Protein AF-A0A5K1JXT8-F1 (afdb_monomer)

Mean predicted aligned error: 11.16 Å

Radius of gyration: 29.11 Å; Cα contacts (8 Å, |Δi|>4): 378; chains: 1; bounding box: 68×75×96 Å

Secondary structure (DSSP, 8-state):
--PPPPS------TT-S-----HHHHHHHHHSS-TT-----TT--HHHHTT---TT-TTT-TT---GGG--PPP-TT----TGGG-------IIIIITTBGGGGGTTTT-GGGPPPPSS--TTS-HHIIIIIIHHHHHHHHHHHHHHHHHHTTSSS-BTTTB----TT----TTS-HHHHHHHHHHHHHHHHTSSS-HHHHHHHHHHHHHT---------------S-----HHHHHH--TTT-HHHHHHHHHHHHHHHHHHTSPPPPPPTT-GGGGSB-TTGGGTS--SS-PPP-PPPPHHHHHHHHHHHHHHHHHHHHHHTS--HHHHHHHHHHHHHTTPPPPPHHHHHHHHHHHEETTEETTTB-HHHHHHHHHHHHHSS-HHHHHHHHHHHS--------

Foldseek 3Di:
DDDDPDDPPDPPPVPDDPDDDCVVVVVVVVVPDDPPDDDDDVPDDVVNVVLDADPPDPQRQLLDQDPVQDDDDDDLQPFAALLLVLDDFDDACVQPLLLQQCLVCLVVLAPVPDDDDPDADLRGGSCCSSQQVSLLSLLVLLLVLLLLVLLVVPLDDDPPQGDNDDLPRHSPNVPDLVVSQVSLVVSLVVLVVGPDDPLSNVLSNLSSQLRHDDDDDDDDDDDDDDDDAAHADSCLSVDPCLPPLVVLVSRLVSNLVSLVVSPPDGDDDDPPGSSVVSGRLSCSSVGRDSGRDDRDDGDDPVVVSVLVNVLSVLSVVVSVVSVDLAPVSVVVVVVCCVVVVPDDHRSSSSSVSVCCQDDPQDGNNPHHPQVVQQRVCCVPPVGGPVVVVVVVVVVDDDDPDPDD

pLDDT: mean 77.36, std 16.13, range [25.73, 94.81]

Organism: NCBI:txid34458

InterPro domains:
  IPR007244 NAA35-like [PTHR21373] (16-374)
  IPR057983 NAA35-like, N-terminal [PF04112] (35-180)

Solvent-accessible surface area (backbone atoms only — not comparable to full-atom values): 24908 Å² total; per-residue (Å²): 140,81,82,76,82,70,97,73,81,72,84,83,52,94,83,63,91,84,77,76,93,55,66,67,60,56,55,53,55,60,67,74,52,58,96,90,65,78,94,67,60,94,91,61,51,74,75,69,54,71,74,61,76,47,83,88,38,79,80,49,18,56,75,57,79,50,78,91,71,66,72,80,86,78,63,88,74,66,67,54,46,72,78,60,68,72,72,75,77,81,66,55,60,66,58,25,56,56,16,32,47,61,70,83,39,54,78,81,37,32,64,93,78,57,76,92,70,97,81,73,50,87,80,27,48,56,60,52,45,28,39,40,50,42,25,51,48,52,26,51,33,41,39,49,33,46,48,47,60,54,44,70,66,68,70,52,51,72,80,75,60,44,69,81,68,55,46,92,55,82,34,53,81,89,54,62,66,69,58,43,28,49,41,37,47,54,25,45,56,49,46,74,70,44,95,62,53,68,71,55,36,50,54,52,38,51,56,48,21,50,39,23,50,86,89,89,89,90,79,86,90,83,95,73,93,80,93,82,85,65,36,19,50,36,37,66,66,66,52,59,62,90,80,36,50,68,58,51,53,50,23,38,53,37,38,52,56,41,50,63,63,67,64,56,88,72,80,82,75,64,93,84,42,73,59,71,66,43,49,38,70,67,41,62,47,80,38,62,74,90,65,74,75,69,73,55,83,82,71,59,59,68,60,48,52,51,51,51,47,53,52,40,49,52,54,45,52,50,46,60,54,68,77,47,100,47,68,66,59,55,53,49,52,55,50,46,44,59,75,67,67,51,80,79,72,55,49,57,55,54,18,49,54,51,44,51,50,50,44,96,78,17,35,61,78,77,35,50,66,68,50,55,54,30,47,51,34,28,74,73,72,74,44,44,42,68,63,53,51,53,53,51,60,74,65,52,78,81,75,77,78,79,80,127

Structure (mmCIF, N/CA/C/O backbone):
data_AF-A0A5K1JXT8-F1
#
_entry.id   AF-A0A5K1JXT8-F1
#
loop_
_atom_site.group_PDB
_atom_site.id
_atom_site.type_symbol
_atom_site.label_atom_id
_atom_site.label_alt_id
_atom_site.label_comp_id
_atom_site.label_asym_id
_atom_site.label_entity_id
_atom_site.label_seq_id
_atom_site.pdbx_PDB_ins_code
_atom_site.Cartn_x
_atom_site.Cartn_y
_atom_site.Cartn_z
_atom_site.occupancy
_atom_site.B_iso_or_equiv
_atom_site.auth_seq_id
_atom_site.auth_comp_id
_atom_site.auth_asym_id
_atom_site.auth_atom_id
_atom_site.pdbx_PDB_model_num
ATOM 1 N N . MET A 1 1 ? 33.597 -36.239 -38.605 1.00 34.12 1 MET A N 1
ATOM 2 C CA . MET A 1 1 ? 32.131 -36.196 -38.440 1.00 34.12 1 MET A CA 1
ATOM 3 C C . MET A 1 1 ? 31.838 -36.568 -37.001 1.00 34.12 1 MET A C 1
ATOM 5 O O . MET A 1 1 ? 31.703 -37.741 -36.693 1.00 34.12 1 MET A O 1
ATOM 9 N N . ALA A 1 2 ? 31.895 -35.574 -36.119 1.00 29.23 2 ALA A N 1
ATOM 10 C CA . ALA A 1 2 ? 31.495 -35.704 -34.727 1.00 29.23 2 ALA A CA 1
ATOM 11 C C . ALA A 1 2 ? 30.156 -34.974 -34.619 1.00 29.23 2 ALA A C 1
ATOM 13 O O . ALA A 1 2 ? 30.080 -33.784 -34.921 1.00 29.23 2 ALA A O 1
ATOM 14 N N . SER A 1 3 ? 29.100 -35.723 -34.334 1.00 33.31 3 SER A N 1
ATOM 15 C CA . SER A 1 3 ? 27.769 -35.202 -34.050 1.00 33.31 3 SER A CA 1
ATOM 16 C C . SER A 1 3 ? 27.807 -34.491 -32.700 1.00 33.31 3 SER A C 1
ATOM 18 O O . SER A 1 3 ? 28.103 -35.123 -31.687 1.00 33.31 3 SER A O 1
ATOM 20 N N . ASN A 1 4 ? 27.533 -33.185 -32.704 1.00 32.41 4 ASN A N 1
ATOM 21 C CA . ASN A 1 4 ? 27.204 -32.430 -31.497 1.00 32.41 4 ASN A CA 1
ATOM 22 C C . ASN A 1 4 ? 26.047 -33.137 -30.775 1.00 32.41 4 ASN A C 1
ATOM 24 O O . ASN A 1 4 ? 25.025 -33.373 -31.427 1.00 32.41 4 ASN A O 1
ATOM 28 N N . PRO A 1 5 ? 26.152 -33.447 -29.473 1.00 36.16 5 PRO A N 1
ATOM 29 C CA . PRO A 1 5 ? 24.964 -33.724 -28.692 1.00 36.16 5 PRO A CA 1
ATOM 30 C C . PRO A 1 5 ? 24.212 -32.397 -28.566 1.00 36.16 5 PRO A C 1
ATOM 32 O O . PRO A 1 5 ? 24.756 -31.391 -28.106 1.00 36.16 5 PRO A O 1
ATOM 35 N N . GLY A 1 6 ? 23.006 -32.374 -29.123 1.00 32.16 6 GLY A N 1
ATOM 36 C CA . GLY A 1 6 ? 22.100 -31.248 -29.004 1.00 32.16 6 GLY A CA 1
ATOM 37 C C . GLY A 1 6 ? 21.683 -31.057 -27.552 1.00 32.16 6 GLY A C 1
ATOM 38 O O . GLY A 1 6 ? 21.592 -32.018 -26.801 1.00 32.16 6 GLY A O 1
ATOM 39 N N . PHE A 1 7 ? 21.498 -29.787 -27.209 1.00 35.97 7 PHE A N 1
ATOM 40 C CA . PHE A 1 7 ? 20.481 -29.161 -26.356 1.00 35.97 7 PHE A CA 1
ATOM 41 C C . PHE A 1 7 ? 19.275 -30.031 -25.894 1.00 35.97 7 PHE A C 1
ATOM 43 O O . PHE A 1 7 ? 18.126 -29.629 -26.030 1.00 35.97 7 PHE A O 1
ATOM 50 N N . GLU A 1 8 ? 19.514 -31.212 -25.337 1.00 38.28 8 GLU A N 1
ATOM 51 C CA . GLU A 1 8 ? 18.548 -32.058 -24.625 1.00 38.28 8 GLU A CA 1
ATOM 52 C C . GLU A 1 8 ? 19.026 -32.249 -23.177 1.00 38.28 8 GLU A C 1
ATOM 54 O O . GLU A 1 8 ? 19.012 -33.349 -22.640 1.00 38.28 8 GLU A O 1
ATOM 59 N N . ASP A 1 9 ? 19.500 -31.179 -22.534 1.00 42.75 9 ASP A N 1
ATOM 60 C CA . ASP A 1 9 ? 19.782 -31.209 -21.099 1.00 42.75 9 ASP A CA 1
ATOM 61 C C . ASP A 1 9 ? 18.530 -30.765 -20.326 1.00 42.75 9 ASP A C 1
ATOM 63 O O . ASP A 1 9 ? 18.243 -29.579 -20.171 1.00 42.75 9 ASP A O 1
ATOM 67 N N . PHE A 1 10 ? 17.793 -31.783 -19.876 1.00 42.56 10 PHE A N 1
ATOM 68 C CA . PHE A 1 10 ? 17.032 -31.850 -18.626 1.00 42.56 10 PHE A CA 1
ATOM 69 C C . PHE A 1 10 ? 16.010 -30.735 -18.346 1.00 42.56 10 PHE A C 1
ATOM 71 O O . PHE A 1 10 ? 16.213 -29.866 -17.499 1.00 42.56 10 PHE A O 1
ATOM 78 N N . PHE A 1 11 ? 14.815 -30.869 -18.928 1.00 49.38 11 PHE A N 1
ATOM 79 C CA . PHE A 1 11 ? 13.617 -30.556 -18.147 1.00 49.38 11 PHE A CA 1
ATOM 80 C C . PHE A 1 11 ? 13.450 -31.682 -17.125 1.00 49.38 11 PHE A C 1
ATOM 82 O O . PHE A 1 11 ? 12.983 -32.761 -17.473 1.00 49.38 11 PHE A O 1
ATOM 89 N N . ASP A 1 12 ? 13.883 -31.452 -15.886 1.00 55.47 12 ASP A N 1
ATOM 90 C CA . ASP A 1 12 ? 13.604 -32.348 -14.762 1.00 55.47 12 ASP A CA 1
ATOM 91 C C . ASP A 1 12 ? 12.093 -32.279 -14.485 1.00 55.47 12 ASP A C 1
ATOM 93 O O . ASP A 1 12 ? 11.599 -31.397 -13.777 1.00 55.47 12 ASP A O 1
ATOM 97 N N . VAL A 1 13 ? 11.322 -33.118 -15.183 1.00 58.91 13 VAL A N 1
ATOM 98 C CA . VAL A 1 13 ? 9.868 -33.161 -15.030 1.00 58.91 13 VAL A CA 1
ATOM 99 C C . VAL A 1 13 ? 9.581 -33.699 -13.626 1.00 58.91 13 VAL A C 1
ATOM 101 O O . VAL A 1 13 ? 10.073 -34.780 -13.283 1.00 58.91 13 VAL A O 1
ATOM 104 N N . PRO A 1 14 ? 8.779 -33.003 -12.797 1.00 55.31 14 PRO A N 1
ATOM 105 C CA . PRO A 1 14 ? 8.413 -33.513 -11.483 1.00 55.31 14 PRO A CA 1
ATOM 106 C C . PRO A 1 14 ? 7.762 -34.899 -11.626 1.00 55.31 14 PRO A C 1
ATOM 108 O O . PRO A 1 14 ? 6.666 -35.015 -12.170 1.00 55.31 14 PRO A O 1
ATOM 111 N N . GLY A 1 15 ? 8.450 -35.954 -11.171 1.00 65.81 15 GLY A N 1
ATOM 112 C CA . GLY A 1 15 ? 8.000 -37.349 -11.305 1.00 65.81 15 GLY A CA 1
ATOM 113 C C . GLY A 1 15 ? 8.966 -38.304 -12.023 1.00 65.81 15 GLY A C 1
ATOM 114 O O . GLY A 1 15 ? 8.753 -39.514 -11.949 1.00 65.81 15 GLY A O 1
ATOM 115 N N . GLY A 1 16 ? 10.046 -37.799 -12.637 1.00 74.88 16 GLY A N 1
ATOM 116 C CA . GLY A 1 16 ? 11.044 -38.603 -13.365 1.00 74.88 16 GLY A CA 1
ATOM 117 C C . GLY A 1 16 ? 10.560 -39.080 -14.741 1.00 74.88 16 GLY A C 1
ATOM 118 O O . GLY A 1 16 ? 9.449 -38.778 -15.144 1.00 74.88 16 GLY A O 1
ATOM 119 N N . ASP A 1 17 ? 11.363 -39.860 -15.469 1.00 76.38 17 ASP A N 1
ATOM 120 C CA . ASP A 1 17 ? 11.096 -40.174 -16.892 1.00 76.38 17 ASP A CA 1
ATOM 121 C C . ASP A 1 17 ? 10.109 -41.336 -17.134 1.00 76.38 17 ASP A C 1
ATOM 123 O O . ASP A 1 17 ? 9.858 -41.739 -18.272 1.00 76.38 17 ASP A O 1
ATOM 127 N N . ALA A 1 18 ? 9.548 -41.922 -16.074 1.00 83.25 18 ALA A N 1
ATOM 128 C CA . ALA A 1 18 ? 8.727 -43.132 -16.142 1.00 83.25 18 ALA A CA 1
ATOM 129 C C . ALA A 1 18 ? 7.235 -42.840 -16.405 1.00 83.25 18 ALA A C 1
ATOM 131 O O . ALA A 1 18 ? 6.359 -43.347 -15.701 1.00 83.25 18 ALA A O 1
ATOM 132 N N . PHE A 1 19 ? 6.925 -42.032 -17.420 1.00 85.12 19 PHE A N 1
ATOM 133 C CA . PHE A 1 19 ? 5.542 -41.750 -17.809 1.00 85.12 19 PHE A CA 1
ATOM 134 C C . PHE A 1 19 ? 4.995 -42.817 -18.767 1.00 85.12 19 PHE A C 1
ATOM 136 O O . PHE A 1 19 ? 5.681 -43.270 -19.681 1.00 85.12 19 PHE A O 1
ATOM 143 N N . THR A 1 20 ? 3.738 -43.220 -18.568 1.00 88.69 20 THR A N 1
ATOM 144 C CA . THR A 1 20 ? 2.995 -44.089 -19.496 1.00 88.69 20 THR A CA 1
ATOM 145 C C . THR A 1 20 ? 1.799 -43.318 -20.033 1.00 88.69 20 THR A C 1
ATOM 147 O O . THR A 1 20 ? 1.029 -42.758 -19.253 1.00 88.69 20 THR A O 1
ATOM 150 N N . GLU A 1 21 ? 1.634 -43.286 -21.354 1.00 88.50 21 GLU A N 1
ATOM 151 C CA . GLU A 1 21 ? 0.461 -42.673 -21.971 1.00 88.50 21 GLU A CA 1
ATOM 152 C C . GLU A 1 21 ? -0.796 -43.497 -21.654 1.00 88.50 21 GLU A C 1
ATOM 154 O O . GLU A 1 21 ? -0.838 -44.705 -21.882 1.00 88.50 21 GLU A O 1
ATOM 159 N N . VAL A 1 22 ? -1.827 -42.837 -21.123 1.00 94.50 22 VAL A N 1
ATOM 160 C CA . VAL A 1 22 ? -3.093 -43.472 -20.712 1.00 94.50 22 VAL A CA 1
ATOM 161 C C . VAL A 1 22 ? -4.321 -42.860 -21.394 1.00 94.50 22 VAL A C 1
ATOM 163 O O . VAL A 1 22 ? -5.449 -43.177 -21.021 1.00 94.50 22 VAL A O 1
ATOM 166 N N . THR A 1 23 ? -4.128 -42.013 -22.410 1.00 94.69 23 THR A N 1
ATOM 167 C CA . THR A 1 23 ? -5.194 -41.283 -23.121 1.00 94.69 23 THR A CA 1
ATOM 168 C C . THR A 1 23 ? -6.326 -42.206 -23.579 1.00 94.69 23 THR A C 1
ATOM 170 O O . THR A 1 23 ? -7.493 -41.954 -23.282 1.00 94.69 23 THR A O 1
ATOM 173 N N . ASP A 1 24 ? -5.983 -43.321 -24.231 1.00 94.69 24 ASP A N 1
ATOM 174 C CA . ASP A 1 24 ? -6.961 -44.276 -24.766 1.00 94.69 24 ASP A CA 1
ATOM 175 C C . ASP A 1 24 ? -7.813 -44.934 -23.675 1.00 94.69 24 ASP A C 1
ATOM 177 O O . ASP A 1 24 ? -8.999 -45.190 -23.885 1.00 94.69 24 ASP A O 1
ATOM 181 N N . VAL A 1 25 ? -7.235 -45.169 -22.493 1.00 94.38 25 VAL A N 1
ATOM 182 C CA . VAL A 1 25 ? -7.944 -45.757 -21.347 1.00 94.38 25 VAL A CA 1
ATOM 183 C C . VAL A 1 25 ? -9.017 -44.795 -20.841 1.00 94.38 25 VAL A C 1
ATOM 185 O O . VAL A 1 25 ? -10.157 -45.207 -20.627 1.00 94.38 25 VAL A O 1
ATOM 188 N N . PHE A 1 26 ? -8.682 -43.507 -20.708 1.00 94.50 26 PHE A N 1
ATOM 189 C CA . PHE A 1 26 ? -9.635 -42.475 -20.292 1.00 94.50 26 PHE A CA 1
ATOM 190 C C . PHE A 1 26 ? -10.727 -42.240 -21.340 1.00 94.50 26 PHE A C 1
ATOM 192 O O . PHE A 1 26 ? -11.898 -42.136 -20.984 1.00 94.50 26 PHE A O 1
ATOM 199 N N . VAL A 1 27 ? -10.378 -42.209 -22.631 1.00 94.81 27 VAL A N 1
ATOM 200 C CA . VAL A 1 27 ? -11.360 -42.036 -23.716 1.00 94.81 27 VAL A CA 1
ATOM 201 C C . VAL A 1 27 ? -12.315 -43.228 -23.802 1.00 94.81 27 VAL A C 1
ATOM 203 O O . VAL A 1 27 ? -13.508 -43.028 -24.023 1.00 94.81 27 VAL A O 1
ATOM 206 N N . ALA A 1 28 ? -11.820 -44.458 -23.633 1.00 94.25 28 ALA A N 1
ATOM 207 C CA . ALA A 1 28 ? -12.667 -45.646 -23.592 1.00 94.25 28 ALA A CA 1
ATOM 208 C C . ALA A 1 28 ? -13.609 -45.617 -22.379 1.00 94.25 28 ALA A C 1
ATOM 210 O O . ALA A 1 28 ? -14.813 -45.758 -22.558 1.00 94.25 28 ALA A O 1
ATOM 211 N N . GLY A 1 29 ? -13.086 -45.337 -21.179 1.00 92.56 29 GLY A N 1
ATOM 212 C CA . GLY A 1 29 ? -13.902 -45.234 -19.966 1.00 92.56 29 GLY A CA 1
ATOM 213 C C . GLY A 1 29 ? -14.978 -44.148 -20.054 1.00 92.56 29 GLY A C 1
ATOM 214 O O . GLY A 1 29 ? -16.122 -44.394 -19.694 1.00 92.56 29 GLY A O 1
ATOM 215 N N . ALA A 1 30 ? -14.652 -42.979 -20.613 1.00 91.38 30 ALA A N 1
ATOM 216 C CA . ALA A 1 30 ? -15.611 -41.887 -20.790 1.00 91.38 30 ALA A CA 1
ATOM 217 C C . ALA A 1 30 ? -16.735 -42.211 -21.794 1.00 91.38 30 ALA A C 1
ATOM 219 O O . ALA A 1 30 ? -17.817 -41.640 -21.698 1.00 91.38 30 ALA A O 1
ATOM 220 N N . ARG A 1 31 ? -16.507 -43.113 -22.763 1.00 92.88 31 ARG A N 1
ATOM 221 C CA . ARG A 1 31 ? -17.548 -43.561 -23.711 1.00 92.88 31 ARG A CA 1
ATOM 222 C C . ARG A 1 31 ? -18.561 -44.514 -23.085 1.00 92.88 31 ARG A C 1
ATOM 224 O O . ARG A 1 31 ? -19.673 -44.600 -23.597 1.00 92.88 31 ARG A O 1
ATOM 231 N N . ASP A 1 32 ? -18.163 -45.214 -22.030 1.00 93.50 32 ASP A N 1
ATOM 232 C CA . ASP A 1 32 ? -19.014 -46.166 -21.315 1.00 93.50 32 ASP A CA 1
ATOM 233 C C . ASP A 1 32 ? -19.878 -45.482 -20.234 1.00 93.50 32 ASP A C 1
ATOM 235 O O . ASP A 1 32 ? -20.741 -46.133 -19.649 1.00 93.50 32 ASP A O 1
ATOM 239 N N . MET A 1 33 ? -19.666 -44.185 -19.972 1.00 93.94 33 MET A N 1
ATOM 240 C CA . MET A 1 33 ? -20.429 -43.391 -19.000 1.00 93.94 33 MET A CA 1
ATOM 241 C C . MET A 1 33 ? -21.766 -42.893 -19.566 1.00 93.94 33 MET A C 1
ATOM 243 O O . MET A 1 33 ? -21.870 -42.533 -20.742 1.00 93.94 33 MET A O 1
ATOM 247 N N . GLU A 1 34 ? -22.779 -42.788 -18.702 1.00 93.88 34 GLU A N 1
ATOM 248 C CA . GLU A 1 34 ? -24.048 -42.143 -19.058 1.00 93.88 34 GLU A CA 1
ATOM 249 C C . GLU A 1 34 ? -23.894 -40.603 -19.118 1.00 93.88 34 GLU A C 1
ATOM 251 O O . GLU A 1 34 ? -23.127 -40.036 -18.339 1.00 93.88 34 GLU A O 1
ATOM 256 N N . PRO A 1 35 ? -24.634 -39.874 -19.982 1.00 88.44 35 PRO A N 1
ATOM 257 C CA . PRO A 1 35 ? -24.444 -38.427 -20.180 1.00 88.44 35 PRO A CA 1
ATOM 258 C C . PRO A 1 35 ? -24.597 -37.535 -18.934 1.00 88.44 35 PRO A C 1
ATOM 260 O O . PRO A 1 35 ? -24.095 -36.414 -18.927 1.00 88.44 35 PRO A O 1
ATOM 263 N N . GLU A 1 36 ? -25.314 -37.996 -17.908 1.00 89.69 36 GLU A N 1
ATOM 264 C CA . GLU A 1 36 ? -25.539 -37.267 -16.647 1.00 89.69 36 GLU A CA 1
ATOM 265 C C . GLU A 1 36 ? -24.650 -37.778 -15.499 1.00 89.69 36 GLU A C 1
ATOM 267 O O . GLU A 1 36 ? -24.747 -37.300 -14.367 1.00 89.69 36 GLU A O 1
ATOM 272 N N . GLU A 1 37 ? -23.791 -38.760 -15.771 1.00 90.75 37 GLU A N 1
ATOM 273 C CA . GLU A 1 37 ? -22.909 -39.354 -14.779 1.00 90.75 37 GLU A CA 1
ATOM 274 C C . GLU A 1 37 ? -21.644 -38.510 -14.591 1.00 90.75 37 GLU A C 1
ATOM 276 O O . GLU A 1 37 ? -21.004 -38.069 -15.546 1.00 90.75 37 GLU A O 1
ATOM 281 N N . VAL A 1 38 ? -21.256 -38.308 -13.332 1.00 89.50 38 VAL A N 1
ATOM 282 C CA . VAL A 1 38 ? -20.015 -37.622 -12.970 1.00 89.50 38 VAL A CA 1
ATOM 283 C C . VAL A 1 38 ? -19.264 -38.483 -11.968 1.00 89.50 38 VAL A C 1
ATOM 285 O O . VAL A 1 38 ? -19.800 -38.849 -10.922 1.00 89.50 38 VAL A O 1
ATOM 288 N N . VAL A 1 39 ? -18.003 -38.784 -12.273 1.00 90.50 39 VAL A N 1
ATOM 289 C CA . VAL A 1 39 ? -17.116 -39.523 -11.372 1.00 90.50 39 VAL A CA 1
ATOM 290 C C . VAL A 1 39 ? -16.327 -38.519 -10.541 1.00 90.50 39 VAL A C 1
ATOM 292 O O . VAL A 1 39 ? -15.437 -37.843 -11.051 1.00 90.50 39 VAL A O 1
ATOM 295 N N . LEU A 1 40 ? -16.666 -38.419 -9.257 1.00 90.19 40 LEU A N 1
ATOM 296 C CA . LEU A 1 40 ? -15.996 -37.549 -8.291 1.00 90.19 40 LEU A CA 1
ATOM 297 C C . LEU A 1 40 ? -15.351 -38.385 -7.184 1.00 90.19 40 LEU A C 1
ATOM 299 O O . LEU A 1 40 ? -15.787 -39.498 -6.885 1.00 90.19 40 LEU A O 1
ATOM 303 N N . MET A 1 41 ? -14.318 -37.832 -6.551 1.00 92.19 41 MET A N 1
ATOM 304 C CA . MET A 1 41 ? -13.758 -38.413 -5.334 1.00 92.19 41 MET A CA 1
ATOM 305 C C . MET A 1 41 ? -14.784 -38.347 -4.195 1.00 92.19 41 MET A C 1
ATOM 307 O O . MET A 1 41 ? -15.564 -37.399 -4.102 1.00 92.19 41 MET A O 1
ATOM 311 N N . GLU A 1 42 ? -14.759 -39.333 -3.297 1.00 90.75 42 GLU A N 1
ATOM 312 C CA . GLU A 1 42 ? -15.591 -39.314 -2.095 1.00 90.75 42 GLU A CA 1
ATOM 313 C C . GLU A 1 42 ? -15.347 -38.023 -1.292 1.00 90.75 42 GLU A C 1
ATOM 315 O O . GLU A 1 42 ? -14.218 -37.714 -0.911 1.00 90.75 42 GLU A O 1
ATOM 320 N N . GLY A 1 43 ? -16.415 -37.253 -1.063 1.00 89.62 43 GLY A N 1
ATOM 321 C CA . GLY A 1 43 ? -16.370 -35.973 -0.351 1.00 89.62 43 GLY A CA 1
ATOM 322 C C . GLY A 1 43 ? -16.163 -34.731 -1.225 1.00 89.62 43 GLY A C 1
ATOM 323 O O . GLY A 1 43 ? -16.352 -33.632 -0.715 1.00 89.62 43 GLY A O 1
ATOM 324 N N . PHE A 1 44 ? -15.841 -34.872 -2.516 1.00 91.88 44 PHE A N 1
ATOM 325 C CA . PHE A 1 44 ? -15.774 -33.744 -3.450 1.00 91.88 44 PHE A CA 1
ATOM 326 C C . PHE A 1 44 ? -17.138 -33.509 -4.106 1.00 91.88 44 PHE A C 1
ATOM 328 O O . PHE A 1 44 ? -17.742 -34.437 -4.648 1.00 91.88 44 PHE A O 1
ATOM 335 N N . THR A 1 45 ? -17.641 -32.275 -4.061 1.00 91.12 45 THR A N 1
ATOM 336 C CA . THR A 1 45 ? -18.975 -31.933 -4.568 1.00 91.12 45 THR A CA 1
ATOM 337 C C . THR A 1 45 ? -18.911 -31.057 -5.815 1.00 91.12 45 THR A C 1
ATOM 339 O O . THR A 1 45 ? -17.926 -30.374 -6.083 1.00 91.12 45 THR A O 1
ATOM 342 N N . LEU A 1 46 ? -20.009 -31.010 -6.575 1.00 90.19 46 LEU A N 1
ATOM 343 C CA . LEU A 1 46 ? -20.126 -30.088 -7.710 1.00 90.19 46 LEU A CA 1
ATOM 344 C C . LEU A 1 46 ? -20.055 -28.615 -7.287 1.00 90.19 46 LEU A C 1
ATOM 346 O O . LEU A 1 46 ? -19.655 -27.785 -8.095 1.00 90.19 46 LEU A O 1
ATOM 350 N N . VAL A 1 47 ? -20.413 -28.287 -6.040 1.00 90.69 47 VAL A N 1
ATOM 351 C CA . VAL A 1 47 ? -20.285 -26.920 -5.510 1.00 90.69 47 VAL A CA 1
ATOM 352 C C . VAL A 1 47 ? -18.813 -26.527 -5.405 1.00 90.69 47 VAL A C 1
ATOM 354 O O . VAL A 1 47 ? -18.464 -25.404 -5.755 1.00 90.69 47 VAL A O 1
ATOM 357 N N . ASP A 1 48 ? -17.945 -27.463 -5.016 1.00 88.06 48 ASP A N 1
ATOM 358 C CA . ASP A 1 48 ? -16.495 -27.241 -4.966 1.00 88.06 48 ASP A CA 1
ATOM 359 C C . ASP A 1 48 ? -15.911 -27.043 -6.373 1.00 88.06 48 ASP A C 1
ATOM 361 O O . ASP A 1 48 ? -14.995 -26.250 -6.566 1.00 88.06 48 ASP A O 1
ATOM 365 N N . ALA A 1 49 ? -16.485 -27.709 -7.381 1.00 86.75 49 ALA A N 1
ATOM 366 C CA . ALA A 1 49 ? -16.090 -27.550 -8.779 1.00 86.75 49 ALA A CA 1
ATOM 367 C C . ALA A 1 49 ? -16.527 -26.209 -9.401 1.00 86.75 49 ALA A C 1
ATOM 369 O O . ALA A 1 49 ? -15.981 -25.816 -10.429 1.00 86.75 49 ALA A O 1
ATOM 370 N N . MET A 1 50 ? -17.481 -25.478 -8.806 1.00 87.19 50 MET A N 1
ATOM 371 C CA . MET A 1 50 ? -17.976 -24.211 -9.374 1.00 87.19 50 MET A CA 1
ATOM 372 C C . MET A 1 50 ? -16.925 -23.092 -9.402 1.00 87.19 50 MET A C 1
ATOM 374 O O . MET A 1 50 ? -17.101 -22.122 -10.137 1.00 87.19 50 MET A O 1
ATOM 378 N N . SER A 1 51 ? -15.860 -23.197 -8.604 1.00 82.69 51 SER A N 1
ATOM 379 C CA . SER A 1 51 ? -14.738 -22.249 -8.588 1.00 82.69 51 SER A CA 1
ATOM 380 C C . SER A 1 51 ? -13.560 -22.686 -9.466 1.00 82.69 51 SER A C 1
ATOM 382 O O . SER A 1 51 ? -12.545 -21.991 -9.500 1.00 82.69 51 SER A O 1
ATOM 384 N N . ALA A 1 52 ? -13.675 -23.821 -10.166 1.00 85.38 52 ALA A N 1
ATOM 385 C CA . ALA A 1 52 ? -12.617 -24.333 -11.022 1.00 85.38 52 ALA A CA 1
ATOM 386 C C . ALA A 1 52 ? -12.382 -23.439 -12.248 1.00 85.38 52 ALA A C 1
ATOM 388 O O . ALA A 1 52 ? -13.287 -22.786 -12.771 1.00 85.38 52 ALA A O 1
ATOM 389 N N . PHE A 1 53 ? -11.141 -23.454 -12.725 1.00 83.62 53 PHE A N 1
ATOM 390 C CA . PHE A 1 53 ? -10.742 -22.774 -13.948 1.00 83.62 53 PHE A CA 1
ATOM 391 C C . PHE A 1 53 ? -10.899 -23.661 -15.171 1.00 83.62 53 PHE A C 1
ATOM 393 O O . PHE A 1 53 ? -10.659 -24.866 -15.116 1.00 83.62 53 PHE A O 1
ATOM 400 N N . GLU A 1 54 ? -11.214 -23.028 -16.294 1.00 86.56 54 GLU A N 1
ATOM 401 C CA . GLU A 1 54 ? -11.227 -23.665 -17.602 1.00 86.56 54 GLU A CA 1
ATOM 402 C C . GLU A 1 54 ? -9.989 -23.230 -18.391 1.00 86.56 54 GLU A C 1
ATOM 404 O O . GLU A 1 54 ? -9.815 -22.047 -18.688 1.00 86.56 54 GLU A O 1
ATOM 409 N N . ILE A 1 55 ? -9.120 -24.192 -18.706 1.00 87.88 55 ILE A N 1
ATOM 410 C CA . ILE A 1 55 ? -7.925 -23.968 -19.527 1.00 87.88 55 ILE A CA 1
ATOM 411 C C . ILE A 1 55 ? -8.356 -23.754 -20.980 1.00 87.88 55 ILE A C 1
ATOM 413 O O . ILE A 1 55 ? -9.163 -24.515 -21.512 1.00 87.88 55 ILE A O 1
ATOM 417 N N . GLY A 1 56 ? -7.778 -22.750 -21.640 1.00 84.56 56 GLY A N 1
ATOM 418 C CA . GLY A 1 56 ? -8.083 -22.408 -23.030 1.00 84.56 56 GLY A CA 1
ATOM 419 C C . GLY A 1 56 ? -9.251 -21.437 -23.224 1.00 84.56 56 GLY A C 1
ATOM 420 O O . GLY A 1 56 ? -9.502 -21.041 -24.362 1.00 84.56 56 GLY A O 1
ATOM 421 N N . GLU A 1 57 ? -9.923 -21.007 -22.152 1.00 85.81 57 GLU A N 1
ATOM 422 C CA . GLU A 1 57 ? -10.922 -19.935 -22.214 1.00 85.81 57 GLU A CA 1
ATOM 423 C C . GLU A 1 57 ? -10.286 -18.578 -21.845 1.00 85.81 57 GLU A C 1
ATOM 425 O O . GLU A 1 57 ? -9.881 -18.404 -20.693 1.00 85.81 57 GLU A O 1
ATOM 430 N N . PRO A 1 58 ? -10.242 -17.564 -22.742 1.00 81.56 58 PRO A N 1
ATOM 431 C CA . PRO A 1 58 ? -9.512 -16.307 -22.518 1.00 81.56 58 PRO A CA 1
ATOM 432 C C . PRO A 1 58 ? -9.895 -15.516 -21.261 1.00 81.56 58 PRO A C 1
ATOM 434 O O . PRO A 1 58 ? -9.158 -14.631 -20.829 1.00 81.56 58 PRO A O 1
ATOM 437 N N . ARG A 1 59 ? -11.085 -15.762 -20.704 1.00 80.25 59 ARG A N 1
ATOM 438 C CA . ARG A 1 59 ? -11.591 -15.065 -19.513 1.00 80.25 59 ARG A CA 1
ATOM 439 C C . ARG A 1 59 ? -11.249 -15.767 -18.202 1.00 80.25 59 ARG A C 1
ATOM 441 O O . ARG A 1 59 ? -11.319 -15.117 -17.158 1.00 80.25 59 ARG A O 1
ATOM 448 N N . LEU A 1 60 ? -10.961 -17.065 -18.252 1.00 81.19 60 LEU A N 1
ATOM 449 C CA . LEU A 1 60 ? -10.736 -17.920 -17.085 1.00 81.19 60 LEU A CA 1
ATOM 450 C C . LEU A 1 60 ? -9.279 -18.385 -17.008 1.00 81.19 60 LEU A C 1
ATOM 452 O O . LEU A 1 60 ? -8.744 -18.509 -15.910 1.00 81.19 60 LEU A O 1
ATOM 456 N N . ASP A 1 61 ? -8.627 -18.557 -18.154 1.00 83.56 61 ASP A N 1
ATOM 457 C CA . ASP A 1 61 ? -7.230 -18.947 -18.266 1.00 83.56 61 ASP A CA 1
ATOM 458 C C . ASP A 1 61 ? -6.318 -17.716 -18.327 1.00 83.56 61 ASP A C 1
ATOM 460 O O . ASP A 1 61 ? -6.088 -17.125 -19.384 1.00 83.56 61 ASP A O 1
ATOM 464 N N . SER A 1 62 ? -5.755 -17.331 -17.181 1.00 76.88 62 SER A N 1
ATOM 465 C CA . SER A 1 62 ? -4.752 -16.264 -17.135 1.00 76.88 62 SER A CA 1
ATOM 466 C C . SER A 1 62 ? -3.459 -16.625 -17.873 1.00 76.88 62 SER A C 1
ATOM 468 O O . SER A 1 62 ? -2.728 -15.718 -18.258 1.00 76.88 62 SER A O 1
ATOM 470 N N . GLY A 1 63 ? -3.162 -17.912 -18.087 1.00 79.06 63 GLY A N 1
ATOM 471 C CA . GLY A 1 63 ? -2.001 -18.372 -18.852 1.00 79.06 63 GLY A CA 1
ATOM 472 C C . GLY A 1 63 ? -2.155 -18.189 -20.366 1.00 79.06 63 GLY A C 1
ATOM 473 O O . GLY A 1 63 ? -1.158 -18.198 -21.095 1.00 79.06 63 GLY A O 1
ATOM 474 N N . MET A 1 64 ? -3.377 -17.958 -20.855 1.00 83.50 64 MET A N 1
ATOM 475 C CA . MET A 1 64 ? -3.651 -17.722 -22.268 1.00 83.50 64 MET A CA 1
ATOM 476 C C . MET A 1 64 ? -3.287 -16.287 -22.679 1.00 83.50 64 MET A C 1
ATOM 478 O O . MET A 1 64 ? -4.043 -15.337 -22.491 1.00 83.50 64 MET A O 1
ATOM 482 N N . ILE A 1 65 ? -2.117 -16.121 -23.301 1.00 83.50 65 ILE A N 1
ATOM 483 C CA . ILE A 1 65 ? -1.637 -14.810 -23.765 1.00 83.50 65 ILE A CA 1
ATOM 484 C C . ILE A 1 65 ? -2.183 -14.496 -25.163 1.00 83.50 65 ILE A C 1
ATOM 486 O O . ILE A 1 65 ? -1.702 -15.034 -26.166 1.00 83.50 65 ILE A O 1
ATOM 490 N N . LEU A 1 66 ? -3.133 -13.561 -25.238 1.00 85.06 66 LEU A N 1
ATOM 491 C CA . LEU A 1 66 ? -3.665 -13.054 -26.509 1.00 85.06 66 LEU A CA 1
ATOM 492 C C . LEU A 1 66 ? -2.624 -12.197 -27.251 1.00 85.06 66 LEU A C 1
ATOM 494 O O . LEU A 1 66 ? -1.751 -11.586 -26.631 1.00 85.06 66 LEU A O 1
ATOM 498 N N . GLU A 1 67 ? -2.721 -12.112 -28.583 1.00 83.69 67 GLU A N 1
ATOM 499 C CA . GLU A 1 67 ? -1.774 -11.338 -29.406 1.00 83.69 67 GLU A CA 1
ATOM 500 C C . GLU A 1 67 ? -1.684 -9.868 -28.979 1.00 83.69 67 GLU A C 1
ATOM 502 O O . GLU A 1 67 ? -0.585 -9.334 -28.849 1.00 83.69 67 GLU A O 1
ATOM 507 N N . GLU A 1 68 ? -2.822 -9.248 -28.668 1.00 82.00 68 GLU A N 1
ATOM 508 C CA . GLU A 1 68 ? -2.923 -7.861 -28.188 1.00 82.00 68 GLU A CA 1
ATOM 509 C C . GLU A 1 68 ? -2.244 -7.621 -26.831 1.00 82.00 68 GLU A C 1
ATOM 511 O O . GLU A 1 68 ? -1.894 -6.493 -26.483 1.00 82.00 68 GLU A O 1
ATOM 516 N N . GLN A 1 69 ? -2.039 -8.685 -26.056 1.00 82.50 69 GLN A N 1
ATOM 517 C CA . GLN A 1 69 ? -1.421 -8.609 -24.741 1.00 82.50 69 GLN A CA 1
ATOM 518 C C . GLN A 1 69 ? 0.095 -8.820 -24.823 1.00 82.50 69 GLN A C 1
ATOM 520 O O . GLN A 1 69 ? 0.799 -8.534 -23.848 1.00 82.50 69 GLN A O 1
ATOM 525 N N . ARG A 1 70 ? 0.624 -9.340 -25.940 1.00 83.69 70 ARG A N 1
ATOM 526 C CA . ARG A 1 70 ? 2.054 -9.638 -26.086 1.00 83.69 70 ARG A CA 1
ATOM 527 C C . ARG A 1 70 ? 2.877 -8.358 -25.996 1.00 83.69 70 ARG A C 1
ATOM 529 O O . ARG A 1 70 ? 2.582 -7.350 -26.627 1.00 83.69 70 ARG A O 1
ATOM 536 N N . ARG A 1 71 ? 3.937 -8.421 -25.196 1.00 82.44 71 ARG A N 1
ATOM 537 C CA . ARG A 1 71 ? 4.867 -7.317 -24.950 1.00 82.44 71 ARG A CA 1
ATOM 538 C C . ARG A 1 71 ? 6.301 -7.809 -25.120 1.00 82.44 71 ARG A C 1
ATOM 540 O O . ARG A 1 71 ? 6.544 -8.996 -24.881 1.00 82.44 71 ARG A O 1
ATOM 547 N N . PRO A 1 72 ? 7.236 -6.937 -25.531 1.00 86.50 72 PRO A N 1
ATOM 548 C CA . PRO A 1 72 ? 8.646 -7.298 -25.579 1.00 86.50 72 PRO A CA 1
ATOM 549 C C . PRO A 1 72 ? 9.159 -7.682 -24.177 1.00 86.50 72 PRO A C 1
ATOM 551 O O . PRO A 1 72 ? 8.569 -7.263 -23.174 1.00 86.50 72 PRO A O 1
ATOM 554 N N . PRO A 1 73 ? 10.239 -8.480 -24.087 1.00 85.50 73 PRO A N 1
ATOM 555 C CA . PRO A 1 73 ? 10.932 -8.716 -22.827 1.00 85.50 73 PRO A CA 1
ATOM 556 C C . PRO A 1 73 ? 11.316 -7.389 -22.168 1.00 85.50 73 PRO A C 1
ATOM 558 O O . PRO A 1 73 ? 11.782 -6.471 -22.842 1.00 85.50 73 PRO A O 1
ATOM 561 N N . PHE A 1 74 ? 11.091 -7.295 -20.862 1.00 87.62 74 PHE A N 1
ATOM 562 C CA . PHE A 1 74 ? 11.475 -6.131 -20.080 1.00 87.62 74 PHE A CA 1
ATOM 563 C C . PHE A 1 74 ? 12.921 -6.292 -19.624 1.00 87.62 74 PHE A C 1
ATOM 565 O O . PHE A 1 74 ? 13.261 -7.307 -19.019 1.00 87.62 74 PHE A O 1
ATOM 572 N N . ASP A 1 75 ? 13.750 -5.297 -19.923 1.00 88.06 75 ASP A N 1
ATOM 573 C CA . ASP A 1 75 ? 15.094 -5.184 -19.375 1.00 88.06 75 ASP A CA 1
ATOM 574 C C . ASP A 1 75 ? 15.076 -4.141 -18.243 1.00 88.06 75 ASP A C 1
ATOM 576 O O . ASP A 1 75 ? 14.831 -2.957 -18.502 1.00 88.06 75 ASP A O 1
ATOM 580 N N . PRO A 1 76 ? 15.318 -4.553 -16.986 1.00 85.75 76 PRO A N 1
ATOM 581 C CA . PRO A 1 76 ? 15.218 -3.667 -15.836 1.00 85.75 76 PRO A CA 1
ATOM 582 C C . PRO A 1 76 ? 16.328 -2.615 -15.782 1.00 85.75 76 PRO A C 1
ATOM 584 O O . PRO A 1 76 ? 16.232 -1.695 -14.978 1.00 85.75 76 PRO A O 1
ATOM 587 N N . LEU A 1 77 ? 17.378 -2.726 -16.599 1.00 84.81 77 LEU A N 1
ATOM 588 C CA . LEU A 1 77 ? 18.505 -1.790 -16.605 1.00 84.81 77 LEU A CA 1
ATOM 589 C C . LEU A 1 77 ? 18.516 -0.894 -17.846 1.00 84.81 77 LEU A C 1
ATOM 591 O O . LEU A 1 77 ? 19.454 -0.115 -18.018 1.00 84.81 77 LEU A O 1
ATOM 595 N N . THR A 1 78 ? 17.458 -0.954 -18.665 1.00 84.06 78 THR A N 1
ATOM 596 C CA . THR A 1 78 ? 17.260 -0.043 -19.794 1.00 84.06 78 THR A CA 1
ATOM 597 C C . THR A 1 78 ? 17.269 1.409 -19.295 1.00 84.06 78 THR A C 1
ATOM 599 O O . THR A 1 78 ? 16.401 1.772 -18.498 1.00 84.06 78 THR A O 1
ATOM 602 N N . PRO A 1 79 ? 18.210 2.256 -19.758 1.00 78.31 79 PRO A N 1
ATOM 603 C CA . PRO A 1 79 ? 18.358 3.617 -19.256 1.00 78.31 79 PRO A CA 1
ATOM 604 C C . PRO A 1 79 ? 17.105 4.470 -19.489 1.00 78.31 79 PRO A C 1
ATOM 606 O O . PRO A 1 79 ? 16.639 4.608 -20.625 1.00 78.31 79 PRO A O 1
ATOM 609 N N . LEU A 1 80 ? 16.596 5.069 -18.411 1.00 73.38 80 LEU A N 1
ATOM 610 C CA . LEU A 1 80 ? 15.448 5.977 -18.411 1.00 73.38 80 LEU A CA 1
ATOM 611 C C . LEU A 1 80 ? 15.915 7.422 -18.235 1.00 73.38 80 LEU A C 1
ATOM 613 O O . LEU A 1 80 ? 16.919 7.685 -17.570 1.00 73.38 80 LEU A O 1
ATOM 617 N N . LEU A 1 81 ? 15.170 8.358 -18.813 1.00 65.12 81 LEU A N 1
ATOM 618 C CA . LEU A 1 81 ? 15.347 9.776 -18.523 1.00 65.12 81 LEU A CA 1
ATOM 619 C C . LEU A 1 81 ? 14.838 10.114 -17.106 1.00 65.12 81 LEU A C 1
ATOM 621 O O . LEU A 1 81 ? 13.892 9.481 -16.627 1.00 65.12 81 LEU A O 1
ATOM 625 N N . PRO A 1 82 ? 15.397 11.137 -16.440 1.00 59.12 82 PRO A N 1
ATOM 626 C CA . PRO A 1 82 ? 14.891 11.615 -15.154 1.00 59.12 82 PRO A CA 1
ATOM 627 C C . PRO A 1 82 ? 13.390 11.941 -15.177 1.00 59.12 82 PRO A C 1
ATOM 629 O O . PRO A 1 82 ? 12.678 11.567 -14.248 1.00 59.12 82 PRO A O 1
ATOM 632 N N . GLU A 1 83 ? 12.890 12.548 -16.261 1.00 55.81 83 GLU A N 1
ATOM 633 C CA . GLU A 1 83 ? 11.465 12.874 -16.437 1.00 55.81 83 GLU A CA 1
ATOM 634 C C . GLU A 1 83 ? 10.593 11.615 -16.573 1.00 55.81 83 GLU A C 1
ATOM 636 O O . GLU A 1 83 ? 9.447 11.565 -16.132 1.00 55.81 83 GLU A O 1
ATOM 641 N N . GLU A 1 84 ? 11.143 10.544 -17.151 1.00 51.25 84 GLU A N 1
ATOM 642 C CA . GLU A 1 84 ? 10.462 9.250 -17.266 1.00 51.25 84 GLU A CA 1
ATOM 643 C C . GLU A 1 84 ? 10.309 8.577 -15.893 1.00 51.25 84 GLU A C 1
ATOM 645 O O . GLU A 1 84 ? 9.377 7.805 -15.673 1.00 51.25 84 GLU A O 1
ATOM 650 N N . MET A 1 85 ? 11.167 8.919 -14.931 1.00 52.59 85 MET A N 1
ATOM 651 C CA . MET A 1 85 ? 11.133 8.390 -13.569 1.00 52.59 85 MET A CA 1
ATOM 652 C C . MET A 1 85 ? 10.162 9.115 -12.629 1.00 52.59 85 MET A C 1
ATOM 654 O O . MET A 1 85 ? 9.991 8.713 -11.474 1.00 52.59 85 MET A O 1
ATOM 658 N N . GLU A 1 86 ? 9.443 10.122 -13.124 1.00 49.75 86 GLU A N 1
ATOM 659 C CA . GLU A 1 86 ? 8.434 10.880 -12.379 1.00 49.75 86 GLU A CA 1
ATOM 660 C C . GLU A 1 86 ? 7.083 10.135 -12.234 1.00 49.75 86 GLU A C 1
ATOM 662 O O . GLU A 1 86 ? 6.036 10.732 -11.968 1.00 49.75 86 GLU A O 1
ATOM 667 N N . TRP A 1 87 ? 7.081 8.802 -12.355 1.00 54.25 87 TRP A N 1
ATOM 668 C CA . TRP A 1 87 ? 5.869 7.982 -12.385 1.00 54.25 87 TRP A CA 1
ATOM 669 C C . TRP A 1 87 ? 5.230 7.739 -11.011 1.00 54.25 87 TRP A C 1
ATOM 671 O O . TRP A 1 87 ? 5.859 7.248 -10.067 1.00 54.25 87 TRP A O 1
ATOM 681 N N . HIS A 1 88 ? 3.917 7.972 -10.926 1.00 49.91 88 HIS A N 1
ATOM 682 C CA . HIS A 1 88 ? 3.058 7.443 -9.869 1.00 49.91 88 HIS A CA 1
ATOM 683 C C . HIS A 1 88 ? 1.698 7.065 -10.448 1.00 49.91 88 HIS A C 1
ATOM 685 O O . HIS A 1 88 ? 0.953 7.928 -10.899 1.00 49.91 88 HIS A O 1
ATOM 691 N N . SER A 1 89 ? 1.335 5.789 -10.367 1.00 37.59 89 SER A N 1
ATOM 692 C CA . SER A 1 89 ? -0.047 5.364 -10.555 1.00 37.59 89 SER A CA 1
ATOM 693 C C . SER A 1 89 ? -0.401 4.327 -9.507 1.00 37.59 89 SER A C 1
ATOM 695 O O . SER A 1 89 ? 0.240 3.284 -9.421 1.00 37.59 89 SER A O 1
ATOM 697 N N . GLY A 1 90 ? -1.366 4.665 -8.654 1.00 33.97 90 GLY A N 1
ATOM 698 C CA . GLY A 1 90 ? -1.815 3.820 -7.554 1.00 33.97 90 GLY A CA 1
ATOM 699 C C . GLY A 1 90 ? -3.211 3.271 -7.813 1.00 33.97 90 GLY A C 1
ATOM 700 O O . GLY A 1 90 ? -4.124 4.049 -8.088 1.00 33.97 90 GLY A O 1
ATOM 701 N N . LYS A 1 91 ? -3.367 1.949 -7.669 1.00 39.59 91 LYS A N 1
ATOM 702 C CA . LYS A 1 91 ? -4.625 1.224 -7.397 1.00 39.59 91 LYS A CA 1
ATOM 703 C C . LYS A 1 91 ? -4.310 0.004 -6.494 1.00 39.59 91 LYS A C 1
ATOM 705 O O . LYS A 1 91 ? -3.423 0.099 -5.656 1.00 39.59 91 LYS A O 1
ATOM 710 N N . THR A 1 92 ? -5.043 -1.105 -6.564 1.00 40.22 92 THR A N 1
ATOM 711 C CA . THR A 1 92 ? -4.918 -2.294 -5.683 1.00 40.22 92 THR A CA 1
ATOM 712 C C . THR A 1 92 ? -3.590 -3.054 -5.861 1.00 40.22 92 THR A C 1
ATOM 714 O O . THR A 1 92 ? -2.919 -2.880 -6.869 1.00 40.22 92 THR A O 1
ATOM 717 N N . LEU A 1 93 ? -3.160 -3.880 -4.896 1.00 51.41 93 LEU A N 1
ATOM 718 C CA . LEU A 1 93 ? -1.804 -4.469 -4.853 1.00 51.41 93 LEU A CA 1
ATOM 719 C C . LEU A 1 93 ? -1.437 -5.287 -6.112 1.00 51.41 93 LEU A C 1
ATOM 721 O O . LEU A 1 93 ? -0.475 -4.949 -6.802 1.00 51.41 93 LEU A O 1
ATOM 725 N N . SER A 1 94 ? -2.242 -6.294 -6.463 1.00 49.16 94 SER A N 1
ATOM 726 C CA . SER A 1 94 ? -2.013 -7.163 -7.628 1.00 49.16 94 SER A CA 1
ATOM 727 C C . SER A 1 94 ? -2.370 -6.522 -8.974 1.00 49.16 94 SER A C 1
ATOM 729 O O . SER A 1 94 ? -1.781 -6.865 -9.995 1.00 49.16 94 SER A O 1
ATOM 731 N N . GLN A 1 95 ? -3.273 -5.534 -8.986 1.00 58.91 95 GLN A N 1
ATOM 732 C CA . GLN A 1 95 ? -3.704 -4.821 -10.202 1.00 58.91 95 GLN A CA 1
ATOM 733 C C . GLN A 1 95 ? -3.058 -3.438 -10.364 1.00 58.91 95 GLN A C 1
ATOM 735 O O . GLN A 1 95 ? -3.455 -2.673 -11.242 1.00 58.91 95 GLN A O 1
ATOM 740 N N . SER A 1 96 ? -2.086 -3.084 -9.519 1.00 65.19 96 SER A N 1
ATOM 741 C CA . SER A 1 96 ? -1.341 -1.830 -9.657 1.00 65.19 96 SER A CA 1
ATOM 742 C C . SER A 1 96 ? 0.125 -1.952 -9.263 1.00 65.19 96 SER A C 1
ATOM 744 O O . SER A 1 96 ? 0.976 -1.729 -10.113 1.00 65.19 96 SER A O 1
ATOM 746 N N . VAL A 1 97 ? 0.463 -2.370 -8.041 1.00 71.75 97 VAL A N 1
ATOM 747 C CA . VAL A 1 97 ? 1.862 -2.384 -7.592 1.00 71.75 97 VAL A CA 1
ATOM 748 C C . VAL A 1 97 ? 2.621 -3.481 -8.322 1.00 71.75 97 VAL A C 1
ATOM 750 O O . VAL A 1 97 ? 3.683 -3.213 -8.872 1.00 71.75 97 VAL A O 1
ATOM 753 N N . PHE A 1 98 ? 2.035 -4.674 -8.447 1.00 76.75 98 PHE A N 1
ATOM 754 C CA . PHE A 1 98 ? 2.644 -5.754 -9.226 1.00 76.75 98 PHE A CA 1
ATOM 755 C C . PHE A 1 98 ? 2.604 -5.518 -10.733 1.00 76.75 98 PHE A C 1
ATOM 757 O O . PHE A 1 98 ? 3.319 -6.200 -11.455 1.00 76.75 98 PHE A O 1
ATOM 764 N N . THR A 1 99 ? 1.839 -4.546 -11.236 1.00 78.19 99 THR A N 1
ATOM 765 C CA . THR A 1 99 ? 1.944 -4.182 -12.660 1.00 78.19 99 THR A CA 1
ATOM 766 C C . THR A 1 99 ? 3.264 -3.477 -12.963 1.00 78.19 99 THR A C 1
ATOM 768 O O . THR A 1 99 ? 3.707 -3.496 -14.106 1.00 78.19 99 THR A O 1
ATOM 771 N N . ILE A 1 100 ? 3.929 -2.900 -11.955 1.00 80.12 100 ILE A N 1
ATOM 772 C CA . ILE A 1 100 ? 5.246 -2.280 -12.097 1.00 80.12 100 ILE A CA 1
ATOM 773 C C . ILE A 1 100 ? 6.299 -3.386 -12.178 1.00 80.12 100 ILE A C 1
ATOM 775 O O . ILE A 1 100 ? 6.560 -4.083 -11.200 1.00 80.12 100 ILE A O 1
ATOM 779 N N . LEU A 1 101 ? 6.947 -3.532 -13.331 1.00 87.31 101 LEU A N 1
ATOM 780 C CA . LEU A 1 101 ? 7.867 -4.642 -13.577 1.00 87.31 101 LEU A CA 1
ATOM 781 C C . LEU A 1 101 ? 9.125 -4.589 -12.704 1.00 87.31 101 LEU A C 1
ATOM 783 O O . LEU A 1 101 ? 9.636 -5.638 -12.323 1.00 87.31 101 LEU A O 1
ATOM 787 N N . PHE A 1 102 ? 9.576 -3.400 -12.291 1.00 84.19 102 PHE A N 1
ATOM 788 C CA . PHE A 1 102 ? 10.709 -3.258 -11.366 1.00 84.19 102 PHE A CA 1
ATOM 789 C C . PHE A 1 102 ? 10.525 -4.016 -10.045 1.00 84.19 102 PHE A C 1
ATOM 791 O O . PH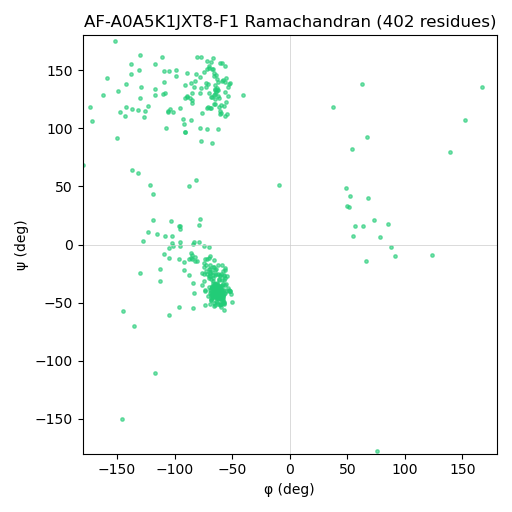E A 1 102 ? 11.514 -4.456 -9.466 1.00 84.19 102 PHE A O 1
ATOM 798 N N . VAL A 1 103 ? 9.284 -4.203 -9.579 1.00 85.56 103 VAL A N 1
ATOM 799 C CA . VAL A 1 103 ? 8.980 -4.967 -8.356 1.00 85.56 103 VAL A CA 1
ATOM 800 C C . VAL A 1 103 ? 9.443 -6.421 -8.471 1.00 85.56 103 VAL A C 1
ATOM 802 O O . VAL A 1 103 ? 9.936 -6.984 -7.496 1.00 85.56 103 VAL A O 1
ATOM 805 N N . HIS A 1 104 ? 9.351 -7.005 -9.666 1.00 90.00 104 HIS A N 1
ATOM 806 C CA . HIS A 1 104 ? 9.731 -8.398 -9.928 1.00 90.00 104 HIS A CA 1
ATOM 807 C C . HIS A 1 104 ? 11.224 -8.567 -10.231 1.00 90.00 104 HIS A C 1
ATOM 809 O O . HIS A 1 104 ? 11.727 -9.684 -10.214 1.00 90.00 104 HIS A O 1
ATOM 815 N N . HIS A 1 105 ? 11.936 -7.460 -10.462 1.00 90.69 105 HIS A N 1
ATOM 816 C CA . HIS A 1 105 ? 13.348 -7.421 -10.862 1.00 90.69 105 HIS A CA 1
ATOM 817 C C . HIS A 1 105 ? 14.239 -6.681 -9.845 1.00 90.69 105 HIS A C 1
ATOM 819 O O . HIS A 1 105 ? 15.334 -6.221 -10.167 1.00 90.69 105 HIS A O 1
ATOM 825 N N . LEU A 1 106 ? 13.795 -6.559 -8.587 1.00 89.50 106 LEU A N 1
ATOM 826 C CA . LEU A 1 106 ? 14.561 -5.913 -7.510 1.00 89.50 106 LEU A CA 1
ATOM 827 C C . LEU A 1 106 ? 15.961 -6.509 -7.249 1.00 89.50 106 LEU A C 1
ATOM 829 O O . LEU A 1 106 ? 16.853 -5.731 -6.879 1.00 89.50 106 LEU A O 1
ATOM 833 N N . PRO A 1 107 ? 16.184 -7.835 -7.382 1.00 90.00 107 PRO A N 1
ATOM 834 C CA . PRO A 1 107 ? 17.524 -8.415 -7.292 1.00 90.00 107 PRO A CA 1
ATOM 835 C C . PRO A 1 107 ? 18.431 -7.989 -8.453 1.00 90.00 107 PRO A C 1
ATOM 837 O O . PRO A 1 107 ? 19.606 -7.707 -8.224 1.00 90.00 107 PRO A O 1
ATOM 840 N N . ASP A 1 108 ? 17.872 -7.877 -9.660 1.00 89.38 108 ASP A N 1
ATOM 841 C CA . ASP A 1 108 ? 18.609 -7.582 -10.896 1.00 89.38 108 ASP A CA 1
ATOM 842 C C . ASP A 1 108 ? 19.135 -6.140 -10.927 1.00 89.38 108 ASP A C 1
ATOM 844 O O . ASP A 1 108 ? 20.174 -5.858 -11.518 1.00 89.38 108 ASP A O 1
ATOM 848 N N . ILE A 1 109 ? 18.444 -5.221 -10.245 1.00 88.25 109 ILE A N 1
ATOM 849 C CA . ILE A 1 109 ? 18.835 -3.807 -10.132 1.00 88.25 109 ILE A CA 1
ATOM 850 C C . ILE A 1 109 ? 19.639 -3.496 -8.863 1.00 88.25 109 ILE A C 1
ATOM 852 O O . ILE A 1 109 ? 19.757 -2.334 -8.477 1.00 88.25 109 ILE A O 1
ATOM 856 N N . ASN A 1 110 ? 20.176 -4.505 -8.169 1.00 89.62 110 ASN A N 1
ATOM 857 C CA . ASN A 1 110 ? 20.976 -4.273 -6.967 1.00 89.62 110 ASN A CA 1
ATOM 858 C C . ASN A 1 110 ? 22.349 -3.658 -7.313 1.00 89.62 110 ASN A C 1
ATOM 860 O O . ASN A 1 110 ? 23.150 -4.355 -7.933 1.00 89.62 110 ASN A O 1
ATOM 864 N N . PRO A 1 111 ? 22.689 -2.437 -6.847 1.00 86.19 111 PRO A N 1
ATOM 865 C CA . PRO A 1 111 ? 23.988 -1.810 -7.089 1.00 86.19 111 PRO A CA 1
ATOM 866 C C . PRO A 1 111 ? 25.189 -2.665 -6.667 1.00 86.19 111 PRO A C 1
ATOM 868 O O . PRO A 1 111 ? 26.248 -2.538 -7.267 1.00 86.19 111 PRO A O 1
ATOM 871 N N . GLU A 1 112 ? 25.044 -3.558 -5.683 1.00 86.31 112 GLU A N 1
ATOM 872 C CA . GLU A 1 112 ? 26.126 -4.460 -5.253 1.00 86.31 112 GLU A CA 1
ATOM 873 C C . GLU A 1 112 ? 26.501 -5.513 -6.308 1.00 86.31 112 GLU A C 1
ATOM 875 O O . GLU A 1 112 ? 27.610 -6.044 -6.280 1.00 86.31 112 GLU A O 1
ATOM 880 N N . TYR A 1 113 ? 25.581 -5.833 -7.222 1.00 84.38 113 TYR A N 1
ATOM 881 C CA . TYR A 1 113 ? 25.766 -6.850 -8.260 1.00 84.38 113 TYR A CA 1
ATOM 882 C C . TYR A 1 113 ? 26.007 -6.245 -9.649 1.00 84.38 113 TYR A C 1
ATOM 884 O O . TYR A 1 113 ? 26.242 -6.984 -10.605 1.00 84.38 113 TYR A O 1
ATOM 892 N N . LEU A 1 114 ? 25.970 -4.915 -9.777 1.00 84.25 114 LEU A N 1
ATOM 893 C CA . LEU A 1 114 ? 26.194 -4.235 -11.048 1.00 84.25 114 LEU A CA 1
ATOM 894 C C . LEU A 1 114 ? 27.687 -4.023 -11.301 1.00 84.25 114 LEU A C 1
ATOM 896 O O . LEU A 1 114 ? 28.421 -3.509 -10.459 1.00 84.25 114 LEU A O 1
ATOM 900 N N . SER A 1 115 ? 28.128 -4.408 -12.498 1.00 77.31 115 SER A N 1
ATOM 901 C CA . SER A 1 115 ? 29.474 -4.093 -12.978 1.00 77.31 115 SER A CA 1
ATOM 902 C C . SER A 1 115 ? 29.502 -2.674 -13.559 1.00 77.31 115 SER A C 1
ATOM 904 O O . SER A 1 115 ? 28.543 -2.292 -14.233 1.00 77.31 115 SER A O 1
ATOM 906 N N . PRO A 1 116 ? 30.575 -1.895 -13.333 1.00 70.50 116 PRO A N 1
ATOM 907 C CA . PRO A 1 116 ? 30.732 -0.592 -13.971 1.00 70.50 116 PRO A CA 1
ATOM 908 C C . PRO A 1 116 ? 30.849 -0.760 -15.493 1.00 70.50 116 PRO A C 1
ATOM 910 O O . PRO A 1 116 ? 31.630 -1.589 -15.964 1.00 70.50 116 PRO A O 1
ATOM 913 N N . GLU A 1 117 ? 30.077 0.013 -16.258 1.00 68.19 117 GLU A N 1
ATOM 914 C CA . GLU A 1 117 ? 30.137 0.024 -17.724 1.00 68.19 117 GLU A CA 1
ATOM 915 C C . GLU A 1 117 ? 30.982 1.192 -18.246 1.00 68.19 117 GLU A C 1
ATOM 917 O O . GLU A 1 117 ? 30.998 2.281 -17.680 1.00 68.19 117 GLU A O 1
ATOM 922 N N . GLU A 1 118 ? 31.700 0.963 -19.349 1.00 58.34 118 GLU A N 1
ATOM 923 C CA . GLU A 1 118 ? 32.659 1.926 -19.912 1.00 58.34 118 GLU A CA 1
ATOM 924 C C . GLU A 1 118 ? 31.999 3.044 -20.751 1.00 58.34 118 GLU A C 1
ATOM 926 O O . GLU A 1 118 ? 32.646 4.049 -21.033 1.00 58.34 118 GLU A O 1
ATOM 931 N N . ASN A 1 119 ? 30.722 2.898 -21.137 1.00 62.69 119 ASN A N 1
ATOM 932 C CA . ASN A 1 119 ? 29.971 3.838 -21.988 1.00 62.69 119 ASN A CA 1
ATOM 933 C C . ASN A 1 119 ? 28.592 4.173 -21.385 1.00 62.69 119 ASN A C 1
ATOM 935 O O . ASN A 1 119 ? 27.558 3.882 -21.987 1.00 62.69 119 ASN A O 1
ATOM 939 N N . GLU A 1 120 ? 28.563 4.772 -20.194 1.00 69.50 120 GLU A N 1
ATOM 940 C CA . GLU A 1 120 ? 27.313 5.278 -19.612 1.00 69.50 120 GLU A CA 1
ATOM 941 C C . GLU A 1 120 ? 26.891 6.606 -20.266 1.00 69.50 120 GLU A C 1
ATOM 943 O O . GLU A 1 120 ? 27.703 7.514 -20.450 1.00 69.50 120 GLU A O 1
ATOM 948 N N . ASP A 1 121 ? 25.607 6.722 -20.614 1.00 74.19 121 ASP A N 1
ATOM 949 C CA . ASP A 1 121 ? 24.999 7.977 -21.061 1.00 74.19 121 ASP A CA 1
ATOM 950 C C . ASP A 1 121 ? 24.856 8.929 -19.856 1.00 74.19 121 ASP A C 1
ATOM 952 O O . ASP A 1 121 ? 24.098 8.614 -18.931 1.00 74.19 121 ASP A O 1
ATOM 956 N N . PRO A 1 122 ? 25.522 10.103 -19.846 1.00 72.12 122 PRO A N 1
ATOM 957 C CA . PRO A 1 122 ? 25.426 11.054 -18.739 1.00 72.12 122 PRO A CA 1
ATOM 958 C C . PRO A 1 122 ? 24.000 11.565 -18.497 1.00 72.12 122 PRO A C 1
ATOM 960 O O . PRO A 1 122 ? 23.663 11.935 -17.377 1.00 72.12 122 PRO A O 1
ATOM 963 N N . ALA A 1 123 ? 23.151 11.582 -19.533 1.00 69.00 123 ALA A N 1
ATOM 964 C CA . ALA A 1 123 ? 21.756 12.002 -19.421 1.00 69.00 123 ALA A CA 1
ATOM 965 C C . ALA A 1 123 ? 20.834 10.886 -18.899 1.00 69.00 123 ALA A C 1
ATOM 967 O O . ALA A 1 123 ? 19.690 11.160 -18.530 1.00 69.00 123 ALA A O 1
ATOM 968 N N . ARG A 1 124 ? 21.303 9.631 -18.882 1.00 73.19 124 ARG A N 1
ATOM 969 C CA . ARG A 1 124 ? 20.541 8.448 -18.450 1.00 73.19 124 ARG A CA 1
ATOM 970 C C . ARG A 1 124 ? 21.402 7.533 -17.573 1.00 73.19 124 ARG A C 1
ATOM 972 O O . ARG A 1 124 ? 21.692 6.397 -17.956 1.00 73.19 124 ARG A O 1
ATOM 979 N N . PRO A 1 125 ? 21.830 8.009 -16.393 1.00 80.69 125 PRO A N 1
ATOM 980 C CA . PRO A 1 125 ? 22.712 7.234 -15.537 1.00 80.69 125 PRO A CA 1
ATOM 981 C C . PRO A 1 125 ? 22.006 5.970 -15.039 1.00 80.69 125 PRO A C 1
ATOM 983 O O . PRO A 1 125 ? 20.954 6.036 -14.404 1.00 80.69 125 PRO A O 1
ATOM 986 N N . ARG A 1 126 ? 22.611 4.798 -15.258 1.00 83.50 126 ARG A N 1
ATOM 987 C CA . ARG A 1 126 ? 22.082 3.500 -14.791 1.00 83.50 126 ARG A CA 1
ATOM 988 C C . ARG A 1 126 ? 21.920 3.452 -13.269 1.00 83.50 126 ARG A C 1
ATOM 990 O O . ARG A 1 126 ? 21.008 2.811 -12.745 1.00 83.50 126 ARG A O 1
ATOM 997 N N . TRP A 1 127 ? 22.768 4.190 -12.558 1.00 86.12 127 TRP A N 1
ATOM 998 C CA . TRP A 1 127 ? 22.702 4.382 -11.110 1.00 86.12 127 TRP A CA 1
ATOM 999 C C . TRP A 1 127 ? 21.397 5.028 -10.638 1.00 86.12 127 TRP A C 1
ATOM 1001 O O . TRP A 1 127 ? 20.941 4.731 -9.537 1.00 86.12 127 TRP A O 1
ATOM 1011 N N . LEU A 1 128 ? 20.732 5.813 -11.488 1.00 84.00 128 LEU A N 1
ATOM 1012 C CA . LEU A 1 128 ? 19.401 6.339 -11.205 1.00 84.00 128 LEU A CA 1
ATOM 1013 C C . LEU A 1 128 ? 18.385 5.192 -11.045 1.00 84.00 128 LEU A C 1
ATOM 1015 O O . LEU A 1 128 ? 17.555 5.201 -10.142 1.00 84.00 128 LEU A O 1
ATOM 1019 N N . ILE A 1 129 ? 18.501 4.125 -11.832 1.00 86.44 129 ILE A N 1
ATOM 1020 C CA . ILE A 1 129 ? 17.654 2.936 -11.677 1.00 86.44 129 ILE A CA 1
ATOM 1021 C C . ILE A 1 129 ? 18.076 2.133 -10.440 1.00 86.44 129 ILE A C 1
ATOM 1023 O O . ILE A 1 129 ? 17.256 1.837 -9.565 1.00 86.44 129 ILE A O 1
ATOM 1027 N N . ALA A 1 130 ? 19.366 1.815 -10.338 1.00 88.12 130 ALA A N 1
ATOM 1028 C CA . ALA A 1 130 ? 19.888 0.922 -9.305 1.00 88.12 130 ALA A CA 1
ATOM 1029 C C . ALA A 1 130 ? 19.754 1.482 -7.878 1.00 88.12 130 ALA A C 1
ATOM 1031 O O . ALA A 1 130 ? 19.505 0.736 -6.929 1.00 88.12 130 ALA A O 1
ATOM 1032 N N . VAL A 1 131 ? 19.908 2.798 -7.718 1.00 88.19 131 VAL A N 1
ATOM 1033 C CA . VAL A 1 131 ? 19.841 3.481 -6.421 1.00 88.19 131 VAL A CA 1
ATOM 1034 C C . VAL A 1 131 ? 18.446 4.053 -6.198 1.00 88.19 131 VAL A C 1
ATOM 1036 O O . VAL A 1 131 ? 17.812 3.745 -5.189 1.00 88.19 131 VAL A O 1
ATOM 1039 N N . VAL A 1 132 ? 17.936 4.853 -7.139 1.00 84.94 132 VAL A N 1
ATOM 1040 C CA . VAL A 1 132 ? 16.729 5.662 -6.917 1.00 84.94 132 VAL A CA 1
ATOM 1041 C C . VAL A 1 132 ? 15.448 4.872 -7.166 1.00 84.94 132 VAL A C 1
ATOM 1043 O O . VAL A 1 132 ? 14.618 4.782 -6.257 1.00 84.94 132 VAL A O 1
ATOM 1046 N N . VAL A 1 133 ? 15.282 4.249 -8.344 1.00 83.56 133 VAL A N 1
ATOM 1047 C CA . VAL A 1 133 ? 14.087 3.420 -8.629 1.00 83.56 133 VAL A CA 1
ATOM 1048 C C . VAL A 1 133 ? 13.995 2.280 -7.629 1.00 83.56 133 VAL A C 1
ATOM 1050 O O . VAL A 1 133 ? 12.938 2.069 -7.033 1.00 83.56 133 VAL A O 1
ATOM 1053 N N . ARG A 1 134 ? 15.106 1.573 -7.393 1.00 88.69 134 ARG A N 1
ATOM 1054 C CA . ARG A 1 134 ? 15.139 0.463 -6.439 1.00 88.69 134 ARG A CA 1
ATOM 1055 C C . ARG A 1 134 ? 14.694 0.898 -5.047 1.00 88.69 134 ARG A C 1
ATOM 1057 O O . ARG A 1 134 ? 13.798 0.271 -4.486 1.00 88.69 134 ARG A O 1
ATOM 1064 N N . ALA A 1 135 ? 15.268 1.970 -4.494 1.00 85.56 135 ALA A N 1
ATOM 1065 C CA . ALA A 1 135 ? 14.876 2.460 -3.174 1.00 85.56 135 ALA A CA 1
ATOM 1066 C C . ALA A 1 135 ? 13.391 2.861 -3.140 1.00 85.56 135 ALA A C 1
ATOM 1068 O O . ALA A 1 135 ? 12.676 2.494 -2.205 1.00 85.56 135 ALA A O 1
ATOM 1069 N N . ALA A 1 136 ? 12.894 3.532 -4.186 1.00 81.38 136 ALA A N 1
ATOM 1070 C CA . ALA A 1 136 ? 11.486 3.905 -4.302 1.00 81.38 136 ALA A CA 1
ATOM 1071 C C . ALA A 1 136 ? 10.545 2.686 -4.333 1.00 81.38 136 ALA A C 1
ATOM 1073 O O . ALA A 1 136 ? 9.498 2.711 -3.681 1.00 81.38 136 ALA A O 1
ATOM 1074 N N . MET A 1 137 ? 10.912 1.620 -5.052 1.00 83.81 137 MET A N 1
ATOM 1075 C CA . MET A 1 137 ? 10.137 0.375 -5.116 1.00 83.81 137 MET A CA 1
ATOM 1076 C C . MET A 1 137 ? 10.159 -0.379 -3.785 1.00 83.81 137 MET A C 1
ATOM 1078 O O . MET A 1 137 ? 9.114 -0.841 -3.329 1.00 83.81 137 MET A O 1
ATOM 1082 N N . LEU A 1 138 ? 11.314 -0.446 -3.117 1.00 86.44 138 LEU A N 1
ATOM 1083 C CA . LEU A 1 138 ? 11.425 -1.044 -1.785 1.00 86.44 138 LEU A CA 1
ATOM 1084 C C . LEU A 1 138 ? 10.558 -0.297 -0.758 1.00 86.44 138 LEU A C 1
ATOM 1086 O O . LEU A 1 138 ? 9.849 -0.925 0.028 1.00 86.44 138 LEU A O 1
ATOM 1090 N N . GLY A 1 139 ? 10.561 1.040 -0.796 1.00 79.12 139 GLY A N 1
ATOM 1091 C CA . GLY A 1 139 ? 9.687 1.880 0.027 1.00 79.12 139 GLY A CA 1
ATOM 1092 C C . GLY A 1 139 ? 8.202 1.623 -0.229 1.00 79.12 139 GLY A C 1
ATOM 1093 O O . GLY A 1 139 ? 7.427 1.468 0.717 1.00 79.12 139 GLY A O 1
ATOM 1094 N N . LEU A 1 140 ? 7.810 1.522 -1.504 1.00 79.69 140 LEU A N 1
ATOM 1095 C CA . LEU A 1 140 ? 6.438 1.212 -1.909 1.00 79.69 140 LEU A CA 1
ATOM 1096 C C . LEU A 1 140 ? 5.989 -0.160 -1.389 1.00 79.69 140 LEU A C 1
ATOM 1098 O O . LEU A 1 140 ? 4.963 -0.242 -0.715 1.00 79.69 140 LEU A O 1
ATOM 1102 N N . LEU A 1 141 ? 6.772 -1.213 -1.642 1.00 82.44 141 LEU A N 1
ATOM 1103 C CA . LEU A 1 141 ? 6.468 -2.563 -1.159 1.00 82.44 141 LEU A CA 1
ATOM 1104 C C . LEU A 1 141 ? 6.379 -2.608 0.361 1.00 82.44 141 LEU A C 1
ATOM 1106 O O . LEU A 1 141 ? 5.467 -3.230 0.901 1.00 82.44 141 LEU A O 1
ATOM 1110 N N . LYS A 1 142 ? 7.256 -1.879 1.060 1.00 85.12 142 LYS A N 1
ATOM 1111 C CA . LYS A 1 142 ? 7.215 -1.841 2.518 1.00 85.12 142 LYS A CA 1
ATOM 1112 C C . LYS A 1 142 ? 5.964 -1.149 3.062 1.00 85.12 142 LYS A C 1
ATOM 1114 O O . LYS A 1 142 ? 5.412 -1.597 4.065 1.00 85.12 142 LYS A O 1
ATOM 1119 N N . CYS A 1 143 ? 5.477 -0.099 2.398 1.00 79.06 143 CYS A N 1
ATOM 1120 C CA . CYS A 1 143 ? 4.176 0.493 2.726 1.00 79.06 143 CYS A CA 1
ATOM 1121 C C . CYS A 1 143 ? 3.043 -0.522 2.522 1.00 79.06 143 CYS A C 1
ATOM 1123 O O . CYS A 1 143 ? 2.157 -0.632 3.369 1.00 79.06 143 CYS A O 1
ATOM 1125 N N . CYS A 1 144 ? 3.091 -1.288 1.428 1.00 80.12 144 CYS A N 1
ATOM 1126 C CA . CYS A 1 144 ? 2.128 -2.350 1.155 1.00 80.12 144 CYS A CA 1
ATOM 1127 C C . CYS A 1 144 ? 2.163 -3.459 2.215 1.00 80.12 144 CYS A C 1
ATOM 1129 O O . CYS A 1 144 ? 1.096 -3.877 2.643 1.00 80.12 144 CYS A O 1
ATOM 1131 N N . ASP A 1 145 ? 3.336 -3.889 2.690 1.00 83.25 145 ASP A N 1
ATOM 1132 C CA . ASP A 1 145 ? 3.462 -4.843 3.806 1.00 83.25 145 ASP A CA 1
ATOM 1133 C C . ASP A 1 145 ? 2.771 -4.325 5.071 1.00 83.25 145 ASP A C 1
ATOM 1135 O O . ASP A 1 145 ? 1.940 -5.017 5.658 1.00 83.25 145 ASP A O 1
ATOM 1139 N N . LEU A 1 146 ? 3.054 -3.086 5.477 1.00 82.44 146 LEU A N 1
ATOM 1140 C CA . LEU A 1 146 ? 2.437 -2.509 6.674 1.00 82.44 146 LEU A CA 1
ATOM 1141 C C . LEU A 1 146 ? 0.914 -2.370 6.527 1.00 82.44 146 LEU A C 1
ATOM 1143 O O . LEU A 1 146 ? 0.175 -2.710 7.453 1.00 82.44 146 LEU A O 1
ATOM 1147 N N . ALA A 1 147 ? 0.436 -1.935 5.358 1.00 81.69 147 ALA A N 1
ATOM 1148 C CA . ALA A 1 147 ? -0.991 -1.872 5.059 1.00 81.69 147 ALA A CA 1
ATOM 1149 C C . ALA A 1 147 ? -1.639 -3.266 5.069 1.00 81.69 147 ALA A C 1
ATOM 1151 O O . ALA A 1 147 ? -2.707 -3.448 5.653 1.00 81.69 147 ALA A O 1
ATOM 1152 N N . TRP A 1 148 ? -0.980 -4.259 4.469 1.00 85.62 148 TRP A N 1
ATOM 1153 C CA . TRP A 1 148 ? -1.448 -5.641 4.406 1.00 85.62 148 TRP A CA 1
ATOM 1154 C C . TRP A 1 148 ? -1.542 -6.262 5.803 1.00 85.62 148 TRP A C 1
ATOM 1156 O O . TRP A 1 148 ? -2.547 -6.893 6.117 1.00 85.62 148 TRP A O 1
ATOM 1166 N N . ARG A 1 149 ? -0.562 -6.025 6.690 1.00 87.12 149 ARG A N 1
ATOM 1167 C CA . ARG A 1 149 ? -0.617 -6.471 8.098 1.00 87.12 149 ARG A CA 1
ATOM 1168 C C . ARG A 1 149 ? -1.797 -5.881 8.856 1.00 87.12 149 ARG A C 1
ATOM 1170 O O . ARG A 1 149 ? -2.363 -6.561 9.706 1.00 87.12 149 ARG A O 1
ATOM 1177 N N . GLU A 1 150 ? -2.138 -4.623 8.588 1.00 84.06 150 GLU A N 1
ATOM 1178 C CA . GLU A 1 150 ? -3.284 -3.966 9.214 1.00 84.06 150 GLU A CA 1
ATOM 1179 C C . GLU A 1 150 ? -4.605 -4.568 8.729 1.00 84.06 150 GLU A C 1
ATOM 1181 O O . GLU A 1 150 ? -5.463 -4.931 9.534 1.00 84.06 150 GLU A O 1
ATOM 1186 N N . LEU A 1 151 ? -4.739 -4.729 7.413 1.00 83.69 151 LEU A N 1
ATOM 1187 C CA . LEU A 1 151 ? -5.923 -5.293 6.768 1.00 83.69 151 LEU A CA 1
ATOM 1188 C C . LEU A 1 151 ? -6.142 -6.770 7.135 1.00 83.69 151 LEU A C 1
ATOM 1190 O O . LEU A 1 151 ? -7.274 -7.196 7.359 1.00 83.69 151 LEU A O 1
ATOM 1194 N N . SER A 1 152 ? -5.056 -7.523 7.325 1.00 89.56 152 SER A N 1
ATOM 1195 C CA . SER A 1 152 ? -5.081 -8.943 7.706 1.00 89.56 152 SER A CA 1
ATOM 1196 C C . SER A 1 152 ? -5.560 -9.206 9.139 1.00 89.56 152 SER A C 1
ATOM 1198 O O . SER A 1 152 ? -5.672 -10.358 9.546 1.00 89.56 152 SER A O 1
ATOM 1200 N N . LYS A 1 153 ? -5.876 -8.169 9.928 1.00 89.62 153 LYS A N 1
ATOM 1201 C CA . LYS A 1 153 ? -6.440 -8.323 11.283 1.00 89.62 153 LYS A CA 1
ATOM 1202 C C . LYS A 1 153 ? -7.918 -8.738 11.294 1.00 89.62 153 LYS A C 1
ATOM 1204 O O . LYS A 1 153 ? -8.488 -8.878 12.372 1.00 89.62 153 LYS A O 1
ATOM 1209 N N . GLY A 1 154 ? -8.554 -8.891 10.128 1.00 90.06 154 GLY A N 1
ATOM 1210 C CA . GLY A 1 154 ? -9.952 -9.329 10.012 1.00 90.06 154 GLY A CA 1
ATOM 1211 C C . GLY A 1 154 ? -10.982 -8.266 10.409 1.00 90.06 154 GLY A C 1
ATOM 1212 O O . GLY A 1 154 ? -12.114 -8.595 10.747 1.00 90.06 154 GLY A O 1
ATOM 1213 N N . ARG A 1 155 ? -10.593 -6.982 10.396 1.00 90.19 155 ARG A N 1
ATOM 1214 C CA . ARG A 1 155 ? -11.485 -5.845 10.708 1.00 90.19 155 ARG A CA 1
ATOM 1215 C C . ARG A 1 155 ? -12.304 -5.350 9.512 1.00 90.19 155 ARG A C 1
ATOM 1217 O O . ARG A 1 155 ? -13.210 -4.534 9.662 1.00 90.19 155 ARG A O 1
ATOM 1224 N N . VAL A 1 156 ? -11.941 -5.806 8.323 1.00 88.75 156 VAL A N 1
ATOM 1225 C CA . VAL A 1 156 ? -12.602 -5.545 7.042 1.00 88.75 156 VAL A CA 1
ATOM 1226 C C . VAL A 1 156 ? -12.647 -6.856 6.265 1.00 88.75 156 VAL A C 1
ATOM 1228 O O . VAL A 1 156 ? -11.832 -7.746 6.527 1.00 88.75 156 VAL A O 1
ATOM 1231 N N . GLN A 1 157 ? -13.596 -6.988 5.343 1.00 87.69 157 GLN A N 1
ATOM 1232 C CA . GLN A 1 157 ? -13.816 -8.244 4.626 1.00 87.69 157 GLN A CA 1
ATOM 1233 C C . GLN A 1 157 ? -12.882 -8.360 3.419 1.00 87.69 157 GLN A C 1
ATOM 1235 O O . GLN A 1 157 ? -12.851 -7.480 2.558 1.00 87.69 157 GLN A O 1
ATOM 1240 N N . ASP A 1 158 ? -12.105 -9.440 3.357 1.00 83.31 158 ASP A N 1
ATOM 1241 C CA . ASP A 1 158 ? -11.296 -9.753 2.175 1.00 83.31 158 ASP A CA 1
ATOM 1242 C C . ASP A 1 158 ? -12.200 -10.093 0.979 1.00 83.31 158 ASP A C 1
ATOM 1244 O O . ASP A 1 158 ? -13.328 -10.555 1.152 1.00 83.31 158 ASP A O 1
ATOM 1248 N N . VAL A 1 159 ? -11.725 -9.821 -0.234 1.00 81.56 159 VAL A N 1
ATOM 1249 C CA . VAL A 1 159 ? -12.434 -9.954 -1.521 1.00 81.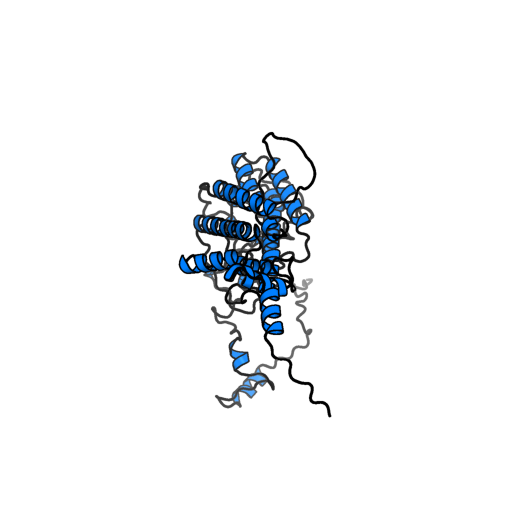56 159 VAL A CA 1
ATOM 1250 C C . VAL A 1 159 ? -13.629 -8.992 -1.708 1.00 81.56 159 VAL A C 1
ATOM 1252 O O . VAL A 1 159 ? -14.061 -8.773 -2.841 1.00 81.56 159 VAL A O 1
ATOM 1255 N N . GLU A 1 160 ? -14.120 -8.341 -0.649 1.00 83.00 160 GLU A N 1
ATOM 1256 C CA . GLU A 1 160 ? -15.159 -7.298 -0.708 1.00 83.00 160 GLU A CA 1
ATOM 1257 C C . GLU A 1 160 ? -14.578 -5.887 -0.517 1.00 83.00 160 GLU A C 1
ATOM 1259 O O . GLU A 1 160 ? -14.685 -5.032 -1.398 1.00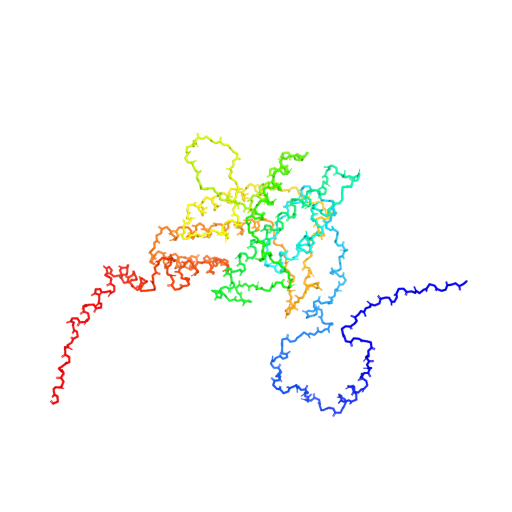 83.00 160 GLU A O 1
ATOM 1264 N N . ASP A 1 161 ? -13.953 -5.637 0.638 1.00 76.88 161 ASP A N 1
ATOM 1265 C CA . ASP A 1 161 ? -13.426 -4.323 1.016 1.00 76.88 161 ASP A CA 1
ATOM 1266 C C . ASP A 1 161 ? -12.026 -4.068 0.446 1.00 76.88 161 ASP A C 1
ATOM 1268 O O . ASP A 1 161 ? -11.644 -2.926 0.168 1.00 76.88 161 ASP A O 1
ATOM 1272 N N . TRP A 1 162 ? -11.240 -5.134 0.328 1.00 77.75 162 TRP A N 1
ATOM 1273 C CA . TRP A 1 162 ? -9.865 -5.142 -0.155 1.00 77.75 162 TRP A CA 1
ATOM 1274 C C . TRP A 1 162 ? -9.550 -6.502 -0.792 1.00 77.75 162 TRP A C 1
ATOM 1276 O O . TRP A 1 162 ? -10.393 -7.390 -0.792 1.00 77.75 162 TRP A O 1
ATOM 1286 N N . GLN A 1 163 ? -8.360 -6.648 -1.372 1.00 79.12 163 GLN A N 1
ATOM 1287 C CA . GLN A 1 163 ? -7.889 -7.907 -1.950 1.00 79.12 163 GLN A CA 1
ATOM 1288 C C . GLN A 1 163 ? -6.542 -8.259 -1.321 1.00 79.12 163 GLN A C 1
ATOM 1290 O O . GLN A 1 163 ? -5.573 -7.512 -1.508 1.00 79.12 163 GLN A O 1
ATOM 1295 N N . GLY A 1 164 ? -6.506 -9.358 -0.568 1.00 78.12 164 GLY A N 1
ATOM 1296 C CA . GLY A 1 164 ? -5.333 -9.826 0.165 1.00 78.12 164 GLY A CA 1
ATOM 1297 C C . GLY A 1 164 ? -4.320 -10.630 -0.644 1.00 78.12 164 GLY A C 1
ATOM 1298 O O . GLY A 1 164 ? -3.212 -10.848 -0.144 1.00 78.12 164 GLY A O 1
ATOM 1299 N N . GLU A 1 165 ? -4.663 -11.033 -1.870 1.00 82.94 165 GLU A N 1
ATOM 1300 C CA . GLU A 1 165 ? -3.822 -11.905 -2.691 1.00 82.94 165 GLU A CA 1
ATOM 1301 C C . GLU A 1 165 ? -2.486 -11.262 -3.108 1.00 82.94 165 GLU A C 1
ATOM 1303 O O . GLU A 1 165 ? -2.449 -10.146 -3.642 1.00 82.94 165 GLU A O 1
ATOM 1308 N N . LYS A 1 166 ? -1.382 -11.989 -2.879 1.00 83.69 166 LYS A N 1
ATOM 1309 C CA . LYS A 1 166 ? -0.004 -11.536 -3.153 1.00 83.69 166 LYS A CA 1
ATOM 1310 C C . LYS A 1 166 ? 0.623 -12.179 -4.390 1.00 83.69 166 LYS A C 1
ATOM 1312 O O . LYS A 1 166 ? 1.682 -11.734 -4.819 1.00 83.69 166 LYS A O 1
ATOM 1317 N N . CYS A 1 167 ? 0.011 -13.218 -4.942 1.00 84.62 167 CYS A N 1
ATOM 1318 C CA . CYS A 1 167 ? 0.505 -13.983 -6.077 1.00 84.62 167 CYS A CA 1
ATOM 1319 C C . CYS A 1 167 ? 1.955 -14.474 -5.889 1.00 84.62 167 CYS A C 1
ATOM 1321 O O . CYS A 1 167 ? 2.775 -14.343 -6.795 1.00 84.62 167 CYS A O 1
ATOM 1323 N N . ASP A 1 168 ? 2.290 -14.946 -4.681 1.00 86.06 168 ASP A N 1
ATOM 1324 C CA . ASP A 1 168 ? 3.646 -15.337 -4.248 1.00 86.06 168 ASP A CA 1
ATOM 1325 C C . ASP A 1 168 ? 4.738 -14.253 -4.371 1.00 86.06 168 ASP A C 1
ATOM 1327 O O . ASP A 1 168 ? 5.933 -14.532 -4.250 1.00 86.06 168 ASP A O 1
ATOM 1331 N N . VAL A 1 169 ? 4.357 -12.985 -4.536 1.00 87.31 169 VAL A N 1
ATOM 1332 C CA . VAL A 1 169 ? 5.294 -11.856 -4.547 1.00 87.31 169 VAL A CA 1
ATOM 1333 C C . VAL A 1 169 ? 5.495 -11.335 -3.122 1.00 87.31 169 VAL A C 1
ATOM 1335 O O . VAL A 1 169 ? 4.540 -11.001 -2.417 1.00 87.31 169 VAL A O 1
ATOM 1338 N N . SER A 1 170 ? 6.753 -11.225 -2.686 1.00 89.44 170 SER A N 1
ATOM 1339 C CA . SER A 1 170 ? 7.072 -10.692 -1.356 1.00 89.44 170 SER A CA 1
ATOM 1340 C C . SER A 1 170 ? 6.826 -9.185 -1.266 1.00 89.44 170 SER A C 1
ATOM 1342 O O . SER A 1 170 ? 7.222 -8.412 -2.138 1.00 89.44 170 SER A O 1
ATOM 1344 N N . LEU A 1 171 ? 6.253 -8.757 -0.138 1.00 84.56 171 LEU A N 1
ATOM 1345 C CA . LEU A 1 171 ? 6.103 -7.346 0.231 1.00 84.56 171 LEU A CA 1
ATOM 1346 C C . LEU A 1 171 ? 7.235 -6.846 1.140 1.00 84.56 171 LEU A C 1
ATOM 1348 O O . LEU A 1 171 ? 7.139 -5.764 1.713 1.00 84.56 171 LEU A O 1
ATOM 1352 N N . LEU A 1 172 ? 8.326 -7.609 1.270 1.00 88.00 172 LEU A N 1
ATOM 1353 C CA . LEU A 1 172 ? 9.434 -7.336 2.193 1.00 88.00 172 LEU A CA 1
ATOM 1354 C C . LEU A 1 172 ? 9.028 -7.500 3.668 1.00 88.00 172 LEU A C 1
ATOM 1356 O O . LEU A 1 172 ? 9.454 -6.739 4.548 1.00 88.00 172 LEU A O 1
ATOM 1360 N N . GLU A 1 173 ? 8.222 -8.524 3.960 1.00 87.88 173 GLU A N 1
ATOM 1361 C CA . GLU A 1 173 ? 7.696 -8.815 5.297 1.00 87.88 173 GLU A CA 1
ATOM 1362 C C . GLU A 1 173 ? 8.815 -9.053 6.332 1.00 87.88 173 GLU A C 1
ATOM 1364 O O . GLU A 1 173 ? 8.700 -8.652 7.494 1.00 87.88 173 GLU A O 1
ATOM 1369 N N . GLY A 1 174 ? 9.926 -9.662 5.906 1.00 88.38 174 GLY A N 1
ATOM 1370 C CA . GLY A 1 174 ? 11.100 -9.928 6.745 1.00 88.38 174 GLY A CA 1
ATOM 1371 C C . GLY A 1 174 ? 12.098 -8.771 6.852 1.00 88.38 174 GLY A C 1
ATOM 1372 O O . GLY A 1 174 ? 13.026 -8.837 7.655 1.00 88.38 174 GLY A O 1
ATOM 1373 N N . VAL A 1 175 ? 11.936 -7.708 6.060 1.00 89.38 175 VAL A N 1
ATOM 1374 C CA . VAL A 1 175 ? 12.908 -6.608 6.000 1.00 89.38 175 VAL A CA 1
ATOM 1375 C C . VAL A 1 175 ? 12.550 -5.530 7.018 1.00 89.38 175 VAL A C 1
ATOM 1377 O O . VAL A 1 175 ? 11.386 -5.156 7.167 1.00 89.38 175 VAL A O 1
ATOM 1380 N N . ASN A 1 176 ? 13.543 -4.998 7.731 1.00 88.31 176 ASN A N 1
ATOM 1381 C CA . ASN A 1 176 ? 13.315 -3.902 8.670 1.00 88.31 176 ASN A CA 1
ATOM 1382 C C . ASN A 1 176 ? 12.983 -2.603 7.910 1.00 88.31 176 ASN A C 1
ATOM 1384 O O . ASN A 1 176 ? 13.727 -2.199 7.018 1.00 88.31 176 ASN A O 1
ATOM 1388 N N . SER A 1 177 ? 11.902 -1.921 8.297 1.00 84.56 177 SER A N 1
ATOM 1389 C CA . SER A 1 177 ? 11.535 -0.612 7.746 1.00 84.56 177 SER A CA 1
ATOM 1390 C C . SER A 1 177 ? 12.657 0.425 7.880 1.00 84.56 177 SER A C 1
ATOM 1392 O O . SER A 1 177 ? 12.821 1.234 6.976 1.00 84.56 177 SER A O 1
ATOM 1394 N N . ASP A 1 178 ? 13.460 0.382 8.950 1.00 85.69 178 ASP A N 1
ATOM 1395 C CA . ASP A 1 178 ? 14.573 1.323 9.168 1.00 85.69 178 ASP A CA 1
ATOM 1396 C C . ASP A 1 178 ? 15.669 1.195 8.102 1.00 85.69 178 ASP A C 1
ATOM 1398 O O . ASP A 1 178 ? 16.226 2.200 7.665 1.00 85.69 178 ASP A O 1
ATOM 1402 N N . LEU A 1 179 ? 15.921 -0.026 7.617 1.00 88.75 179 LEU A N 1
ATOM 1403 C CA . LEU A 1 179 ? 16.831 -0.257 6.495 1.00 88.75 179 LEU A CA 1
ATOM 1404 C C . LEU A 1 179 ? 16.284 0.368 5.207 1.00 88.75 179 LEU A C 1
ATOM 1406 O O . LEU A 1 179 ? 17.022 1.012 4.470 1.00 88.75 179 LEU A O 1
ATOM 1410 N N . ILE A 1 180 ? 14.986 0.196 4.942 1.00 86.00 180 ILE A N 1
ATOM 1411 C CA . ILE A 1 180 ? 14.346 0.757 3.745 1.00 86.00 180 ILE A CA 1
ATOM 1412 C C . ILE A 1 180 ? 14.397 2.286 3.766 1.00 86.00 180 ILE A C 1
ATOM 1414 O O . ILE A 1 180 ? 14.676 2.909 2.744 1.00 86.00 180 ILE A O 1
ATOM 1418 N N . ILE A 1 181 ? 14.192 2.889 4.937 1.00 82.75 181 ILE A N 1
ATOM 1419 C CA . ILE A 1 181 ? 14.308 4.337 5.101 1.00 82.75 181 ILE A CA 1
ATOM 1420 C C . ILE A 1 181 ? 15.740 4.800 4.821 1.00 82.75 181 ILE A C 1
ATOM 1422 O O . ILE A 1 181 ? 15.921 5.730 4.040 1.00 82.75 181 ILE A O 1
ATOM 1426 N N . HIS A 1 182 ? 16.743 4.109 5.367 1.00 86.44 182 HIS A N 1
ATOM 1427 C CA . HIS A 1 182 ? 18.147 4.420 5.098 1.00 86.44 182 HIS A CA 1
ATOM 1428 C C . HIS A 1 182 ? 18.497 4.314 3.603 1.00 86.44 182 HIS A C 1
ATOM 1430 O O . HIS A 1 182 ? 19.227 5.147 3.073 1.00 86.44 182 HIS A O 1
ATOM 1436 N N . LEU A 1 183 ? 17.975 3.313 2.886 1.00 87.44 183 LEU A N 1
ATOM 1437 C CA . LEU A 1 183 ? 18.194 3.185 1.438 1.00 87.44 183 LEU A CA 1
ATOM 1438 C C . LEU A 1 183 ? 17.595 4.361 0.661 1.00 87.44 183 LEU A C 1
ATOM 1440 O O . LEU A 1 183 ? 18.205 4.869 -0.276 1.00 87.44 183 LEU A O 1
ATOM 1444 N N . LEU A 1 184 ? 16.423 4.825 1.079 1.00 82.81 184 LEU A N 1
ATOM 1445 C CA . LEU A 1 184 ? 15.803 6.030 0.544 1.00 82.81 184 LEU A CA 1
ATOM 1446 C C . LEU A 1 184 ? 16.581 7.311 0.948 1.00 82.81 184 LEU A C 1
ATOM 1448 O O . LEU A 1 184 ? 16.517 8.298 0.222 1.00 82.81 184 LEU A O 1
ATOM 1452 N N . ASP A 1 185 ? 17.314 7.329 2.075 1.00 84.19 185 ASP A N 1
ATOM 1453 C CA . ASP A 1 185 ? 18.277 8.392 2.460 1.00 84.19 185 ASP A CA 1
ATOM 1454 C C . ASP A 1 185 ? 19.450 8.429 1.511 1.00 84.19 185 ASP A C 1
ATOM 1456 O O . ASP A 1 185 ? 19.672 9.439 0.850 1.00 84.19 185 ASP A O 1
ATOM 1460 N N . THR A 1 186 ? 20.080 7.279 1.330 1.00 88.50 186 THR A N 1
ATOM 1461 C CA . THR A 1 186 ? 21.187 7.132 0.392 1.00 88.50 186 THR A CA 1
ATOM 1462 C C . THR A 1 186 ? 20.774 7.536 -1.028 1.00 88.50 186 THR A C 1
ATOM 1464 O O . THR A 1 186 ? 21.541 8.191 -1.727 1.00 88.50 186 THR A O 1
ATOM 1467 N N . ALA A 1 187 ? 19.551 7.201 -1.453 1.00 87.00 187 ALA A N 1
ATOM 1468 C CA . ALA A 1 187 ? 19.039 7.600 -2.760 1.00 87.00 187 ALA A CA 1
ATOM 1469 C C . ALA A 1 187 ? 18.818 9.112 -2.889 1.00 87.00 187 ALA A C 1
ATOM 1471 O O . ALA A 1 187 ? 19.197 9.686 -3.906 1.00 87.00 187 ALA A O 1
ATOM 1472 N N . SER A 1 188 ? 18.240 9.766 -1.877 1.00 86.38 188 SER A N 1
ATOM 1473 C CA . SER A 1 188 ? 18.093 11.228 -1.868 1.00 86.38 188 SER A CA 1
ATOM 1474 C C . SER A 1 188 ? 19.452 11.930 -1.919 1.00 86.38 188 SER A C 1
ATOM 1476 O O . SER A 1 188 ? 19.636 12.834 -2.732 1.00 86.38 188 SER A O 1
ATOM 1478 N N . ASP A 1 189 ? 20.411 11.482 -1.106 1.00 87.69 189 ASP A N 1
ATOM 1479 C CA . ASP A 1 189 ? 21.758 12.057 -1.052 1.00 87.69 189 ASP A CA 1
ATOM 1480 C C . ASP A 1 189 ? 22.493 11.886 -2.386 1.00 87.69 189 ASP A C 1
ATOM 1482 O O . ASP A 1 189 ? 23.168 12.804 -2.852 1.00 87.69 189 ASP A O 1
ATOM 1486 N N . TRP A 1 190 ? 22.326 10.727 -3.030 1.00 88.38 190 TRP A N 1
ATOM 1487 C CA . TRP A 1 190 ? 22.892 10.461 -4.349 1.00 88.38 190 TRP A CA 1
ATOM 1488 C C . TRP A 1 190 ? 22.312 11.398 -5.417 1.00 88.38 190 TRP A C 1
ATOM 1490 O O . TRP A 1 190 ? 23.069 11.976 -6.192 1.00 88.38 190 TRP A O 1
ATOM 1500 N N . VAL A 1 191 ? 20.989 11.613 -5.430 1.00 86.06 191 VAL A N 1
ATOM 1501 C CA . VAL A 1 191 ? 20.337 12.538 -6.379 1.00 86.06 191 VAL A CA 1
ATOM 1502 C C . VAL A 1 191 ? 20.839 13.968 -6.177 1.00 86.06 191 VAL A C 1
ATOM 1504 O O . VAL A 1 191 ? 21.135 14.650 -7.154 1.00 86.06 191 VAL A O 1
ATOM 1507 N N . GLN A 1 192 ? 21.007 14.413 -4.930 1.00 87.81 192 GLN A N 1
ATOM 1508 C CA . GLN A 1 192 ? 21.536 15.748 -4.619 1.00 87.81 192 GLN A CA 1
ATOM 1509 C C . GLN A 1 192 ? 22.989 15.958 -5.067 1.00 87.81 192 GLN A C 1
ATOM 1511 O O . GLN A 1 192 ? 23.396 17.093 -5.301 1.00 87.81 192 GLN A O 1
ATOM 1516 N N . GLN A 1 193 ? 23.775 14.884 -5.162 1.00 87.00 193 GLN A N 1
ATOM 1517 C CA . GLN A 1 193 ? 25.179 14.915 -5.589 1.00 87.00 193 GLN A CA 1
ATOM 1518 C C . GLN A 1 193 ? 25.360 14.630 -7.087 1.00 87.00 193 GLN A C 1
ATOM 1520 O O . GLN A 1 193 ? 26.491 14.620 -7.569 1.00 87.00 193 GLN A O 1
ATOM 1525 N N . SER A 1 194 ? 24.272 14.363 -7.811 1.00 85.81 194 SER A N 1
ATOM 1526 C CA . SER A 1 194 ? 24.304 14.039 -9.237 1.00 85.81 194 SER A CA 1
ATOM 1527 C C . SER A 1 194 ? 24.417 15.287 -10.120 1.00 85.81 194 SER A C 1
ATOM 1529 O O . SER A 1 194 ? 24.066 16.390 -9.706 1.00 85.81 194 SER A O 1
ATOM 1531 N N . ASP A 1 195 ? 24.841 15.101 -11.372 1.00 85.19 195 ASP A N 1
ATOM 1532 C CA . ASP A 1 195 ? 24.941 16.169 -12.383 1.00 85.19 195 ASP A CA 1
ATOM 1533 C C . ASP A 1 195 ? 23.581 16.538 -13.026 1.00 85.19 195 ASP A C 1
ATOM 1535 O O . ASP A 1 195 ? 23.527 17.144 -14.100 1.00 85.19 195 ASP A O 1
ATOM 1539 N N . LEU A 1 196 ? 22.464 16.148 -12.400 1.00 82.56 196 LEU A N 1
ATOM 1540 C CA . LEU A 1 196 ? 21.112 16.439 -12.879 1.00 82.56 196 LEU A CA 1
ATOM 1541 C C . LEU A 1 196 ? 20.758 17.923 -12.702 1.00 82.56 196 LEU A C 1
ATOM 1543 O O . LEU A 1 196 ? 21.313 18.632 -11.863 1.00 82.56 196 LEU A O 1
ATOM 1547 N N . ALA A 1 197 ? 19.788 18.406 -13.482 1.00 84.62 197 ALA A N 1
ATOM 1548 C CA . ALA A 1 197 ? 19.308 19.774 -13.328 1.00 84.62 197 ALA A CA 1
ATOM 1549 C C . ALA A 1 197 ? 18.619 19.963 -11.964 1.00 84.62 197 ALA A C 1
ATOM 1551 O O . ALA A 1 197 ? 17.893 19.083 -11.508 1.00 84.62 197 ALA A O 1
ATOM 1552 N N . GLU A 1 198 ? 18.762 21.143 -11.351 1.00 84.12 198 GLU A N 1
ATOM 1553 C CA . GLU A 1 198 ? 18.190 21.459 -10.027 1.00 84.12 198 GLU A CA 1
ATOM 1554 C C . GLU A 1 198 ? 16.682 21.152 -9.946 1.00 84.12 198 GLU A C 1
ATOM 1556 O O . GLU A 1 198 ? 16.215 20.543 -8.989 1.00 84.12 198 GLU A O 1
ATOM 1561 N N . ALA A 1 199 ? 15.929 21.457 -11.008 1.00 80.50 199 ALA A N 1
ATOM 1562 C CA . ALA A 1 199 ? 14.502 21.144 -11.084 1.00 80.50 199 ALA A CA 1
ATOM 1563 C C . ALA A 1 199 ? 14.200 19.630 -11.059 1.00 80.50 199 ALA A C 1
ATOM 1565 O O . ALA A 1 199 ? 13.208 19.217 -10.459 1.00 80.50 199 ALA A O 1
ATOM 1566 N N . GLN A 1 200 ? 15.046 18.805 -11.689 1.00 78.25 200 GLN A N 1
ATOM 1567 C CA . GLN A 1 200 ? 14.911 17.342 -11.692 1.00 78.25 200 GLN A CA 1
ATOM 1568 C C . GLN A 1 200 ? 15.305 16.759 -10.330 1.00 78.25 200 GLN A C 1
ATOM 1570 O O . GLN A 1 200 ? 14.635 15.860 -9.823 1.00 78.25 200 GLN A O 1
ATOM 1575 N N . VAL A 1 201 ? 16.364 17.298 -9.714 1.00 82.38 201 VAL A N 1
ATOM 1576 C CA . VAL A 1 201 ? 16.795 16.938 -8.356 1.00 82.38 201 VAL A CA 1
ATOM 1577 C C . VAL A 1 201 ? 15.661 17.175 -7.364 1.00 82.38 201 VAL A C 1
ATOM 1579 O O . VAL A 1 201 ? 15.301 16.253 -6.630 1.00 82.38 201 V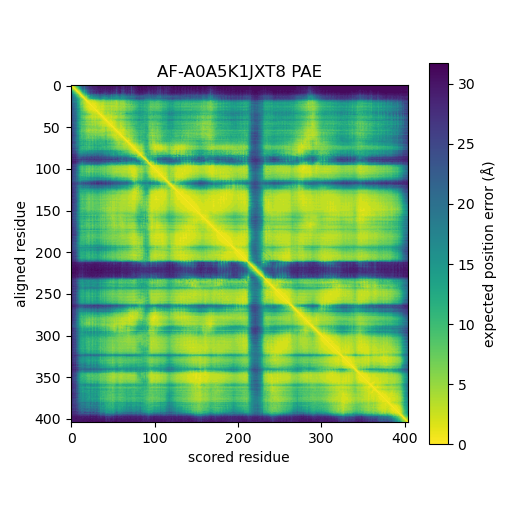AL A O 1
ATOM 1582 N N . ASP A 1 202 ? 15.053 18.362 -7.389 1.00 81.31 202 ASP A N 1
ATOM 1583 C CA . ASP A 1 202 ? 13.928 18.717 -6.522 1.00 81.31 202 ASP A CA 1
ATOM 1584 C C . ASP A 1 202 ? 12.728 17.788 -6.738 1.00 81.31 202 ASP A C 1
ATOM 1586 O O . ASP A 1 202 ? 12.181 17.249 -5.774 1.00 81.31 202 ASP A O 1
ATOM 1590 N N . ALA A 1 203 ? 12.345 17.539 -7.994 1.00 75.38 203 ALA A N 1
ATOM 1591 C CA . ALA A 1 203 ? 11.198 16.696 -8.321 1.00 75.38 203 ALA A CA 1
ATOM 1592 C C . ALA A 1 203 ? 11.389 15.238 -7.868 1.00 75.38 203 ALA A C 1
ATOM 1594 O O . ALA A 1 203 ? 10.500 14.648 -7.244 1.00 75.38 203 ALA A O 1
ATOM 1595 N N . ILE A 1 204 ? 12.561 14.652 -8.127 1.00 76.62 204 ILE A N 1
ATOM 1596 C CA . ILE A 1 204 ? 12.888 13.284 -7.707 1.00 76.62 204 ILE A CA 1
ATOM 1597 C C . ILE A 1 204 ? 12.974 13.204 -6.181 1.00 76.62 204 ILE A C 1
ATOM 1599 O O . ILE A 1 204 ? 12.426 12.274 -5.578 1.00 76.62 204 ILE A O 1
ATOM 1603 N N . CYS A 1 205 ? 13.605 14.189 -5.539 1.00 81.94 205 CYS A N 1
ATOM 1604 C CA . CYS A 1 205 ? 13.684 14.260 -4.087 1.00 81.94 205 CYS A CA 1
ATOM 1605 C C . CYS A 1 205 ? 12.291 14.347 -3.460 1.00 81.94 205 CYS A C 1
ATOM 1607 O O . CYS A 1 205 ? 11.976 13.515 -2.615 1.00 81.94 205 CYS A O 1
ATOM 1609 N N . ASP A 1 206 ? 11.425 15.268 -3.891 1.00 76.06 206 ASP A N 1
ATOM 1610 C CA . ASP A 1 206 ? 10.048 15.404 -3.386 1.00 76.06 206 ASP A CA 1
ATOM 1611 C C . ASP A 1 206 ? 9.267 14.075 -3.483 1.00 76.06 206 ASP A C 1
ATOM 1613 O O . ASP A 1 206 ? 8.532 13.690 -2.565 1.00 76.06 206 ASP A O 1
ATOM 1617 N N . ARG A 1 207 ? 9.487 13.302 -4.553 1.00 74.75 207 ARG A N 1
ATOM 1618 C CA . ARG A 1 207 ? 8.874 11.980 -4.765 1.00 74.75 207 ARG A CA 1
ATOM 1619 C C . ARG A 1 207 ? 9.455 10.876 -3.883 1.00 74.75 207 ARG A C 1
ATOM 1621 O O . ARG A 1 207 ? 8.699 10.008 -3.431 1.00 74.75 207 ARG A O 1
ATOM 1628 N N . LEU A 1 208 ? 10.766 10.858 -3.652 1.00 71.56 208 LEU A N 1
ATOM 1629 C CA . LEU A 1 208 ? 11.399 9.944 -2.693 1.00 71.56 208 LEU A CA 1
ATOM 1630 C C . LEU A 1 208 ? 10.947 10.266 -1.267 1.00 71.56 208 LEU A C 1
ATOM 1632 O O . LEU A 1 208 ? 10.593 9.372 -0.500 1.00 71.56 208 LEU A O 1
ATOM 1636 N N . HIS A 1 209 ? 10.875 11.552 -0.938 1.00 73.00 209 HIS A N 1
ATOM 1637 C CA . HIS A 1 209 ? 10.433 12.078 0.348 1.00 73.00 209 HIS A CA 1
ATOM 1638 C C . HIS A 1 209 ? 8.986 11.704 0.678 1.00 73.00 209 HIS A C 1
ATOM 1640 O O . HIS A 1 209 ? 8.687 11.324 1.816 1.00 73.00 209 HIS A O 1
ATOM 1646 N N . LEU A 1 210 ? 8.103 11.696 -0.324 1.00 68.19 210 LEU A N 1
ATOM 1647 C CA . LEU A 1 210 ? 6.739 11.183 -0.180 1.00 68.19 210 LEU A CA 1
ATOM 1648 C C . LEU A 1 210 ? 6.709 9.711 0.301 1.00 68.19 210 LEU A C 1
ATOM 1650 O O . LEU A 1 210 ? 5.762 9.311 0.974 1.00 68.19 210 LEU A O 1
ATOM 1654 N N . ARG A 1 211 ? 7.750 8.908 0.023 1.00 66.88 211 ARG A N 1
ATOM 1655 C CA . ARG A 1 211 ? 7.802 7.448 0.264 1.00 66.88 211 ARG A CA 1
ATOM 1656 C C . ARG A 1 211 ? 8.581 6.995 1.521 1.00 66.88 211 ARG A C 1
ATOM 1658 O O . ARG A 1 211 ? 8.635 5.796 1.768 1.00 66.88 211 ARG A O 1
ATOM 1665 N N . LYS A 1 212 ? 9.190 7.897 2.305 1.00 57.41 212 LYS A N 1
ATOM 1666 C CA . LYS A 1 212 ? 10.366 7.584 3.164 1.00 57.41 212 LYS A CA 1
ATOM 1667 C C . LYS A 1 212 ? 10.202 7.739 4.696 1.00 57.41 212 L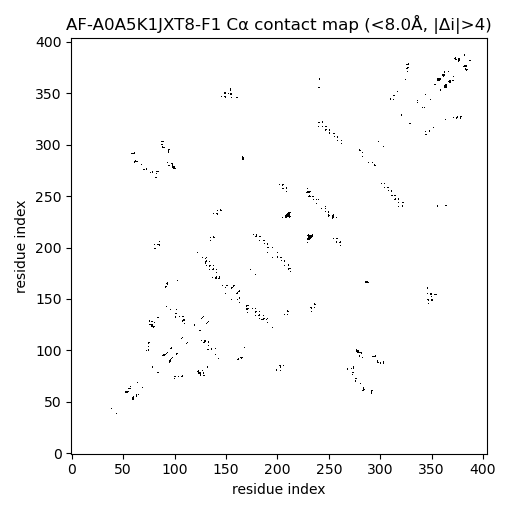YS A C 1
ATOM 1669 O O . LYS A 1 212 ? 9.519 6.975 5.343 1.00 57.41 212 LYS A O 1
ATOM 1674 N N . VAL A 1 213 ? 10.852 8.729 5.291 1.00 48.19 213 VAL A N 1
ATOM 1675 C CA . VAL A 1 213 ? 10.926 9.160 6.698 1.00 48.19 213 VAL A CA 1
ATOM 1676 C C . VAL A 1 213 ? 11.504 8.261 7.793 1.00 48.19 213 VAL A C 1
ATOM 1678 O O . VAL A 1 213 ? 11.115 7.110 7.921 1.00 48.19 213 VAL A O 1
ATOM 1681 N N . LEU A 1 214 ? 12.295 8.886 8.686 1.00 33.44 214 LEU A N 1
ATOM 1682 C CA . LEU A 1 214 ? 12.767 8.430 10.005 1.00 33.44 214 LEU A CA 1
ATOM 1683 C C . LEU A 1 214 ? 12.536 9.493 11.116 1.00 33.44 214 LEU A C 1
ATOM 1685 O O . LEU A 1 214 ? 12.318 10.669 10.850 1.00 33.44 214 LEU A O 1
ATOM 1689 N N . PHE A 1 215 ? 12.611 9.019 12.361 1.00 27.48 215 PHE A N 1
ATOM 1690 C CA . PHE A 1 215 ? 12.362 9.642 13.671 1.00 27.48 215 PHE A CA 1
ATOM 1691 C C . PHE A 1 215 ? 13.510 10.557 14.165 1.00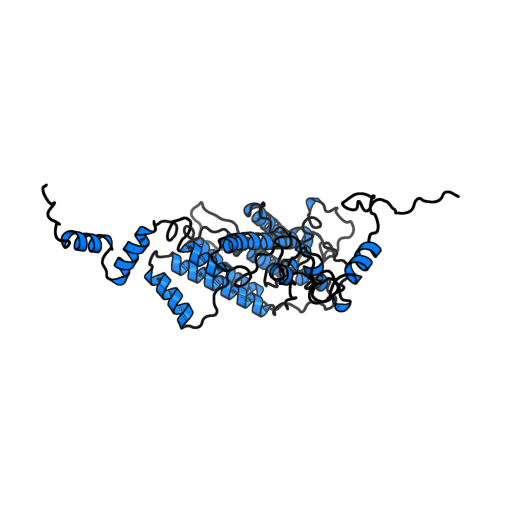 27.48 215 PHE A C 1
ATOM 1693 O O . PHE A 1 215 ? 14.673 10.184 14.032 1.00 27.48 215 PHE A O 1
ATOM 1700 N N . TYR A 1 216 ? 13.213 11.671 14.856 1.00 28.53 216 TYR A N 1
ATOM 1701 C CA . TYR A 1 216 ? 14.173 12.331 15.762 1.00 28.53 216 TYR A CA 1
ATOM 1702 C C . TYR A 1 216 ? 13.525 12.642 17.115 1.00 28.53 216 TYR A C 1
ATOM 1704 O O . TYR A 1 216 ? 12.627 13.474 17.221 1.00 28.53 216 TYR A O 1
ATOM 1712 N N . ARG A 1 217 ? 14.036 12.015 18.180 1.00 28.88 217 ARG A N 1
ATOM 1713 C CA . ARG A 1 217 ? 13.782 12.416 19.566 1.00 28.88 217 ARG A CA 1
ATOM 1714 C C . ARG A 1 217 ? 15.125 12.596 20.266 1.00 28.88 217 ARG A C 1
ATOM 1716 O O . ARG A 1 217 ? 15.799 11.614 20.556 1.00 28.88 217 ARG A O 1
ATOM 1723 N N . GLY A 1 218 ? 15.475 13.848 20.569 1.00 25.73 218 GLY A N 1
ATOM 1724 C CA . GLY A 1 218 ? 16.522 14.181 21.542 1.00 25.73 218 GLY A CA 1
ATOM 1725 C C . GLY A 1 218 ? 17.459 15.328 21.157 1.00 25.73 218 GLY A C 1
ATOM 1726 O O . GLY A 1 218 ? 18.573 15.070 20.728 1.00 25.73 218 GLY A O 1
ATOM 1727 N N . LEU A 1 219 ? 17.007 16.575 21.336 1.00 27.22 219 LEU A N 1
ATOM 1728 C CA . LEU A 1 219 ? 17.679 17.700 22.028 1.00 27.22 219 LEU A CA 1
ATOM 1729 C C . LEU A 1 219 ? 17.223 19.060 21.459 1.00 27.22 219 LEU A C 1
ATOM 1731 O O . LEU A 1 219 ? 17.580 19.447 20.359 1.00 27.22 219 LEU A O 1
ATOM 1735 N N . VAL A 1 220 ? 16.418 19.766 22.257 1.00 30.38 220 VAL A N 1
ATOM 1736 C CA . VAL A 1 220 ? 16.683 21.122 22.771 1.00 30.38 220 VAL A CA 1
ATOM 1737 C C . VAL A 1 220 ? 17.393 22.125 21.828 1.00 30.38 220 VAL A C 1
ATOM 1739 O O . VAL A 1 220 ? 18.579 21.997 21.559 1.00 30.38 220 VAL A O 1
ATOM 1742 N N . LEU A 1 221 ? 16.675 23.222 21.526 1.00 30.27 221 LEU A N 1
ATOM 1743 C CA . LEU A 1 221 ? 17.158 24.555 21.102 1.00 30.27 221 LEU A CA 1
ATOM 1744 C C . LEU A 1 221 ? 17.838 24.678 19.719 1.00 30.27 221 LEU A C 1
ATOM 1746 O O . LEU A 1 221 ? 19.060 24.708 19.639 1.00 30.27 221 LEU A O 1
ATOM 1750 N N . HIS A 1 222 ? 17.064 24.997 18.671 1.00 29.55 222 HIS A N 1
ATOM 1751 C CA . HIS A 1 222 ? 17.379 26.178 17.845 1.00 29.55 222 HIS A CA 1
ATOM 1752 C C . HIS A 1 222 ? 16.193 26.645 16.973 1.00 29.55 222 HIS A C 1
ATOM 1754 O O . HIS A 1 222 ? 15.635 25.843 16.226 1.00 29.55 222 HIS A O 1
ATOM 1760 N N . PRO A 1 223 ? 15.820 27.939 17.009 1.00 39.34 223 PRO A N 1
ATOM 1761 C CA . PRO A 1 223 ? 14.961 28.559 16.015 1.00 39.34 223 PRO A CA 1
ATOM 1762 C C . PRO A 1 223 ? 15.859 29.155 14.929 1.00 39.34 223 PRO A C 1
ATOM 1764 O O . PRO A 1 223 ? 16.503 30.169 15.164 1.00 39.34 223 PRO A O 1
ATOM 1767 N N . LEU A 1 224 ? 15.957 28.511 13.769 1.00 27.61 224 LEU A N 1
ATOM 1768 C CA . LEU A 1 224 ? 16.296 29.147 12.491 1.00 27.61 224 LEU A CA 1
ATOM 1769 C C . LEU A 1 224 ? 16.134 28.100 11.389 1.00 27.61 224 LEU A C 1
ATOM 1771 O O . LEU A 1 224 ? 16.773 27.054 11.398 1.00 27.61 224 LEU A O 1
ATOM 1775 N N . MET A 1 225 ? 15.220 28.404 10.478 1.00 37.50 225 MET A N 1
ATOM 1776 C CA . MET A 1 225 ? 14.991 27.725 9.210 1.00 37.50 225 MET A CA 1
ATOM 1777 C C . MET A 1 225 ? 16.307 27.347 8.513 1.00 37.50 225 MET A C 1
ATOM 1779 O O . MET A 1 225 ? 17.155 28.218 8.324 1.00 37.50 225 MET A O 1
ATOM 1783 N N . ASN A 1 226 ? 16.446 26.081 8.104 1.00 31.41 226 ASN A N 1
ATOM 1784 C CA . ASN A 1 226 ? 16.701 25.647 6.720 1.00 31.41 226 ASN A CA 1
ATOM 1785 C C . ASN A 1 226 ? 17.119 24.157 6.664 1.00 31.41 226 ASN A C 1
ATOM 1787 O O . ASN A 1 226 ? 17.979 23.715 7.416 1.00 31.41 226 ASN A O 1
ATOM 1791 N N . LEU A 1 227 ? 16.526 23.434 5.703 1.00 32.25 227 LEU A N 1
ATOM 1792 C CA . LEU A 1 227 ? 17.013 22.203 5.048 1.00 32.25 227 LEU A CA 1
ATOM 1793 C C . LEU A 1 227 ? 16.800 20.780 5.613 1.00 32.25 227 LEU A C 1
ATOM 1795 O O . LEU A 1 227 ? 17.411 19.850 5.097 1.00 32.25 227 LEU A O 1
ATOM 1799 N N . ALA A 1 228 ? 15.883 20.521 6.544 1.00 31.94 228 ALA A N 1
ATOM 1800 C CA . ALA A 1 228 ? 15.574 19.125 6.897 1.00 31.94 228 ALA A CA 1
ATOM 1801 C C . ALA A 1 228 ? 14.131 18.954 7.363 1.00 31.94 228 ALA A C 1
ATOM 1803 O O . ALA A 1 228 ? 13.890 19.143 8.549 1.00 31.94 228 ALA A O 1
ATOM 1804 N N . SER A 1 229 ? 13.170 18.646 6.475 1.00 33.97 229 SER A N 1
ATOM 1805 C CA . SER A 1 229 ? 11.796 18.253 6.875 1.00 33.97 229 SER A CA 1
ATOM 1806 C C . SER A 1 229 ? 10.865 17.931 5.692 1.00 33.97 229 SER A C 1
ATOM 1808 O O . SER A 1 229 ? 9.928 18.685 5.497 1.00 33.97 229 SER A O 1
ATOM 1810 N N . PHE A 1 230 ? 11.028 16.856 4.904 1.00 41.34 230 PHE A N 1
ATOM 1811 C CA . PHE A 1 230 ? 9.937 16.446 3.986 1.00 41.34 230 PHE A CA 1
ATOM 1812 C C . PHE A 1 230 ? 9.815 14.921 3.856 1.00 41.34 230 PHE A C 1
ATOM 1814 O O . PHE A 1 230 ? 10.728 14.249 3.390 1.00 41.34 230 PHE A O 1
ATOM 1821 N N . GLN A 1 231 ? 8.731 14.363 4.403 1.00 57.34 231 GLN A N 1
ATOM 1822 C CA . GLN A 1 231 ? 8.755 13.040 5.011 1.00 57.34 231 GLN A CA 1
ATOM 1823 C C . GLN A 1 231 ? 7.326 12.539 5.382 1.00 57.34 231 GLN A C 1
ATOM 1825 O O . GLN A 1 231 ? 6.828 12.976 6.422 1.00 57.34 231 GLN A O 1
ATOM 1830 N N . THR A 1 232 ? 6.685 11.576 4.670 1.00 54.94 232 THR A N 1
ATOM 1831 C CA . THR A 1 232 ? 5.328 11.103 5.088 1.00 54.94 232 THR A CA 1
ATOM 1832 C C . THR A 1 232 ? 4.921 9.621 5.133 1.00 54.94 232 THR A C 1
ATOM 1834 O O . THR A 1 232 ? 4.630 9.132 6.223 1.00 54.94 232 THR A O 1
ATOM 1837 N N . LEU A 1 233 ? 4.754 8.912 4.007 1.00 56.81 233 LEU A N 1
ATOM 1838 C CA . LEU A 1 233 ? 3.816 7.770 3.983 1.00 56.81 233 LEU A CA 1
ATOM 1839 C C . LEU A 1 233 ? 4.263 6.560 4.813 1.00 56.81 233 LEU A C 1
ATOM 1841 O O . LEU A 1 233 ? 3.502 6.091 5.654 1.00 56.81 233 LEU A O 1
ATOM 1845 N N . LEU A 1 234 ? 5.490 6.069 4.628 1.00 60.44 234 LEU A N 1
ATOM 1846 C CA . LEU A 1 234 ? 5.969 4.866 5.319 1.00 60.44 234 LEU A CA 1
ATOM 1847 C C . LEU A 1 234 ? 5.998 5.030 6.853 1.00 60.44 234 LEU A C 1
ATOM 1849 O O . LEU A 1 234 ? 5.748 4.062 7.572 1.00 60.44 234 LEU A O 1
ATOM 1853 N N . GLN A 1 235 ? 6.220 6.242 7.376 1.00 69.50 235 GLN A N 1
ATOM 1854 C CA . GLN A 1 235 ? 6.114 6.478 8.822 1.00 69.50 235 GLN A CA 1
ATOM 1855 C C . GLN A 1 235 ? 4.691 6.558 9.322 1.00 69.50 235 GLN A C 1
ATOM 1857 O O . GLN A 1 235 ? 4.449 6.042 10.405 1.00 69.50 235 GLN A O 1
ATOM 1862 N N . LEU A 1 236 ? 3.743 7.107 8.557 1.00 65.94 236 LEU A N 1
ATOM 1863 C CA . LEU A 1 236 ? 2.330 7.032 8.944 1.00 65.94 236 LEU A CA 1
ATOM 1864 C C . LEU A 1 236 ? 1.907 5.574 9.173 1.00 65.94 236 LEU A C 1
ATOM 1866 O O . LEU A 1 236 ? 1.246 5.275 10.162 1.00 65.94 236 LEU A O 1
ATOM 1870 N N . TYR A 1 237 ? 2.380 4.654 8.328 1.00 67.62 237 TYR A N 1
ATOM 1871 C CA . TYR A 1 237 ? 2.142 3.219 8.497 1.00 67.62 237 TYR A CA 1
ATOM 1872 C C . TYR A 1 237 ? 2.929 2.569 9.658 1.00 67.62 237 TYR A C 1
ATOM 1874 O O . TYR A 1 237 ? 2.495 1.540 10.173 1.00 67.62 237 TYR A O 1
ATOM 1882 N N . LYS A 1 238 ? 4.081 3.122 10.074 1.00 76.25 238 LYS A N 1
ATOM 1883 C CA . LYS A 1 238 ? 4.905 2.605 11.193 1.00 76.25 238 LYS A CA 1
ATOM 1884 C C . LYS A 1 238 ? 4.479 3.165 12.560 1.00 76.25 238 LYS A C 1
ATOM 1886 O O . LYS A 1 238 ? 4.767 2.551 13.588 1.00 76.25 238 LYS A O 1
ATOM 1891 N N . LEU A 1 239 ? 3.870 4.346 12.581 1.00 75.44 239 LEU A N 1
ATOM 1892 C CA . LEU A 1 239 ? 3.668 5.152 13.779 1.00 75.44 239 LEU A CA 1
ATOM 1893 C C . LEU A 1 239 ? 2.732 4.471 14.787 1.00 75.44 239 LEU A C 1
ATOM 1895 O O . LEU A 1 239 ? 1.641 4.017 14.448 1.00 75.44 239 LEU A O 1
ATOM 1899 N N . ASP A 1 240 ? 3.131 4.468 16.061 1.00 80.00 240 ASP A N 1
ATOM 1900 C CA . ASP A 1 240 ? 2.217 4.166 17.164 1.00 80.00 240 ASP A CA 1
ATOM 1901 C C . ASP A 1 240 ? 1.337 5.396 17.419 1.00 80.00 240 ASP A C 1
ATOM 1903 O O . ASP A 1 240 ? 1.679 6.289 18.199 1.00 80.00 240 ASP A O 1
ATOM 1907 N N . LEU A 1 241 ? 0.208 5.455 16.713 1.00 80.31 241 LEU A N 1
ATOM 1908 C CA . LEU A 1 241 ? -0.689 6.615 16.684 1.00 80.31 241 LEU A CA 1
ATOM 1909 C C . LEU A 1 241 ? -1.237 6.987 18.066 1.00 80.31 241 LEU A C 1
ATOM 1911 O O . LEU A 1 241 ? -1.561 8.145 18.305 1.00 80.31 241 LEU A O 1
ATOM 1915 N N . LEU A 1 242 ? -1.305 6.030 18.993 1.00 76.94 242 LEU A N 1
ATOM 1916 C CA . LEU A 1 242 ? -1.766 6.273 20.360 1.00 76.94 242 LEU A CA 1
ATOM 1917 C C . LEU A 1 242 ? -0.730 7.021 21.209 1.00 76.94 242 LEU A C 1
ATOM 1919 O O . LEU A 1 242 ? -1.084 7.596 22.237 1.00 76.94 242 LEU A O 1
ATOM 1923 N N . LYS A 1 243 ? 0.547 7.012 20.804 1.00 78.88 243 LYS A N 1
ATOM 1924 C CA . LYS A 1 243 ? 1.646 7.680 21.518 1.00 78.88 243 LYS A CA 1
ATOM 1925 C C . LYS A 1 243 ? 2.250 8.860 20.762 1.00 78.88 243 LYS A C 1
ATOM 1927 O O . LYS A 1 243 ? 2.882 9.692 21.406 1.00 78.88 243 LYS A O 1
ATOM 1932 N N . GLY A 1 244 ? 2.080 8.916 19.442 1.00 81.44 244 GLY A N 1
ATOM 1933 C CA . GLY A 1 244 ? 2.743 9.884 18.567 1.00 81.44 244 GLY A CA 1
ATOM 1934 C C . GLY A 1 244 ? 1.787 10.759 17.760 1.00 81.44 244 GLY A C 1
ATOM 1935 O O . GLY A 1 244 ? 1.883 10.828 16.538 1.00 81.44 244 GLY A O 1
ATOM 1936 N N . VAL A 1 245 ? 0.809 11.392 18.416 1.00 83.50 245 VAL A N 1
ATOM 1937 C CA . VAL A 1 245 ? -0.168 12.257 17.726 1.00 83.50 245 VAL A CA 1
ATOM 1938 C C . VAL A 1 245 ? 0.510 13.494 17.117 1.00 83.50 245 VAL A C 1
ATOM 1940 O O . VAL A 1 245 ? 0.117 13.933 16.038 1.00 83.50 245 VAL A O 1
ATOM 1943 N N . ASP A 1 246 ? 1.552 14.031 17.753 1.00 83.62 246 ASP A N 1
ATOM 1944 C CA . ASP A 1 246 ? 2.302 15.182 17.232 1.00 83.62 246 ASP A CA 1
ATOM 1945 C C . ASP A 1 246 ? 3.062 14.817 15.946 1.00 83.62 246 ASP A C 1
ATOM 1947 O O . ASP A 1 246 ? 3.030 15.559 14.961 1.00 83.62 246 ASP A O 1
ATOM 1951 N N . GLU A 1 247 ? 3.681 13.635 15.913 1.00 82.19 247 GLU A N 1
ATOM 1952 C CA . GLU A 1 247 ? 4.343 13.094 14.726 1.00 82.19 247 GLU A CA 1
ATOM 1953 C C . GLU A 1 247 ? 3.342 12.841 13.589 1.00 82.19 247 GLU A C 1
ATOM 1955 O O . GLU A 1 247 ? 3.625 13.154 12.432 1.00 82.19 247 GLU A O 1
ATOM 1960 N N . LEU A 1 248 ? 2.135 12.356 13.902 1.00 83.94 248 LEU A N 1
ATOM 1961 C CA . LEU A 1 248 ? 1.051 12.206 12.928 1.00 83.94 248 LEU A CA 1
ATOM 1962 C C . LEU A 1 248 ? 0.686 13.552 12.279 1.00 83.94 248 LEU A C 1
ATOM 1964 O O . LEU A 1 248 ? 0.553 13.635 11.054 1.00 83.94 248 LEU A O 1
ATOM 1968 N N . TRP A 1 249 ? 0.543 14.617 13.073 1.00 84.62 249 TRP A N 1
ATOM 1969 C CA . TRP A 1 249 ? 0.253 15.961 12.558 1.00 84.62 249 TRP A CA 1
ATOM 1970 C C . TRP A 1 249 ? 1.365 16.501 11.671 1.00 84.62 249 TRP A C 1
ATOM 1972 O O . TRP A 1 249 ? 1.096 17.065 10.606 1.00 84.62 249 TRP A O 1
ATOM 1982 N N . TYR A 1 250 ? 2.612 16.297 12.087 1.00 85.19 250 TYR A N 1
ATOM 1983 C CA . TYR A 1 250 ? 3.773 16.681 11.302 1.00 85.19 250 TYR A CA 1
ATOM 1984 C C . TYR A 1 250 ? 3.777 15.968 9.943 1.00 85.19 250 TYR A C 1
ATOM 1986 O O . TYR A 1 250 ? 3.776 16.631 8.904 1.00 85.19 250 TYR A O 1
ATOM 1994 N N . HIS A 1 251 ? 3.682 14.634 9.930 1.00 78.69 251 HIS A N 1
ATOM 1995 C CA . HIS A 1 251 ? 3.689 13.866 8.686 1.00 78.69 251 HIS A CA 1
ATOM 1996 C C . HIS A 1 251 ? 2.486 14.215 7.805 1.00 78.69 251 HIS A C 1
ATOM 1998 O O . HIS A 1 251 ? 2.652 14.502 6.628 1.00 78.69 251 HIS A O 1
ATOM 2004 N N . THR A 1 252 ? 1.267 14.293 8.333 1.00 82.19 252 THR A N 1
ATOM 2005 C CA . THR A 1 252 ? 0.104 14.657 7.500 1.00 82.19 252 THR A CA 1
ATOM 2006 C C . THR A 1 252 ? 0.235 16.039 6.855 1.00 82.19 252 THR A C 1
ATOM 2008 O O . THR A 1 252 ? -0.087 16.185 5.676 1.00 82.19 252 THR A O 1
ATOM 2011 N N . THR A 1 253 ? 0.753 17.034 7.580 1.00 85.12 253 THR A N 1
ATOM 2012 C CA . THR A 1 253 ? 0.962 18.396 7.057 1.00 85.12 253 THR A CA 1
ATOM 2013 C C . THR A 1 253 ? 2.007 18.410 5.946 1.00 85.12 253 THR A C 1
ATOM 2015 O O . THR A 1 253 ? 1.743 18.883 4.841 1.00 85.12 253 THR A O 1
ATOM 2018 N N . VAL A 1 254 ? 3.163 17.805 6.211 1.00 81.94 254 VAL A N 1
ATOM 2019 C CA . VAL A 1 254 ? 4.278 17.704 5.265 1.00 81.94 254 VAL A CA 1
ATOM 2020 C C . VAL A 1 254 ? 3.867 16.980 3.977 1.00 81.94 254 VAL A C 1
ATOM 2022 O O . VAL A 1 254 ? 4.297 17.345 2.884 1.00 81.94 254 VAL A O 1
ATOM 2025 N N . GLY A 1 255 ? 2.997 15.975 4.074 1.00 76.12 255 GLY A N 1
ATOM 2026 C CA . GLY A 1 255 ? 2.539 15.201 2.916 1.00 76.12 255 GLY A CA 1
ATOM 2027 C C . GLY A 1 255 ? 1.650 15.994 1.996 1.00 76.12 255 GLY A C 1
ATOM 2028 O O . GLY A 1 255 ? 1.785 15.884 0.782 1.00 76.12 255 GLY A O 1
ATOM 2029 N N . ARG A 1 256 ? 0.778 16.830 2.562 1.00 82.94 256 ARG A N 1
ATOM 2030 C CA . ARG A 1 256 ? -0.047 17.732 1.759 1.00 82.94 256 ARG A CA 1
ATOM 2031 C C . ARG A 1 256 ? 0.821 18.727 1.003 1.00 82.94 256 ARG A C 1
ATOM 2033 O O . ARG A 1 256 ? 0.611 18.911 -0.189 1.00 82.94 256 ARG A O 1
ATOM 2040 N N . GLU A 1 257 ? 1.826 19.307 1.660 1.00 84.25 257 GLU A N 1
ATOM 2041 C CA . GLU A 1 257 ? 2.762 20.214 0.987 1.00 84.25 257 GLU A CA 1
ATOM 2042 C C . GLU A 1 257 ? 3.512 19.524 -0.158 1.00 84.25 257 GLU A C 1
ATOM 2044 O O . GLU A 1 257 ? 3.622 20.089 -1.245 1.00 84.25 257 GLU A O 1
ATOM 2049 N N . LEU A 1 258 ? 3.990 18.295 0.059 1.00 77.06 258 LEU A N 1
ATOM 2050 C CA . LEU A 1 258 ? 4.663 17.505 -0.973 1.00 77.06 258 LEU A CA 1
ATOM 2051 C C . LEU A 1 258 ? 3.740 17.175 -2.149 1.00 77.06 258 LEU A C 1
ATOM 2053 O O . LEU A 1 258 ? 4.158 17.300 -3.296 1.00 77.06 258 LEU A O 1
ATOM 2057 N N . ILE A 1 259 ? 2.484 16.798 -1.894 1.00 76.19 259 ILE A N 1
ATOM 2058 C CA . ILE A 1 259 ? 1.508 16.544 -2.964 1.00 76.19 259 ILE A CA 1
ATOM 2059 C C . ILE A 1 259 ? 1.312 17.795 -3.821 1.00 76.19 259 ILE A C 1
ATOM 2061 O O . ILE A 1 259 ? 1.317 17.690 -5.046 1.00 76.19 259 ILE A O 1
ATOM 2065 N N . GLU A 1 260 ? 1.200 18.978 -3.212 1.00 82.12 260 GLU A N 1
ATOM 2066 C CA . GLU A 1 260 ? 1.052 20.226 -3.971 1.00 82.12 260 GLU A CA 1
ATOM 2067 C C . GLU A 1 260 ? 2.296 20.563 -4.807 1.00 82.12 260 GLU A C 1
ATOM 2069 O O . GLU A 1 260 ? 2.167 21.059 -5.928 1.00 82.12 260 GLU A O 1
ATOM 2074 N N . ARG A 1 261 ? 3.506 20.254 -4.320 1.00 79.12 261 ARG A N 1
ATOM 2075 C CA . ARG A 1 261 ? 4.745 20.427 -5.105 1.00 79.12 261 ARG A CA 1
ATOM 2076 C C . ARG A 1 261 ? 4.816 19.458 -6.280 1.00 79.12 261 ARG A C 1
ATOM 2078 O O . ARG A 1 261 ? 5.128 19.868 -7.396 1.00 79.12 261 ARG A O 1
ATOM 2085 N N . VAL A 1 262 ? 4.453 18.200 -6.044 1.00 72.31 262 VAL A N 1
ATOM 2086 C CA . VAL A 1 262 ? 4.487 17.123 -7.039 1.00 72.31 262 VAL A CA 1
ATOM 2087 C C . VAL A 1 262 ? 3.378 17.262 -8.096 1.00 72.31 262 VAL A C 1
ATOM 2089 O O . VAL A 1 262 ? 3.526 16.766 -9.212 1.00 72.31 262 VAL A O 1
ATOM 2092 N N . ARG A 1 263 ? 2.280 17.972 -7.796 1.00 73.75 263 ARG A N 1
ATOM 2093 C CA . ARG A 1 263 ? 1.165 18.213 -8.735 1.00 73.75 263 ARG A CA 1
ATOM 2094 C C . ARG A 1 263 ? 1.533 19.143 -9.906 1.00 73.75 263 ARG A C 1
ATOM 2096 O O . ARG A 1 263 ? 0.742 19.268 -10.841 1.00 73.75 263 ARG A O 1
ATOM 2103 N N . ARG A 1 264 ? 2.700 19.803 -9.892 1.00 67.19 264 ARG A N 1
ATOM 2104 C CA . ARG A 1 264 ? 3.130 20.697 -10.986 1.00 67.19 264 ARG A CA 1
ATOM 2105 C C . ARG A 1 264 ? 3.034 19.986 -12.349 1.00 67.19 264 ARG A C 1
ATOM 2107 O O . ARG A 1 264 ? 3.340 18.802 -12.424 1.00 67.19 264 ARG A O 1
ATOM 2114 N N . PRO A 1 265 ? 2.565 20.654 -13.418 1.00 56.22 265 PRO A N 1
ATOM 2115 C CA . PRO A 1 265 ? 2.392 20.024 -14.724 1.00 56.22 265 PRO A CA 1
ATOM 2116 C C . PRO A 1 265 ? 3.738 19.553 -15.277 1.00 56.22 265 PRO A C 1
ATOM 2118 O O . PRO A 1 265 ? 4.717 20.291 -15.226 1.00 56.22 265 PRO A O 1
ATOM 2121 N N . HIS A 1 266 ? 3.760 18.317 -15.768 1.00 61.09 266 HIS A N 1
ATOM 2122 C CA . HIS A 1 266 ? 4.930 17.691 -16.379 1.00 61.09 266 HIS A CA 1
ATOM 2123 C C . HIS A 1 266 ? 4.816 17.792 -17.895 1.00 61.09 266 HIS A C 1
ATOM 2125 O O . HIS A 1 266 ? 3.701 17.773 -18.434 1.00 61.09 266 HIS A O 1
ATOM 2131 N N . ASP A 1 267 ? 5.956 17.864 -18.577 1.00 59.84 267 ASP A N 1
ATOM 2132 C CA . ASP A 1 267 ? 5.971 17.734 -20.026 1.00 59.84 267 ASP A CA 1
ATOM 2133 C C . ASP A 1 267 ? 5.457 16.340 -20.426 1.00 59.84 267 ASP A C 1
ATOM 2135 O O . ASP A 1 267 ? 5.739 15.342 -19.752 1.00 59.84 267 ASP A O 1
ATOM 2139 N N . PRO A 1 268 ? 4.648 16.240 -21.493 1.00 63.59 268 PRO A N 1
ATOM 2140 C CA . PRO A 1 268 ? 4.122 14.960 -21.929 1.00 63.59 268 PRO A CA 1
ATOM 2141 C C . PRO A 1 268 ? 5.270 14.035 -22.338 1.00 63.59 268 PRO A C 1
ATOM 2143 O O . PRO A 1 268 ? 6.102 14.385 -23.177 1.00 63.59 268 PRO A O 1
ATOM 2146 N N . LEU A 1 269 ? 5.275 12.832 -21.763 1.00 66.50 269 LEU A N 1
ATOM 2147 C CA . LEU A 1 269 ? 6.273 11.812 -22.066 1.00 66.50 269 LEU A CA 1
ATOM 2148 C C . LEU A 1 269 ? 6.258 11.463 -23.564 1.00 66.50 269 LEU A C 1
ATOM 2150 O O . LEU A 1 269 ? 5.177 11.337 -24.156 1.00 66.50 269 LEU A O 1
ATOM 2154 N N . PRO A 1 270 ? 7.429 11.241 -24.186 1.00 73.94 270 PRO A N 1
ATOM 2155 C CA . PRO A 1 270 ? 7.496 10.790 -25.566 1.00 73.94 270 PRO A CA 1
ATOM 2156 C C . PRO A 1 270 ? 6.713 9.477 -25.760 1.00 73.94 270 PRO A C 1
ATOM 2158 O O . PRO A 1 270 ? 6.817 8.567 -24.932 1.00 73.94 270 PRO A O 1
ATOM 2161 N N . PRO A 1 271 ? 5.969 9.311 -26.868 1.00 73.06 271 PRO A N 1
ATOM 2162 C CA . PRO A 1 271 ? 5.191 8.093 -27.113 1.00 73.06 271 PRO A CA 1
ATOM 2163 C C . PRO A 1 271 ? 6.065 6.837 -27.263 1.00 73.06 271 PRO A C 1
ATOM 2165 O O . PRO A 1 271 ? 5.615 5.740 -26.959 1.00 73.06 271 PRO A O 1
ATOM 2168 N N . ASN A 1 272 ? 7.327 6.997 -27.674 1.00 79.06 272 ASN A N 1
ATOM 2169 C CA . ASN A 1 272 ? 8.294 5.902 -27.832 1.00 79.06 272 ASN A CA 1
ATOM 2170 C C . ASN A 1 272 ? 9.213 5.733 -26.614 1.00 79.06 272 ASN A C 1
ATOM 2172 O O . ASN A 1 272 ? 10.277 5.125 -26.721 1.00 79.06 272 ASN A O 1
ATOM 2176 N N . SER A 1 273 ? 8.849 6.327 -25.480 1.00 78.56 273 SER A N 1
ATOM 2177 C CA . SER A 1 273 ? 9.639 6.223 -24.263 1.00 78.56 273 SER A CA 1
ATOM 2178 C C . SER A 1 273 ? 9.687 4.770 -23.753 1.00 78.56 273 SER A C 1
ATOM 2180 O O . SER A 1 273 ? 8.641 4.110 -23.707 1.00 78.56 273 SER A O 1
ATOM 2182 N N . PRO A 1 274 ? 10.860 4.273 -23.310 1.00 79.00 274 PRO A N 1
ATOM 2183 C CA . PRO A 1 274 ? 10.974 2.972 -22.648 1.00 79.00 274 PRO A CA 1
ATOM 2184 C C . PRO A 1 274 ? 10.113 2.866 -21.376 1.00 79.00 274 PRO A C 1
ATOM 2186 O O . PRO A 1 274 ? 9.784 1.755 -20.959 1.00 79.00 274 PRO A O 1
ATOM 2189 N N . ILE A 1 275 ? 9.663 3.989 -20.799 1.00 74.75 275 ILE A N 1
ATOM 2190 C CA . ILE A 1 275 ? 8.811 4.007 -19.603 1.00 74.75 275 ILE A CA 1
ATOM 2191 C C . ILE A 1 275 ? 7.504 3.234 -19.787 1.00 74.75 275 ILE A C 1
ATOM 2193 O O . ILE A 1 275 ? 7.039 2.580 -18.854 1.00 74.75 275 ILE A O 1
ATOM 2197 N N . HIS A 1 276 ? 6.933 3.232 -20.996 1.00 76.31 276 HIS A N 1
ATOM 2198 C CA . HIS A 1 276 ? 5.664 2.551 -21.282 1.00 76.31 276 HIS A CA 1
ATOM 2199 C C . HIS A 1 276 ? 5.778 1.028 -21.157 1.00 76.31 276 HIS A C 1
ATOM 2201 O O . HIS A 1 276 ? 4.772 0.339 -20.986 1.00 76.31 276 HIS A O 1
ATOM 2207 N N . LEU A 1 277 ? 7.004 0.498 -21.212 1.00 81.94 277 LEU A N 1
ATOM 2208 C CA . LEU A 1 277 ? 7.296 -0.921 -21.027 1.00 81.94 277 LEU A CA 1
ATOM 2209 C C . LEU A 1 277 ? 7.506 -1.301 -19.559 1.00 81.94 277 LEU A C 1
ATOM 2211 O O . LEU A 1 277 ? 7.478 -2.486 -19.252 1.00 81.94 277 LEU A O 1
ATOM 2215 N N . THR A 1 278 ? 7.663 -0.333 -18.650 1.00 78.44 278 THR A N 1
ATOM 2216 C CA . THR A 1 278 ? 7.890 -0.595 -17.215 1.00 78.44 278 THR A CA 1
ATOM 2217 C C . THR A 1 278 ? 6.639 -1.074 -16.480 1.00 78.44 278 THR A C 1
ATOM 2219 O O . THR A 1 278 ? 6.735 -1.552 -15.350 1.00 78.44 278 THR A O 1
ATOM 2222 N N . ILE A 1 279 ? 5.466 -0.964 -17.111 1.00 79.38 279 ILE A N 1
ATOM 2223 C CA . ILE A 1 279 ? 4.178 -1.342 -16.528 1.00 79.38 279 ILE A CA 1
ATOM 2224 C C . ILE A 1 279 ? 3.507 -2.369 -17.414 1.00 79.38 279 ILE A C 1
ATOM 2226 O O . ILE A 1 279 ? 3.164 -2.066 -18.555 1.00 79.38 279 ILE A O 1
ATOM 2230 N N . ASP A 1 280 ? 3.256 -3.557 -16.874 1.00 82.75 280 ASP A N 1
ATOM 2231 C CA . ASP A 1 280 ? 2.467 -4.599 -17.515 1.00 82.75 280 ASP A CA 1
ATOM 2232 C C . ASP A 1 280 ? 1.094 -4.732 -16.831 1.00 82.75 280 ASP A C 1
ATOM 2234 O O . ASP A 1 280 ? 0.971 -5.387 -15.794 1.00 82.75 280 ASP A O 1
ATOM 2238 N N . PRO A 1 281 ? 0.024 -4.154 -17.403 1.00 79.56 281 PRO A N 1
ATOM 2239 C CA . PRO A 1 281 ? -1.327 -4.307 -16.877 1.00 79.56 281 PRO A CA 1
ATOM 2240 C C . PRO A 1 281 ? -1.838 -5.757 -16.980 1.00 79.56 281 PRO A C 1
ATOM 2242 O O . PRO A 1 281 ? -2.833 -6.089 -16.344 1.00 79.56 281 PRO A O 1
ATOM 2245 N N . TYR A 1 282 ? -1.155 -6.623 -17.742 1.00 82.81 282 TYR A N 1
ATOM 2246 C CA . TYR A 1 282 ? -1.466 -8.044 -17.907 1.00 82.81 282 TYR A CA 1
ATOM 2247 C C . TYR A 1 282 ? -0.533 -8.952 -17.092 1.00 82.81 282 TYR A C 1
ATOM 2249 O O . TYR A 1 282 ? -0.416 -10.138 -17.396 1.00 82.81 282 TYR A O 1
ATOM 2257 N N . ILE A 1 283 ? 0.142 -8.429 -16.061 1.00 83.56 283 ILE A N 1
ATOM 2258 C CA . ILE A 1 283 ? 1.136 -9.185 -15.281 1.00 83.56 283 ILE A CA 1
ATOM 2259 C C . ILE A 1 283 ? 0.584 -10.475 -14.654 1.00 83.56 283 ILE A C 1
ATOM 2261 O O . ILE A 1 283 ? 1.329 -11.436 -14.486 1.00 83.56 283 ILE A O 1
ATOM 2265 N N . ALA A 1 284 ? -0.724 -10.538 -14.382 1.00 81.00 284 ALA A N 1
ATOM 2266 C CA . ALA A 1 284 ? -1.390 -11.699 -13.789 1.00 81.00 284 ALA A CA 1
ATOM 2267 C C . ALA A 1 284 ? -1.196 -13.007 -14.580 1.00 81.00 284 ALA A C 1
ATOM 2269 O O . ALA A 1 284 ? -1.285 -14.079 -14.000 1.00 81.00 284 ALA A O 1
ATOM 2270 N N . ARG A 1 285 ? -0.868 -12.941 -15.877 1.00 85.31 285 ARG A N 1
ATOM 2271 C CA . ARG A 1 285 ? -0.522 -14.123 -16.691 1.00 85.31 285 ARG A CA 1
ATOM 2272 C C . ARG A 1 285 ? 0.807 -14.787 -16.327 1.00 85.31 285 ARG A C 1
ATOM 2274 O O . ARG A 1 285 ? 1.096 -15.883 -16.790 1.00 85.31 285 ARG A O 1
ATOM 2281 N N . ARG A 1 286 ? 1.667 -14.072 -15.597 1.00 85.25 286 ARG A N 1
ATOM 2282 C CA . ARG A 1 286 ? 3.007 -14.517 -15.186 1.00 85.25 286 ARG A CA 1
ATOM 2283 C C . ARG A 1 286 ? 3.089 -14.816 -13.695 1.00 85.25 286 ARG A C 1
ATOM 2285 O O . ARG A 1 286 ? 4.125 -15.292 -13.247 1.00 85.25 286 ARG A O 1
ATOM 2292 N N . LEU A 1 287 ? 2.042 -14.498 -12.940 1.00 86.31 287 LEU A N 1
ATOM 2293 C CA . LEU A 1 287 ? 2.025 -14.652 -11.495 1.00 86.31 287 LEU A CA 1
ATOM 2294 C C . LEU A 1 287 ? 1.096 -15.810 -11.102 1.00 86.31 287 LEU A C 1
ATOM 2296 O O . LEU A 1 287 ? 0.022 -15.937 -11.696 1.00 86.31 287 LEU A O 1
ATOM 2300 N N . PRO A 1 288 ? 1.471 -16.635 -10.109 1.00 86.19 288 PRO A N 1
ATOM 2301 C CA . PRO A 1 288 ? 0.581 -17.635 -9.532 1.00 86.19 288 PRO A CA 1
ATOM 2302 C C . PRO A 1 288 ? -0.695 -16.980 -9.015 1.00 86.19 288 PRO A C 1
ATOM 2304 O O . PRO A 1 288 ? -0.646 -15.969 -8.316 1.00 86.19 288 PRO A O 1
ATOM 2307 N N . ASN A 1 289 ? -1.850 -17.524 -9.376 1.00 80.31 289 ASN A N 1
ATOM 2308 C CA . ASN A 1 289 ? -3.115 -16.900 -9.034 1.00 80.31 289 ASN A CA 1
ATOM 2309 C C . ASN A 1 289 ? -4.257 -17.919 -9.078 1.00 80.31 289 ASN A C 1
ATOM 2311 O O . ASN A 1 289 ? -4.279 -18.790 -9.944 1.00 80.31 289 ASN A O 1
ATOM 2315 N N . PHE A 1 290 ? -5.208 -17.789 -8.153 1.00 78.50 290 PHE A N 1
ATOM 2316 C CA . PHE A 1 290 ? -6.376 -18.666 -8.036 1.00 78.50 290 PHE A CA 1
ATOM 2317 C C . PHE A 1 290 ? -7.707 -17.951 -8.290 1.00 78.50 290 PHE A C 1
ATOM 2319 O O . PHE A 1 290 ? -8.766 -18.552 -8.129 1.00 78.50 290 PHE A O 1
ATOM 2326 N N . MET A 1 291 ? -7.688 -16.700 -8.767 1.00 77.00 291 MET A N 1
ATOM 2327 C CA . MET A 1 291 ? -8.882 -16.053 -9.329 1.00 77.00 291 MET A CA 1
ATOM 2328 C C . MET A 1 291 ? -8.561 -15.265 -10.605 1.00 77.00 291 MET A C 1
ATOM 2330 O O . MET A 1 291 ? -7.498 -14.660 -10.674 1.00 77.00 291 MET A O 1
ATOM 2334 N N . PRO A 1 292 ? -9.445 -15.159 -11.612 1.00 72.81 292 PRO A N 1
ATOM 2335 C CA . PRO A 1 292 ? -9.167 -14.309 -12.768 1.00 72.81 292 PRO A CA 1
ATOM 2336 C C . PRO A 1 292 ? -8.993 -12.843 -12.334 1.00 72.81 292 PRO A C 1
ATOM 2338 O O . PRO A 1 292 ? -9.936 -12.202 -11.861 1.00 72.81 292 PRO A O 1
ATOM 2341 N N . ILE A 1 293 ? -7.788 -12.285 -12.493 1.00 71.81 293 ILE A N 1
ATOM 2342 C CA . ILE A 1 293 ? -7.521 -10.881 -12.163 1.00 71.81 293 ILE A CA 1
ATOM 2343 C C . ILE A 1 293 ? -7.903 -10.009 -13.355 1.00 71.81 293 ILE A C 1
ATOM 2345 O O . ILE A 1 293 ? -7.362 -10.138 -14.452 1.00 71.81 293 ILE A O 1
ATOM 2349 N N . ARG A 1 294 ? -8.823 -9.067 -13.129 1.00 73.81 294 ARG A N 1
ATOM 2350 C CA . ARG A 1 294 ? -9.198 -8.088 -14.153 1.00 73.81 294 ARG A CA 1
ATOM 2351 C C . ARG A 1 294 ? -8.098 -7.057 -14.348 1.00 73.81 294 ARG A C 1
ATOM 2353 O O . ARG A 1 294 ? -7.554 -6.527 -13.377 1.00 73.81 294 ARG A O 1
ATOM 2360 N N . VAL A 1 295 ? -7.860 -6.707 -15.604 1.00 76.06 295 VAL A N 1
ATOM 2361 C CA . VAL A 1 295 ? -7.031 -5.560 -15.963 1.00 76.06 295 VAL A CA 1
ATOM 2362 C C . VAL A 1 295 ? -7.730 -4.291 -15.498 1.00 76.06 295 VAL A C 1
ATOM 2364 O O . VAL A 1 295 ? -8.910 -4.086 -15.781 1.00 76.06 295 VAL A O 1
ATOM 2367 N N . THR A 1 296 ? -7.008 -3.445 -14.769 1.00 66.69 296 THR A N 1
ATOM 2368 C CA . THR A 1 296 ? -7.546 -2.174 -14.290 1.00 66.69 296 THR A CA 1
ATOM 2369 C C . THR A 1 296 ? -6.920 -1.023 -15.056 1.00 66.69 296 THR A C 1
ATOM 2371 O O . THR A 1 296 ? -5.700 -0.923 -15.153 1.00 66.69 296 THR A O 1
ATOM 2374 N N . GLU A 1 297 ? -7.753 -0.118 -15.564 1.00 68.69 297 GLU A N 1
ATOM 2375 C CA . GLU A 1 297 ? -7.265 1.108 -16.188 1.00 68.69 297 GLU A CA 1
ATOM 2376 C C . GLU A 1 297 ? -6.559 1.993 -15.158 1.00 68.69 297 GLU A C 1
ATOM 2378 O O . GLU A 1 297 ? -7.079 2.254 -14.064 1.00 68.69 297 GLU A O 1
ATOM 2383 N N . VAL A 1 298 ? -5.378 2.484 -15.520 1.00 64.75 298 VAL A N 1
ATOM 2384 C CA . VAL A 1 298 ? -4.652 3.481 -14.738 1.00 64.75 298 VAL A CA 1
ATOM 2385 C C . VAL A 1 298 ? -5.457 4.789 -14.750 1.00 64.75 298 VAL A C 1
ATOM 2387 O O . VAL A 1 298 ? -5.738 5.317 -15.826 1.00 64.75 298 VAL A O 1
ATOM 2390 N N . PRO A 1 299 ? -5.866 5.317 -13.581 1.00 63.19 299 PRO A N 1
ATOM 2391 C CA . PRO A 1 299 ? -6.583 6.582 -13.524 1.00 63.19 299 PRO A CA 1
ATOM 2392 C C . PRO A 1 299 ? -5.651 7.741 -13.922 1.00 63.19 299 PRO A C 1
ATOM 2394 O O . PRO A 1 299 ? -4.432 7.626 -13.779 1.00 63.19 299 PRO A O 1
ATOM 2397 N N . PRO A 1 300 ? -6.196 8.882 -14.378 1.00 68.75 300 PRO A N 1
ATOM 2398 C CA . PRO A 1 300 ? -5.398 10.073 -14.643 1.00 68.75 300 PRO A CA 1
ATOM 2399 C C . PRO A 1 300 ? -4.585 10.504 -13.416 1.00 68.75 300 PRO A C 1
ATOM 2401 O O . PRO A 1 300 ? -5.087 10.475 -12.291 1.00 68.75 300 PRO A O 1
ATOM 2404 N N . LEU A 1 301 ? -3.362 10.989 -13.644 1.00 68.69 301 LEU A N 1
ATOM 2405 C CA . LEU A 1 301 ? -2.420 11.389 -12.592 1.00 68.69 301 LEU A CA 1
ATOM 2406 C C . LEU A 1 301 ? -3.021 12.392 -11.587 1.00 68.69 301 LEU A C 1
ATOM 2408 O O . LEU A 1 301 ? -2.828 12.256 -10.383 1.00 68.69 301 LEU A O 1
ATOM 2412 N N . ALA A 1 302 ? -3.828 13.346 -12.062 1.00 72.19 302 ALA A N 1
ATOM 2413 C CA . ALA A 1 302 ? -4.536 14.292 -11.198 1.00 72.19 302 ALA A CA 1
ATOM 2414 C C . ALA A 1 302 ? -5.447 13.589 -10.175 1.00 72.19 302 ALA A C 1
ATOM 2416 O O . ALA A 1 302 ? -5.406 13.911 -8.992 1.00 72.19 302 ALA A O 1
ATOM 2417 N N . GLN A 1 303 ? -6.194 12.564 -10.602 1.00 73.06 303 GLN A N 1
ATOM 2418 C CA . GLN A 1 303 ? -7.085 11.809 -9.717 1.00 73.06 303 GLN A CA 1
ATOM 2419 C C . GLN A 1 303 ? -6.312 10.985 -8.679 1.00 73.06 303 GLN A C 1
ATOM 2421 O O . GLN A 1 303 ? -6.818 10.749 -7.581 1.00 73.06 303 GLN A O 1
ATOM 2426 N N . ILE A 1 304 ? -5.093 10.545 -9.005 1.00 70.06 304 ILE A N 1
ATOM 2427 C CA . ILE A 1 304 ? -4.209 9.831 -8.072 1.00 70.06 304 ILE A CA 1
ATOM 2428 C C . ILE A 1 304 ? -3.758 10.776 -6.961 1.00 70.06 304 ILE A C 1
ATOM 2430 O O . ILE A 1 304 ? -3.847 10.420 -5.786 1.00 70.06 304 ILE A O 1
ATOM 2434 N N . TRP A 1 305 ? -3.346 11.995 -7.317 1.00 73.56 305 TRP A N 1
ATOM 2435 C CA . TRP A 1 305 ? -2.978 13.018 -6.339 1.00 73.56 305 TRP A CA 1
ATOM 2436 C C . TRP A 1 305 ? -4.155 13.448 -5.475 1.00 73.56 305 TRP A C 1
ATOM 2438 O O . TRP A 1 305 ? -4.002 13.539 -4.260 1.00 73.56 305 TRP A O 1
ATOM 2448 N N . ASP A 1 306 ? -5.334 13.627 -6.071 1.00 77.38 306 ASP A N 1
ATOM 2449 C CA . ASP A 1 306 ? -6.558 13.924 -5.325 1.00 77.38 306 ASP A CA 1
ATOM 2450 C C . ASP A 1 306 ? -6.875 12.804 -4.326 1.00 77.38 306 ASP A C 1
ATOM 2452 O O . ASP A 1 306 ? -7.164 13.062 -3.159 1.00 77.38 306 ASP A O 1
ATOM 2456 N N . SER A 1 307 ? -6.751 11.544 -4.755 1.00 73.31 307 SER A N 1
ATOM 2457 C CA . SER A 1 307 ? -6.987 10.378 -3.897 1.00 73.31 307 SER A CA 1
ATOM 2458 C C . SER A 1 307 ? -5.980 10.291 -2.750 1.00 73.31 307 SER A C 1
ATOM 2460 O O . SER A 1 307 ? -6.357 9.953 -1.628 1.00 73.31 307 SER A O 1
ATOM 2462 N N . LEU A 1 308 ? -4.709 10.615 -3.003 1.00 75.06 308 LEU A N 1
ATOM 2463 C CA . LEU A 1 308 ? -3.676 10.651 -1.970 1.00 75.06 308 LEU A CA 1
ATOM 2464 C C . LEU A 1 308 ? -3.880 11.824 -0.997 1.00 75.06 308 LEU A C 1
ATOM 2466 O O . LEU A 1 308 ? -3.675 11.663 0.204 1.00 75.06 308 LEU A O 1
ATOM 2470 N N . GLY A 1 309 ? -4.342 12.973 -1.492 1.00 76.75 309 GLY A N 1
ATOM 2471 C CA . GLY A 1 309 ? -4.737 14.111 -0.662 1.00 76.75 309 GLY A CA 1
ATOM 2472 C C . GLY A 1 309 ? -5.866 13.737 0.297 1.00 76.75 309 GLY A C 1
ATOM 2473 O O . GLY A 1 309 ? -5.711 13.878 1.508 1.00 76.75 309 GLY A O 1
ATOM 2474 N N . VAL A 1 310 ? -6.943 13.138 -0.225 1.00 78.94 310 VAL A N 1
ATOM 2475 C CA . VAL A 1 310 ? -8.054 12.610 0.588 1.00 78.94 310 VAL A CA 1
ATOM 2476 C C . VAL A 1 310 ? -7.562 11.553 1.581 1.00 78.94 310 VAL A C 1
ATOM 2478 O O . VAL A 1 310 ? -8.000 11.528 2.728 1.00 78.94 310 VAL A O 1
ATOM 2481 N N . HIS A 1 311 ? -6.619 10.694 1.184 1.00 76.50 311 HIS A N 1
ATOM 2482 C CA . HIS A 1 311 ? -6.013 9.718 2.090 1.00 76.50 311 HIS A CA 1
ATOM 2483 C C . HIS A 1 311 ?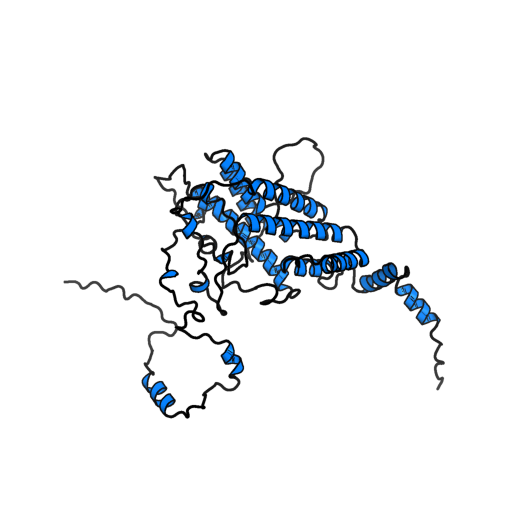 -5.335 10.407 3.292 1.00 76.50 311 HIS A C 1
ATOM 2485 O O . HIS A 1 311 ? -5.570 10.004 4.428 1.00 76.50 311 HIS A O 1
ATOM 2491 N N . LEU A 1 312 ? -4.555 11.473 3.075 1.00 79.31 312 LEU A N 1
ATOM 2492 C CA . LEU A 1 312 ? -3.917 12.249 4.151 1.00 79.31 312 LEU A CA 1
ATOM 2493 C C . LEU A 1 312 ? -4.901 13.073 4.998 1.00 79.31 312 LEU A C 1
ATOM 2495 O O . LEU A 1 312 ? -4.619 13.356 6.164 1.00 79.31 312 LEU A O 1
ATOM 2499 N N . GLU A 1 313 ? -6.042 13.478 4.442 1.00 84.19 313 GLU A N 1
ATOM 2500 C CA . GLU A 1 313 ? -7.115 14.115 5.214 1.00 84.19 313 GLU A CA 1
ATOM 2501 C C . GLU A 1 313 ? -7.702 13.149 6.246 1.00 84.19 313 GLU A C 1
ATOM 2503 O O . GLU A 1 313 ? -7.857 13.524 7.406 1.00 84.19 313 GLU A O 1
ATOM 2508 N N . VAL A 1 314 ? -7.935 11.887 5.871 1.00 82.75 314 VAL A N 1
ATOM 2509 C CA . VAL A 1 314 ? -8.438 10.870 6.810 1.00 82.75 314 VAL A CA 1
ATOM 2510 C C . VAL A 1 314 ? -7.446 10.626 7.952 1.00 82.75 314 VAL A C 1
ATOM 2512 O O . VAL A 1 314 ? -7.857 10.511 9.104 1.00 82.75 314 VAL A O 1
ATOM 2515 N N . TRP A 1 315 ? -6.141 10.615 7.674 1.00 84.31 315 TRP A N 1
ATOM 2516 C CA . TRP A 1 315 ? -5.109 10.539 8.714 1.00 84.31 315 TRP A CA 1
ATOM 2517 C C . TRP A 1 315 ? -5.168 11.704 9.709 1.00 84.31 315 TRP A C 1
ATOM 2519 O O . TRP A 1 315 ? -5.019 11.505 10.915 1.00 84.31 315 TRP A O 1
ATOM 2529 N N . ALA A 1 316 ? -5.413 12.918 9.223 1.00 87.12 316 ALA A N 1
ATOM 2530 C CA . ALA A 1 316 ? -5.596 14.081 10.082 1.00 87.12 316 ALA A CA 1
ATOM 2531 C C . ALA A 1 316 ? -6.891 13.997 10.905 1.00 87.12 316 ALA A C 1
ATOM 2533 O O . ALA A 1 316 ? -6.875 14.285 12.101 1.00 87.12 316 ALA A O 1
ATOM 2534 N N . ASP A 1 317 ? -7.991 13.530 10.311 1.00 88.12 317 ASP A N 1
ATOM 2535 C CA . ASP A 1 317 ? -9.237 13.270 11.041 1.00 88.12 317 ASP A CA 1
ATOM 2536 C C . ASP A 1 317 ? -9.014 12.246 12.170 1.00 88.12 317 ASP A C 1
ATOM 2538 O O . ASP A 1 317 ? -9.477 12.449 13.295 1.00 88.12 317 ASP A O 1
ATOM 2542 N N . VAL A 1 318 ? -8.235 11.187 11.918 1.00 87.88 318 VAL A N 1
ATOM 2543 C CA . VAL A 1 318 ? -7.814 10.220 12.948 1.00 87.88 318 VAL A CA 1
ATOM 2544 C C . VAL A 1 318 ? -7.011 10.908 14.053 1.00 87.88 318 VAL A C 1
ATOM 2546 O O . VAL A 1 318 ? -7.286 10.691 15.233 1.00 87.88 318 VAL A O 1
ATOM 2549 N N . GLY A 1 319 ? -6.075 11.792 13.701 1.00 88.81 319 GLY A N 1
ATOM 2550 C CA . GLY A 1 319 ? -5.336 12.593 14.678 1.00 88.81 319 GLY A CA 1
ATOM 2551 C C . GLY A 1 319 ? -6.262 13.426 15.556 1.00 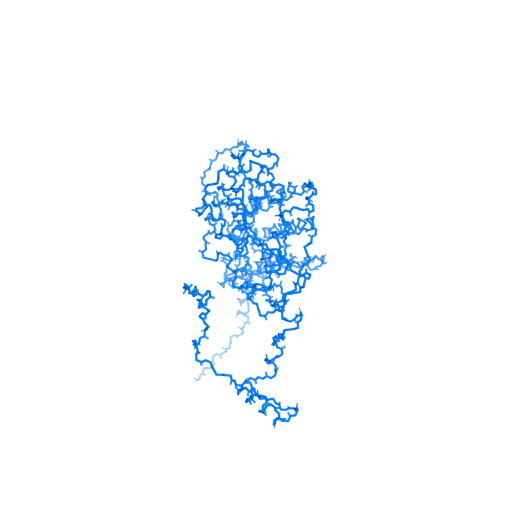88.81 319 GLY A C 1
ATOM 2552 O O . GLY A 1 319 ? -6.116 13.433 16.780 1.00 88.81 319 GLY A O 1
ATOM 2553 N N . HIS A 1 320 ? -7.284 14.055 14.966 1.00 88.88 320 HIS A N 1
ATOM 2554 C CA . HIS A 1 320 ? -8.296 14.766 15.736 1.00 88.88 320 HIS A CA 1
ATOM 2555 C C . HIS A 1 320 ? -9.013 13.830 16.695 1.00 88.88 320 HIS A C 1
ATOM 2557 O O . HIS A 1 320 ? -9.150 14.204 17.854 1.00 88.88 320 HIS A O 1
ATOM 2563 N N . LEU A 1 321 ? -9.431 12.635 16.279 1.00 89.06 321 LEU A N 1
ATOM 2564 C CA . LEU A 1 321 ? -10.112 11.672 17.151 1.00 89.06 321 LEU A CA 1
ATOM 2565 C C . LEU A 1 321 ? -9.256 11.270 18.358 1.00 89.06 321 LEU A C 1
ATOM 2567 O O . LEU A 1 321 ? -9.747 11.304 19.486 1.00 89.06 321 LEU A O 1
ATOM 2571 N N . LEU A 1 322 ? -7.967 11.021 18.138 1.00 88.44 322 LEU A N 1
ATOM 2572 C CA . LEU A 1 322 ? -7.025 10.540 19.150 1.00 88.44 322 LEU A CA 1
ATOM 2573 C C . LEU A 1 322 ? -6.669 11.560 20.244 1.00 88.44 322 LEU A C 1
ATOM 2575 O O . LEU A 1 322 ? -6.271 11.162 21.334 1.00 88.44 322 LEU A O 1
ATOM 2579 N N . THR A 1 323 ? -6.856 12.865 20.011 1.00 87.00 323 THR A N 1
ATOM 2580 C CA . THR A 1 323 ? -6.539 13.914 21.013 1.00 87.00 323 THR A CA 1
ATOM 2581 C C . THR A 1 323 ? -7.343 13.826 22.316 1.00 87.00 323 THR A C 1
ATOM 2583 O O . THR A 1 323 ? -6.980 14.459 23.305 1.00 87.00 323 THR A O 1
ATOM 2586 N N . SER A 1 324 ? -8.462 13.097 22.335 1.00 82.50 324 SER A N 1
ATOM 2587 C CA . SER A 1 324 ? -9.314 12.968 23.518 1.00 82.50 324 SER A CA 1
ATOM 2588 C C . SER A 1 324 ? -9.998 11.599 23.543 1.00 82.50 324 SER A C 1
ATOM 2590 O O . SER A 1 324 ? -10.594 11.212 22.534 1.00 82.50 324 SER A O 1
ATOM 2592 N N . PRO A 1 325 ? -9.980 10.884 24.684 1.00 83.06 325 PRO A N 1
ATOM 2593 C CA . PRO A 1 325 ? -10.604 9.574 24.821 1.00 83.06 325 PRO A CA 1
ATOM 2594 C C . PRO A 1 325 ? -12.116 9.699 25.083 1.00 83.06 325 PRO A C 1
ATOM 2596 O O . PRO A 1 325 ? -12.611 9.201 26.087 1.00 83.06 325 PRO A O 1
ATOM 2599 N N . SER A 1 326 ? -12.845 10.402 24.210 1.00 90.06 326 SER A N 1
ATOM 2600 C CA . SER A 1 326 ? -14.290 10.625 24.362 1.00 90.06 326 SER A CA 1
ATOM 2601 C C . SER A 1 326 ? -15.108 9.781 23.391 1.00 90.06 326 SER A C 1
ATOM 2603 O O . SER A 1 326 ? -15.038 10.015 22.186 1.00 90.06 326 SER A O 1
ATOM 2605 N N . LEU A 1 327 ? -15.921 8.840 23.880 1.00 89.94 327 LEU A N 1
ATOM 2606 C CA . LEU A 1 327 ? -16.704 7.933 23.026 1.00 89.94 327 LEU A CA 1
ATOM 2607 C C . LEU A 1 327 ? -17.726 8.693 22.171 1.00 89.94 327 LEU A C 1
ATOM 2609 O O . LEU A 1 327 ? -17.896 8.384 20.990 1.00 89.94 327 LEU A O 1
ATOM 2613 N N . LEU A 1 328 ? -18.347 9.732 22.729 1.00 90.94 328 LEU A N 1
ATOM 2614 C CA . LEU A 1 328 ? -19.298 10.597 22.040 1.00 90.94 328 LEU A CA 1
ATOM 2615 C C . LEU A 1 328 ? -18.657 11.292 20.838 1.00 90.94 328 LEU A C 1
ATOM 2617 O O . LEU A 1 328 ? -19.291 11.423 19.794 1.00 90.94 328 LEU A O 1
ATOM 2621 N N . LYS A 1 329 ? -17.387 11.696 20.949 1.00 91.38 329 LYS A N 1
ATOM 2622 C CA . LYS A 1 329 ? -16.637 12.292 19.837 1.00 91.38 329 LYS A CA 1
ATOM 2623 C C . LYS A 1 329 ? -16.450 11.301 18.688 1.00 91.38 329 LYS A C 1
ATOM 2625 O O . LYS A 1 329 ? -16.692 11.664 17.538 1.00 91.38 329 LYS A O 1
ATOM 2630 N N . TRP A 1 330 ? -16.069 10.058 18.987 1.00 90.12 330 TRP A N 1
ATOM 2631 C CA . TRP A 1 330 ? -15.944 8.996 17.980 1.00 90.12 330 TRP A CA 1
ATOM 2632 C C . TRP A 1 330 ? -17.300 8.674 17.335 1.00 90.12 330 TRP A C 1
ATOM 2634 O O . TRP A 1 330 ? -17.400 8.611 16.108 1.00 90.12 330 TRP A O 1
ATOM 2644 N N . ALA A 1 331 ? -18.362 8.556 18.139 1.00 90.50 331 ALA A N 1
ATOM 2645 C CA . ALA A 1 331 ? -19.719 8.302 17.655 1.00 90.50 331 ALA A CA 1
ATOM 2646 C C . ALA A 1 331 ? -20.254 9.446 16.775 1.00 90.50 331 ALA A C 1
ATOM 2648 O O . ALA A 1 331 ? -20.834 9.203 15.712 1.00 90.50 331 ALA A O 1
ATOM 2649 N N . ALA A 1 332 ? -20.026 10.698 17.182 1.00 90.31 332 ALA A N 1
ATOM 2650 C CA . ALA A 1 332 ? -20.411 11.880 16.423 1.00 90.31 332 ALA A CA 1
ATOM 2651 C C . ALA A 1 332 ? -19.651 11.965 15.096 1.00 90.31 332 ALA A C 1
ATOM 2653 O O . ALA A 1 332 ? -20.268 12.219 14.064 1.00 90.31 332 ALA A O 1
ATOM 2654 N N . ALA A 1 333 ? -18.342 11.701 15.091 1.00 88.56 333 ALA A N 1
ATOM 2655 C CA . ALA A 1 333 ? -17.545 11.701 13.868 1.00 88.56 333 ALA A CA 1
ATOM 2656 C C . ALA A 1 333 ? -18.023 10.642 12.863 1.00 88.56 333 ALA A C 1
ATOM 2658 O O . ALA A 1 333 ? -18.221 10.964 11.690 1.00 88.56 333 ALA A O 1
ATOM 2659 N N . GLY A 1 334 ? -18.289 9.413 13.321 1.00 85.56 334 GLY A N 1
ATOM 2660 C CA . GLY A 1 334 ? -18.855 8.359 12.472 1.00 85.56 334 GLY A CA 1
ATOM 2661 C C . GLY A 1 334 ? -20.240 8.725 11.925 1.00 85.56 334 GLY A C 1
ATOM 2662 O O . GLY A 1 334 ? -20.494 8.602 10.727 1.00 85.56 334 GLY A O 1
ATOM 2663 N N . SER A 1 335 ? -21.112 9.269 12.780 1.00 88.06 335 SER A N 1
ATOM 2664 C CA . SER A 1 335 ? -22.454 9.718 12.382 1.00 88.06 335 SER A CA 1
ATOM 2665 C C . SER A 1 335 ? -22.398 10.854 11.358 1.00 88.06 335 SER A C 1
ATOM 2667 O O . SER A 1 335 ? -23.148 10.851 10.387 1.00 88.06 335 SER A O 1
ATOM 2669 N N . LEU A 1 336 ? -21.484 11.814 11.532 1.00 86.50 336 LEU A N 1
ATOM 2670 C CA . LEU A 1 336 ? -21.285 12.919 10.594 1.00 86.50 336 LEU A CA 1
ATOM 2671 C C . LEU A 1 336 ? -20.778 12.432 9.237 1.00 86.50 336 LEU A C 1
ATOM 2673 O O . LEU A 1 336 ? -21.265 12.912 8.216 1.00 86.50 336 LEU A O 1
ATOM 2677 N N . GLN A 1 337 ? -19.841 11.478 9.200 1.00 81.69 337 GLN A N 1
ATOM 2678 C CA . GLN A 1 337 ? -19.381 10.897 7.935 1.00 81.69 337 GLN A CA 1
ATOM 2679 C C . GLN A 1 337 ? -20.540 10.269 7.150 1.00 81.69 337 GLN A C 1
ATOM 2681 O O . GLN A 1 337 ? -20.669 10.528 5.952 1.00 81.69 337 GLN A O 1
ATOM 2686 N N . TYR A 1 338 ? -21.410 9.523 7.837 1.00 80.56 338 TYR A N 1
ATOM 2687 C CA . TYR A 1 338 ? -22.604 8.924 7.242 1.00 80.56 338 TYR A CA 1
ATOM 2688 C C . TYR A 1 338 ? -23.614 9.983 6.769 1.00 80.56 338 TYR A C 1
ATOM 2690 O O . TYR A 1 338 ? -24.007 9.994 5.604 1.00 80.56 338 TYR A O 1
ATOM 2698 N N . CYS A 1 339 ? -23.992 10.926 7.638 1.00 84.62 339 CYS A N 1
ATOM 2699 C CA . CYS A 1 339 ? -24.982 11.963 7.329 1.00 84.62 339 CYS A CA 1
ATOM 2700 C C . CYS A 1 339 ? -24.554 12.878 6.172 1.00 84.62 339 CYS A C 1
ATOM 2702 O O . CYS A 1 339 ? -25.384 13.303 5.367 1.00 84.62 339 CYS A O 1
ATOM 2704 N N . LEU A 1 340 ? -23.257 13.176 6.064 1.00 83.88 340 LEU A N 1
ATOM 2705 C CA . LEU A 1 340 ? -22.711 14.018 4.999 1.00 83.88 340 LEU A CA 1
ATOM 2706 C C . LEU A 1 340 ? -22.543 13.278 3.663 1.00 83.88 340 LEU A C 1
ATOM 2708 O O . LEU A 1 340 ? -22.045 13.884 2.716 1.00 83.88 340 LEU A O 1
ATOM 2712 N N . HIS A 1 341 ? -22.939 12.000 3.568 1.00 66.88 341 HIS A N 1
ATOM 2713 C CA . HIS A 1 341 ? -22.768 11.161 2.375 1.00 66.88 341 HIS A CA 1
ATOM 2714 C C . HIS A 1 341 ? -21.333 11.209 1.829 1.00 66.88 341 HIS A C 1
ATOM 2716 O O . HIS A 1 341 ? -21.102 11.146 0.617 1.00 66.88 341 HIS A O 1
ATOM 2722 N N . LYS A 1 342 ? -20.346 11.359 2.724 1.00 74.62 342 LYS A N 1
ATOM 2723 C CA . LYS A 1 342 ? -18.947 11.307 2.316 1.00 74.62 342 LYS A CA 1
ATOM 2724 C C . LYS A 1 342 ? -18.677 9.910 1.767 1.00 74.62 342 LYS A C 1
ATOM 2726 O O . LYS A 1 342 ? -19.200 8.920 2.280 1.00 74.62 342 LYS A O 1
ATOM 2731 N N . LYS A 1 343 ? -17.851 9.825 0.719 1.00 74.75 343 LYS A N 1
ATOM 2732 C CA . LYS A 1 343 ? -17.359 8.525 0.250 1.00 74.75 343 LYS A CA 1
ATOM 2733 C C . LYS A 1 343 ? -16.738 7.785 1.441 1.00 74.75 343 LYS A C 1
ATOM 2735 O O . LYS A 1 343 ? -16.039 8.428 2.230 1.00 74.75 343 LYS A O 1
ATOM 2740 N N . PRO A 1 344 ? -16.988 6.474 1.584 1.00 73.88 344 PRO A N 1
ATOM 2741 C CA . PRO A 1 344 ? -16.393 5.710 2.666 1.00 73.88 344 PRO A CA 1
ATOM 2742 C C . PRO A 1 344 ? -14.869 5.817 2.587 1.00 73.88 344 PRO A C 1
ATOM 2744 O O . PRO A 1 344 ? -14.289 5.812 1.497 1.00 73.88 344 PRO A O 1
ATOM 2747 N N . ALA A 1 345 ? -14.226 5.922 3.749 1.00 78.25 345 ALA A N 1
ATOM 2748 C CA . ALA A 1 345 ? -12.774 5.871 3.830 1.00 78.25 345 ALA A CA 1
ATOM 2749 C C . ALA A 1 345 ? -12.253 4.543 3.248 1.00 78.25 345 ALA A C 1
ATOM 2751 O O . ALA A 1 345 ? -12.969 3.533 3.210 1.00 78.25 345 ALA A O 1
ATOM 2752 N N . SER A 1 346 ? -10.992 4.534 2.807 1.00 79.94 346 SER A N 1
ATOM 2753 C CA . SER A 1 346 ? -10.370 3.314 2.284 1.00 79.94 346 SER A CA 1
ATOM 2754 C C . SER A 1 346 ? -10.433 2.175 3.309 1.00 79.94 346 SER A C 1
ATOM 2756 O O . SER A 1 346 ? -10.460 2.414 4.519 1.00 79.94 346 SER A O 1
ATOM 2758 N N . ALA A 1 347 ? -10.429 0.927 2.830 1.00 83.00 347 ALA A N 1
ATOM 2759 C CA . ALA A 1 347 ? -10.457 -0.253 3.696 1.00 83.00 347 ALA A CA 1
ATOM 2760 C C . ALA A 1 347 ? -9.363 -0.214 4.769 1.00 83.00 347 ALA A C 1
ATOM 2762 O O . ALA A 1 347 ? -9.637 -0.496 5.931 1.00 83.00 347 ALA A O 1
ATOM 2763 N N . PHE A 1 348 ? -8.162 0.249 4.405 1.00 83.31 348 PHE A N 1
ATOM 2764 C CA . PHE A 1 348 ? -7.061 0.427 5.347 1.00 83.31 348 PHE A CA 1
ATOM 2765 C C . PHE A 1 348 ? -7.439 1.354 6.510 1.00 83.31 348 PHE A C 1
ATOM 2767 O O . PHE A 1 348 ? -7.276 0.980 7.664 1.00 83.31 348 PHE A O 1
ATOM 2774 N N . HIS A 1 349 ? -8.002 2.534 6.233 1.00 82.94 349 HIS A N 1
ATOM 2775 C CA . HIS A 1 349 ? -8.398 3.462 7.293 1.00 82.94 349 HIS A CA 1
ATOM 2776 C C . HIS A 1 349 ? -9.561 2.937 8.128 1.00 82.94 349 HIS A C 1
ATOM 2778 O O . HIS A 1 349 ? -9.578 3.140 9.337 1.00 82.94 349 HIS A O 1
ATOM 2784 N N . ARG A 1 350 ? -10.528 2.252 7.508 1.00 87.50 350 ARG A N 1
ATOM 2785 C CA . ARG A 1 350 ? -11.627 1.616 8.246 1.00 87.50 350 ARG A CA 1
ATOM 2786 C C . ARG A 1 350 ? -11.114 0.536 9.193 1.00 87.50 350 ARG A C 1
ATOM 2788 O O . ARG A 1 350 ? -11.565 0.484 10.335 1.00 87.50 350 ARG A O 1
ATOM 2795 N N . ALA A 1 351 ? -10.168 -0.286 8.742 1.00 87.25 351 ALA A N 1
ATOM 2796 C CA . ALA A 1 351 ? -9.495 -1.267 9.583 1.00 87.25 351 ALA A CA 1
ATOM 2797 C C . ALA A 1 351 ? -8.722 -0.567 10.709 1.00 87.25 351 ALA A C 1
ATOM 2799 O O . ALA A 1 351 ? -8.967 -0.851 11.876 1.00 87.25 351 ALA A O 1
ATOM 2800 N N . LEU A 1 352 ? -7.888 0.420 10.369 1.00 86.06 352 LEU A N 1
ATOM 2801 C CA . LEU A 1 352 ? -7.071 1.181 11.311 1.00 86.06 352 LEU A CA 1
ATOM 2802 C C . LEU A 1 352 ? -7.899 1.877 12.399 1.00 86.06 352 LEU A C 1
ATOM 2804 O O . LEU A 1 352 ? -7.552 1.810 13.571 1.00 86.06 352 LEU A O 1
ATOM 2808 N N . ILE A 1 353 ? -9.001 2.538 12.042 1.00 89.25 353 ILE A N 1
ATOM 2809 C CA . ILE A 1 353 ? -9.888 3.206 13.005 1.00 89.25 353 ILE A CA 1
ATOM 2810 C C . ILE A 1 353 ? -10.432 2.195 14.015 1.00 89.25 353 ILE A C 1
ATOM 2812 O O . ILE A 1 353 ? -10.381 2.438 15.219 1.00 89.25 353 ILE A O 1
ATOM 2816 N N . GLN A 1 354 ? -10.899 1.038 13.543 1.00 91.44 354 GLN A N 1
ATOM 2817 C CA . GLN A 1 354 ? -11.364 -0.031 14.424 1.00 91.44 354 GLN A CA 1
ATOM 2818 C C . GLN A 1 354 ? -10.224 -0.577 15.308 1.00 91.44 354 GLN A C 1
ATOM 2820 O O . GLN A 1 354 ? -10.454 -0.886 16.475 1.00 91.44 354 GLN A O 1
ATOM 2825 N N . THR A 1 355 ? -8.990 -0.629 14.796 1.00 90.12 355 THR A N 1
ATOM 2826 C CA . THR A 1 355 ? -7.779 -0.969 15.565 1.00 90.12 355 THR A CA 1
ATOM 2827 C C . THR A 1 355 ? -7.490 -0.000 16.680 1.00 90.12 355 THR A C 1
ATOM 2829 O O . THR A 1 355 ? -7.190 -0.412 17.795 1.00 90.12 355 THR A O 1
ATOM 2832 N N . LEU A 1 356 ? -7.580 1.288 16.386 1.00 89.62 356 LEU A N 1
ATOM 2833 C CA . LEU A 1 356 ? -7.302 2.323 17.364 1.00 89.62 356 LEU A CA 1
ATOM 2834 C C . LEU A 1 356 ? -8.342 2.330 18.475 1.00 89.62 356 LEU A C 1
ATOM 2836 O O . LEU A 1 356 ? -7.986 2.537 19.631 1.00 89.62 356 LEU A O 1
ATOM 2840 N N . VAL A 1 357 ? -9.607 2.068 18.143 1.00 90.19 357 VAL A N 1
ATOM 2841 C CA . VAL A 1 357 ? -10.683 1.993 19.134 1.00 90.19 357 VAL A CA 1
ATOM 2842 C C . VAL A 1 357 ? -10.522 0.770 20.031 1.00 90.19 357 VAL A C 1
ATOM 2844 O O . VAL A 1 357 ? -10.613 0.920 21.249 1.00 90.19 357 VAL A O 1
ATOM 2847 N N . PHE A 1 358 ? -10.282 -0.415 19.464 1.00 90.56 358 PHE A N 1
ATOM 2848 C CA . PHE A 1 358 ? -10.203 -1.657 20.229 1.00 90.56 358 PHE A CA 1
ATOM 2849 C C . PHE A 1 358 ? -9.215 -2.654 19.618 1.00 90.56 358 PHE A C 1
ATOM 2851 O O . PHE A 1 358 ? -9.466 -3.197 18.542 1.00 90.56 358 PHE A O 1
ATOM 2858 N N . ASP A 1 359 ? -8.126 -2.955 20.326 1.00 89.56 359 ASP A N 1
ATOM 2859 C CA . ASP A 1 359 ? -7.129 -3.963 19.939 1.00 89.56 359 ASP A CA 1
ATOM 2860 C C . ASP A 1 359 ? -6.632 -4.722 21.172 1.00 89.56 359 ASP A C 1
ATOM 2862 O O . ASP A 1 359 ? -6.370 -4.117 22.210 1.00 89.56 359 ASP A O 1
ATOM 2866 N N . LYS A 1 360 ? -6.481 -6.050 21.061 1.00 86.56 360 LYS A N 1
ATOM 2867 C CA . LYS A 1 360 ? -5.902 -6.913 22.114 1.00 86.56 360 LYS A CA 1
ATOM 2868 C C . LYS A 1 360 ? -6.495 -6.673 23.515 1.00 86.56 360 LYS A C 1
ATOM 2870 O O . LYS A 1 360 ? -5.749 -6.523 24.480 1.00 86.56 360 LYS A O 1
ATOM 2875 N N . GLU A 1 361 ? -7.825 -6.630 23.622 1.00 88.12 361 GLU A N 1
ATOM 2876 C CA . GLU A 1 361 ? -8.564 -6.377 24.878 1.00 88.12 361 GLU A CA 1
ATOM 2877 C C . GLU A 1 361 ? -8.335 -4.988 25.503 1.00 88.12 361 GLU A C 1
ATOM 2879 O O . GLU A 1 361 ? -8.665 -4.758 26.669 1.00 88.12 361 GLU A O 1
ATOM 2884 N N . LEU A 1 362 ? -7.785 -4.039 24.742 1.00 89.88 362 LEU A N 1
ATOM 2885 C CA . LEU A 1 362 ? -7.591 -2.661 25.172 1.00 89.88 362 LEU A CA 1
ATOM 2886 C C . LEU A 1 362 ? -8.399 -1.703 24.300 1.00 89.88 362 LEU A C 1
ATOM 2888 O O . LEU A 1 362 ? -8.362 -1.755 23.073 1.00 89.88 362 LEU A O 1
ATOM 2892 N N . VAL A 1 363 ? -9.092 -0.783 24.961 1.00 88.75 363 VAL A N 1
ATOM 2893 C CA . VAL A 1 363 ? -9.797 0.345 24.358 1.00 88.75 363 VAL A CA 1
ATOM 2894 C C . VAL A 1 363 ? -8.838 1.531 24.299 1.00 88.75 363 VAL A C 1
ATOM 2896 O O . VAL A 1 363 ? -8.234 1.887 25.317 1.00 88.75 363 VAL A O 1
ATOM 2899 N N . LEU A 1 364 ? -8.660 2.125 23.114 1.00 87.50 364 LEU A N 1
ATOM 2900 C CA . LEU A 1 364 ? -7.709 3.227 22.881 1.00 87.50 364 LEU A CA 1
ATOM 2901 C C . LEU A 1 364 ? -6.286 2.902 23.392 1.00 87.50 364 LEU A C 1
ATOM 2903 O O . LEU A 1 364 ? -5.578 3.761 23.920 1.00 87.50 364 LEU A O 1
ATOM 2907 N N . GLY A 1 365 ? -5.919 1.613 23.329 1.00 85.31 365 GLY A N 1
ATOM 2908 C CA . GLY A 1 365 ? -4.659 1.003 23.783 1.00 85.31 365 GLY A CA 1
ATOM 2909 C C . GLY A 1 365 ? -4.242 1.235 25.239 1.00 85.31 365 GLY A C 1
ATOM 2910 O O . GLY A 1 365 ? -3.139 0.844 25.617 1.00 85.31 365 GLY A O 1
ATOM 2911 N N . THR A 1 366 ? -5.089 1.844 26.067 1.00 87.56 366 THR A N 1
ATOM 2912 C CA . THR A 1 366 ? -4.761 2.186 27.464 1.00 87.56 366 THR A CA 1
ATOM 2913 C C . THR A 1 366 ? -5.816 1.720 28.459 1.00 87.56 366 THR A C 1
ATOM 2915 O O . THR A 1 366 ? -5.497 1.484 29.627 1.00 87.56 366 THR A O 1
ATOM 2918 N N . HIS A 1 367 ? -7.061 1.539 28.021 1.00 90.00 367 HIS A N 1
ATOM 2919 C CA . HIS A 1 367 ? -8.187 1.252 28.897 1.00 90.00 367 HIS A CA 1
ATOM 2920 C C . HIS A 1 367 ? -8.679 -0.192 28.757 1.00 90.00 367 HIS A C 1
ATOM 2922 O O . HIS A 1 367 ? -8.613 -0.784 27.688 1.00 90.00 367 HIS A O 1
ATOM 2928 N N . ARG A 1 368 ? -9.206 -0.775 29.839 1.00 92.06 368 ARG A N 1
ATOM 2929 C CA . ARG A 1 368 ? -9.874 -2.091 29.795 1.00 92.06 368 ARG A CA 1
ATOM 2930 C C . ARG A 1 368 ? -11.290 -1.966 29.215 1.00 92.06 368 ARG A C 1
ATOM 2932 O O . ARG A 1 368 ? -11.858 -0.881 29.303 1.00 92.06 368 ARG A O 1
ATOM 2939 N N . PRO A 1 369 ? -11.928 -3.054 28.746 1.00 91.69 369 PRO A N 1
ATOM 2940 C CA . PRO A 1 369 ? -13.284 -2.991 28.189 1.00 91.69 369 PRO A CA 1
ATOM 2941 C C . PRO A 1 369 ? -14.325 -2.413 29.163 1.00 91.69 369 PRO A C 1
ATOM 2943 O O . PRO A 1 369 ? -15.256 -1.729 28.750 1.00 91.69 369 PRO A O 1
ATOM 2946 N N . THR A 1 370 ? -14.139 -2.600 30.475 1.00 91.44 370 THR A N 1
ATOM 2947 C CA . THR A 1 370 ? -15.012 -2.020 31.512 1.00 91.44 370 THR A CA 1
ATOM 2948 C C . THR A 1 370 ? -15.037 -0.492 31.496 1.00 91.44 370 THR A C 1
ATOM 2950 O O . THR A 1 370 ? -16.060 0.104 31.819 1.00 91.44 370 THR A O 1
ATOM 2953 N N . TRP A 1 371 ? -13.945 0.155 31.079 1.00 93.31 371 TRP A N 1
ATOM 2954 C CA . TRP A 1 371 ? -13.889 1.609 30.931 1.00 93.31 371 TRP A CA 1
ATOM 2955 C C . TRP A 1 371 ? -14.871 2.114 29.872 1.00 93.31 371 TRP A C 1
ATOM 2957 O O . TRP A 1 371 ? -15.433 3.189 30.047 1.00 93.31 371 TRP A O 1
ATOM 2967 N N . LEU A 1 372 ? -15.126 1.335 28.814 1.00 91.25 372 LEU A N 1
ATOM 2968 C CA . LEU A 1 372 ? -16.065 1.717 27.758 1.00 91.25 372 LEU A CA 1
ATOM 2969 C C . LEU A 1 372 ? -17.487 1.838 28.311 1.00 91.25 372 LEU A C 1
ATOM 2971 O O . LEU A 1 372 ? -18.177 2.807 28.015 1.00 91.25 372 LEU A O 1
ATOM 2975 N N . MET A 1 373 ? -17.891 0.902 29.174 1.00 90.62 373 MET A 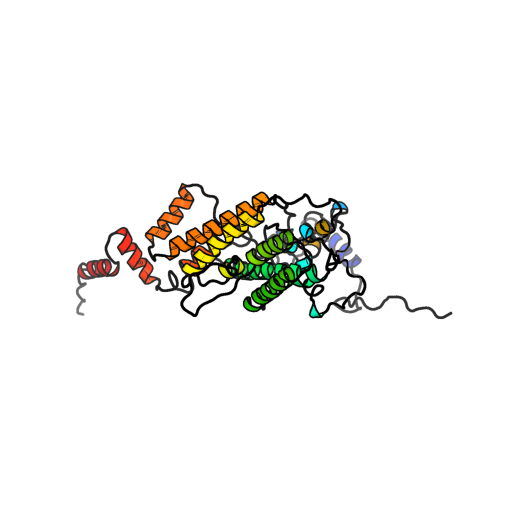N 1
ATOM 2976 C CA . MET A 1 373 ? -19.174 0.973 29.878 1.00 90.62 373 MET A CA 1
ATOM 2977 C C . MET A 1 373 ? -19.235 2.196 30.795 1.00 90.62 373 MET A C 1
ATOM 2979 O O . MET A 1 373 ? -20.184 2.970 30.722 1.00 90.62 373 MET A O 1
ATOM 2983 N N . GLU A 1 374 ? -18.206 2.409 31.618 1.00 92.69 374 GLU A N 1
ATOM 2984 C CA . GLU A 1 374 ? -18.148 3.560 32.528 1.00 92.69 374 GLU A CA 1
ATOM 2985 C C . GLU A 1 374 ? -18.244 4.895 31.776 1.00 92.69 374 GLU A C 1
ATOM 2987 O O . GLU A 1 374 ? -19.049 5.751 32.141 1.00 92.69 374 GLU A O 1
ATOM 2992 N N . GLN A 1 375 ? -17.477 5.059 30.693 1.00 92.88 375 GLN A N 1
ATOM 2993 C CA . GLN A 1 375 ? -17.512 6.271 29.877 1.00 92.88 375 GLN A CA 1
ATOM 2994 C C . GLN A 1 375 ? -18.816 6.436 29.113 1.00 92.88 375 GLN A C 1
ATOM 2996 O O . GLN A 1 375 ? -19.317 7.550 29.037 1.00 92.88 375 GLN A O 1
ATOM 3001 N N . PHE A 1 376 ? -19.402 5.362 28.582 1.00 92.75 376 PHE A N 1
ATOM 3002 C CA . PHE A 1 376 ? -20.674 5.451 27.870 1.00 92.75 376 PHE A CA 1
ATOM 3003 C C . PHE A 1 376 ? -21.771 6.041 28.763 1.00 92.75 376 PHE A C 1
ATOM 3005 O O . PHE A 1 376 ? -22.458 6.982 28.362 1.00 92.75 376 PHE A O 1
ATOM 3012 N N . PHE A 1 377 ? -21.913 5.535 29.992 1.00 92.81 377 PHE A N 1
ATOM 3013 C CA . PHE A 1 377 ? -22.889 6.070 30.942 1.00 92.81 377 PHE A CA 1
ATOM 3014 C C . PHE A 1 377 ? -22.519 7.483 31.398 1.00 92.81 377 PHE A C 1
ATOM 3016 O O . PHE A 1 377 ? -23.381 8.366 31.422 1.00 92.81 377 PHE A O 1
ATOM 3023 N N . TYR A 1 378 ? -21.240 7.730 31.681 1.00 94.06 378 TYR A N 1
ATOM 3024 C CA . TYR A 1 378 ? -20.791 9.050 32.102 1.00 94.06 378 TYR A CA 1
ATOM 3025 C C . TYR A 1 378 ? -21.055 10.123 31.037 1.00 94.06 378 TYR A C 1
ATOM 3027 O O . TYR A 1 378 ? -21.613 11.171 31.350 1.00 94.06 378 TYR A O 1
ATOM 3035 N N . GLU A 1 379 ? -20.734 9.861 29.773 1.00 94.19 379 GLU A N 1
ATOM 3036 C CA . GLU A 1 379 ? -20.932 10.817 28.681 1.00 94.19 379 GLU A CA 1
ATOM 3037 C C . GLU A 1 379 ? -22.402 10.965 28.268 1.00 94.19 379 GLU A C 1
ATOM 3039 O O . GLU A 1 379 ? -22.812 12.050 27.859 1.00 94.19 379 GLU A O 1
ATOM 3044 N N . THR A 1 380 ? -23.211 9.905 28.384 1.00 91.69 380 THR A N 1
ATOM 3045 C CA . THR A 1 380 ? -24.621 9.936 27.951 1.00 91.69 380 THR A CA 1
ATOM 3046 C C . THR A 1 380 ? -25.543 10.547 29.005 1.00 91.69 380 THR A C 1
ATOM 3048 O O . THR A 1 380 ? -26.455 11.298 28.663 1.00 91.69 380 THR A O 1
ATOM 3051 N N . ILE A 1 381 ? -25.340 10.216 30.286 1.00 93.19 381 ILE A N 1
ATOM 3052 C CA . ILE A 1 381 ? -26.249 10.609 31.377 1.00 93.19 381 ILE A CA 1
ATOM 3053 C C . ILE A 1 381 ? -25.555 11.307 32.557 1.00 93.19 381 ILE A C 1
ATOM 3055 O O . ILE A 1 381 ? -26.216 11.639 33.539 1.00 93.19 381 ILE A O 1
ATOM 3059 N N . GLY A 1 382 ? -24.243 11.553 32.486 1.00 93.31 382 GLY A N 1
ATOM 3060 C CA . GLY A 1 382 ? -23.490 12.284 33.513 1.00 93.31 382 GLY A CA 1
ATOM 3061 C C . GLY A 1 382 ? -23.130 11.469 34.758 1.00 93.31 382 GLY A C 1
ATOM 3062 O O . GLY A 1 382 ? -22.626 12.038 35.727 1.00 93.31 382 GLY A O 1
ATOM 3063 N N . LEU A 1 383 ? -23.391 10.157 34.764 1.00 93.38 383 LEU A N 1
ATOM 3064 C CA . LEU A 1 383 ? -23.160 9.273 35.909 1.00 93.38 383 LEU A CA 1
ATOM 3065 C C . LEU A 1 383 ? -22.358 8.036 35.485 1.00 93.38 383 LEU A C 1
ATOM 3067 O O . LEU A 1 383 ? -22.691 7.439 34.465 1.00 93.38 383 LEU A O 1
ATOM 3071 N N . PRO A 1 384 ? -21.337 7.618 36.255 1.00 91.69 384 PRO A N 1
ATOM 3072 C CA . PRO A 1 384 ? -20.596 6.396 35.965 1.00 91.69 384 PRO A CA 1
ATOM 3073 C C . PRO A 1 384 ? -21.461 5.154 36.235 1.00 91.69 384 PRO A C 1
ATOM 3075 O O . PRO A 1 384 ? -22.347 5.163 37.097 1.00 91.69 384 PRO A O 1
ATOM 3078 N N . TYR A 1 385 ? -21.184 4.066 35.519 1.00 92.12 385 TYR A N 1
ATOM 3079 C CA . TYR A 1 385 ? -21.942 2.816 35.607 1.00 92.12 385 TYR A CA 1
ATOM 3080 C C . TYR A 1 385 ? -21.887 2.206 37.012 1.00 92.12 385 TYR A C 1
ATOM 3082 O O . TYR A 1 385 ? -22.909 1.766 37.534 1.00 92.12 385 TYR A O 1
ATOM 3090 N N . SER A 1 386 ? -20.725 2.259 37.663 1.00 91.56 386 SER A N 1
ATOM 3091 C CA . SER A 1 386 ? -20.549 1.851 39.065 1.00 91.56 386 SER A CA 1
ATOM 3092 C C . SER A 1 386 ? -21.566 2.488 40.025 1.00 91.56 386 SER A C 1
ATOM 3094 O O . SER A 1 386 ? -22.149 1.792 40.853 1.00 91.56 386 SER A O 1
ATOM 3096 N N . THR A 1 387 ? -21.866 3.784 39.876 1.00 91.50 387 THR A N 1
ATOM 3097 C CA . THR A 1 387 ? -22.865 4.472 40.720 1.00 91.50 387 THR A CA 1
ATOM 3098 C C . THR A 1 387 ? -24.283 3.957 40.469 1.00 91.50 387 THR A C 1
ATOM 3100 O O . THR A 1 387 ? -25.085 3.852 41.397 1.00 91.50 387 THR A O 1
ATOM 3103 N N . ILE A 1 388 ? -24.596 3.611 39.219 1.00 89.25 388 ILE A N 1
ATOM 3104 C CA . ILE A 1 388 ? -25.894 3.046 38.837 1.00 89.25 388 ILE A CA 1
ATOM 3105 C C . ILE A 1 388 ? -26.038 1.638 39.421 1.00 89.25 388 ILE A C 1
ATOM 3107 O O . ILE A 1 388 ? -27.061 1.330 40.030 1.00 89.25 388 ILE A O 1
ATOM 3111 N N . ALA A 1 389 ? -25.003 0.806 39.285 1.00 90.19 389 ALA A N 1
ATOM 3112 C CA . ALA A 1 389 ? -24.976 -0.548 39.829 1.00 90.19 389 ALA A CA 1
ATOM 3113 C C . ALA A 1 389 ? -25.149 -0.549 41.357 1.00 90.19 389 ALA A C 1
ATOM 3115 O O . ALA A 1 389 ? -26.009 -1.261 41.870 1.00 90.19 389 ALA A O 1
ATOM 3116 N N . GLU A 1 390 ? -24.432 0.321 42.077 1.00 91.44 390 GLU A N 1
ATOM 3117 C CA . GLU A 1 390 ? -24.594 0.472 43.528 1.00 91.44 390 GLU A CA 1
ATOM 3118 C C . GLU A 1 390 ? -26.018 0.889 43.927 1.00 91.44 390 GLU A C 1
ATOM 3120 O O . GLU A 1 390 ? -26.550 0.425 44.938 1.00 91.44 390 GLU A O 1
ATOM 3125 N N . ALA A 1 391 ? -26.656 1.772 43.154 1.00 89.50 391 ALA A N 1
ATOM 3126 C CA . ALA A 1 391 ? -28.033 2.182 43.418 1.00 89.50 391 ALA A CA 1
ATOM 3127 C C . ALA A 1 391 ? -29.021 1.016 43.233 1.00 89.50 391 ALA A C 1
ATOM 3129 O O . ALA A 1 391 ? -29.959 0.873 44.025 1.00 89.50 391 ALA A O 1
ATOM 3130 N N . PHE A 1 392 ? -28.795 0.156 42.234 1.00 89.38 392 PHE A N 1
ATOM 3131 C CA . PHE A 1 392 ? -29.575 -1.067 42.041 1.00 89.38 392 PHE A CA 1
ATOM 3132 C C . PHE A 1 392 ? -29.350 -2.073 43.173 1.00 89.38 392 PHE A C 1
ATOM 3134 O O . PHE A 1 392 ? -30.323 -2.561 43.739 1.00 89.38 392 PHE A O 1
ATOM 3141 N N . GLU A 1 393 ? -28.105 -2.309 43.586 1.00 89.69 393 GLU A N 1
ATOM 3142 C CA . GLU A 1 393 ? -27.795 -3.226 44.692 1.00 89.69 393 GLU A CA 1
ATOM 3143 C C . GLU A 1 393 ? -28.442 -2.791 46.014 1.00 89.69 393 GLU A C 1
ATOM 3145 O O . GLU A 1 393 ? -29.005 -3.612 46.741 1.00 89.69 393 GLU A O 1
ATOM 3150 N N . ARG A 1 394 ? -28.441 -1.484 46.308 1.00 86.62 394 ARG A N 1
ATOM 3151 C CA . ARG A 1 394 ? -29.098 -0.924 47.505 1.00 86.62 394 ARG A CA 1
ATOM 3152 C C . ARG A 1 394 ? -30.625 -0.990 47.451 1.00 86.62 394 ARG A C 1
ATOM 3154 O O . ARG A 1 394 ? -31.262 -0.923 48.500 1.00 86.62 394 ARG A O 1
ATOM 3161 N N . SER A 1 395 ? -31.211 -1.067 46.258 1.00 82.12 395 SER A N 1
ATOM 3162 C CA . SER A 1 395 ? -32.664 -1.133 46.065 1.00 82.12 395 SER A CA 1
ATOM 3163 C C . SER A 1 395 ? -33.189 -2.560 45.889 1.00 82.12 395 SER A C 1
ATOM 3165 O O . SER A 1 395 ? -34.396 -2.773 46.023 1.00 82.12 395 SER A O 1
ATOM 3167 N N . THR A 1 396 ? -32.316 -3.551 45.674 1.00 76.75 396 THR A N 1
ATOM 3168 C CA . THR A 1 396 ? -32.696 -4.968 45.713 1.00 76.75 396 THR A CA 1
ATOM 3169 C C . THR A 1 396 ? -33.135 -5.376 47.125 1.00 76.75 396 THR A C 1
ATOM 3171 O O . THR A 1 396 ? -32.345 -5.271 48.066 1.00 76.75 396 THR A O 1
ATOM 3174 N N . PRO A 1 397 ? -34.376 -5.861 47.316 1.00 72.44 397 PRO A N 1
ATOM 3175 C CA . PRO A 1 397 ? -34.823 -6.345 48.615 1.00 72.44 397 PRO A CA 1
ATOM 3176 C C . PRO A 1 397 ? -33.990 -7.559 49.036 1.00 72.44 397 PRO A C 1
ATOM 3178 O O . PRO A 1 397 ? -33.767 -8.478 48.246 1.00 72.44 397 PRO A O 1
ATOM 3181 N N . SER A 1 398 ? -33.542 -7.581 50.293 1.00 64.81 398 SER A N 1
ATOM 3182 C CA . SER A 1 398 ? -32.882 -8.747 50.869 1.00 64.81 398 SER A CA 1
ATOM 3183 C C . SER A 1 398 ? -33.842 -9.934 50.831 1.00 64.81 398 SER A C 1
ATOM 3185 O O . SER A 1 398 ? -34.868 -9.947 51.511 1.00 64.81 398 SER A O 1
ATOM 3187 N N . HIS A 1 399 ? -33.523 -10.949 50.026 1.00 58.84 399 HIS A N 1
ATOM 3188 C CA . HIS A 1 399 ? -34.201 -12.233 50.144 1.00 58.84 399 HIS A CA 1
ATOM 3189 C C . HIS A 1 399 ? -33.946 -12.759 51.563 1.00 58.84 399 HIS A C 1
ATOM 3191 O O . HIS A 1 399 ? -32.779 -12.928 51.935 1.00 58.84 399 HIS A O 1
ATOM 3197 N N . PRO A 1 400 ? -34.988 -12.993 52.384 1.00 57.56 400 PRO A N 1
ATOM 3198 C CA . PRO A 1 400 ? -34.784 -13.619 53.675 1.00 57.56 400 PRO A CA 1
ATOM 3199 C C . PRO A 1 400 ? -34.199 -15.003 53.411 1.00 57.56 400 PRO A C 1
ATOM 3201 O O . PRO A 1 400 ? -34.808 -15.830 52.731 1.00 57.56 400 PRO A O 1
ATOM 3204 N N . VAL A 1 401 ? -32.986 -15.225 53.918 1.00 53.38 401 VAL A N 1
ATOM 3205 C CA . VAL A 1 401 ? -32.382 -16.552 53.993 1.00 53.38 401 VAL A CA 1
ATOM 3206 C C . VAL A 1 401 ? -33.390 -17.422 54.729 1.00 53.38 401 VAL A C 1
ATOM 3208 O O . VAL A 1 401 ? -33.676 -17.182 55.902 1.00 53.38 401 VAL A O 1
ATOM 3211 N N . ALA A 1 402 ? -33.980 -18.381 54.016 1.00 53.06 402 ALA A N 1
ATOM 3212 C CA . ALA A 1 402 ? -34.826 -19.390 54.619 1.00 53.06 402 ALA A CA 1
ATOM 3213 C C . ALA A 1 402 ? -33.949 -20.179 55.596 1.00 53.06 402 ALA A C 1
ATOM 3215 O O . ALA A 1 402 ? -33.140 -21.014 55.194 1.00 53.06 402 ALA A O 1
ATOM 3216 N N . THR A 1 403 ? -34.054 -19.846 56.879 1.00 52.72 403 THR A N 1
ATOM 3217 C CA . THR A 1 403 ? -33.540 -20.670 57.966 1.00 52.72 403 THR A CA 1
ATOM 3218 C C . THR A 1 403 ? -34.257 -22.012 57.890 1.00 52.72 403 THR A C 1
ATOM 3220 O O . THR A 1 403 ? -35.477 -22.051 58.066 1.00 52.72 403 THR A O 1
ATOM 3223 N N . MET A 1 404 ? -33.503 -23.063 57.553 1.00 46.31 404 MET A N 1
ATOM 3224 C CA . MET A 1 404 ? -33.924 -24.460 57.703 1.00 46.31 404 MET A CA 1
ATOM 3225 C C . MET A 1 404 ? -34.147 -24.815 59.168 1.00 46.31 404 MET A C 1
ATOM 3227 O O . MET A 1 404 ? -33.364 -24.319 60.013 1.00 46.31 404 MET A O 1
#

Nearest PDB structures (foldseek):
  7mx2-assembly1_B  TM=6.869E-01  e=8.391E-09  Homo sapiens
  7l1k-assembly1_B  TM=6.598E-01  e=1.898E-08  Schizosaccharomyces pombe 972h-
  6ygc-assembly1_B  TM=6.996E-01  e=2.515E-07  Saccharomyces cerevisiae
  6yga-assembly1_B  TM=6.707E-01  e=4.141E-07  Saccharomyces cerevisiae S288C
  7rb3-assembly1_B  TM=6.417E-01  e=6.951E-05  Homo sapiens

Sequence (404 aa):
MASNPGFEDFFDVPGGDAFTEVTDVFVAGARDMEPEEVVLMEGFTLVDAMSAFEIGEPRLDSGMILEEQRRPPFDPLTPLLPEEMEWHSGKTLSQSVFTILFVHHLPDINPEYLSPEENEDPARPRWLIAVVVRAAMLGLLKCCDLAWRELSKGRVQDVEDWQGEKCDVSLLEGVNSDLIIHLLDTASDWVQQSDLAEAQVDAICDRLHLRKVLFYRGLVLHPLMNLASFQTLLQLYKLDLLKGVDELWYHTTVGRELIERVRRPHDPLPPNSPIHLTIDPYIARRLPNFMPIRVTEVPPLAQIWDSLGVHLEVWADVGHLLTSPSLLKWAAAGSLQYCLHKKPASAFHRALIQTLVFDKELVLGTHRPTWLMEQFFYETIGLPYSTIAEAFERSTPSHPVATM